Protein AF-0000000078133772 (afdb_homodimer)

Radius of gyration: 29.52 Å; Cα contacts (8 Å, |Δi|>4): 923; chains: 2; bounding box: 48×89×81 Å

Foldseek 3Di:
DVVVVVCLVPPPPVPVPPQDVVLLVVLLVVLVVVQVCCCVPVVDPRPPCSVVVSVVVSVVSSCCCVVVVVPPDDDDDDDDDAADDALEKEKEKFKADPDAFHWIKIWIFIAHNVRDGDDIDMGTDGTHHRVVRRVVRVVVRVVVCVVVVRDHYHYDYPDPVVVCVVPPPPPPPPDCVVVVVVVVVVCVVDPDDDDDDDDPVLCVLVVVVVVVCVPDPDNDDDDPDRPDVVSVVSVVCVVVVHDDDDDDDDPPPPPPD/DVVVVVVLVPPPPVPVPPQDVVLLVVLLVVLVVVQVCCCVPVVDPRPPCSVVVSVVVSVVSSCCCVVVVVPPDDDDDDDDDAADDALEKEKEKFKADPDAFHWIKIWIFIAHNVRDGDDIDMGTDGTHHRVVRRVVRVVVRVVVCVVVVRDHYHYDYPDPVVVCVVPPDPPPPPDCVVVVVVVVVVCVPDPDDDDDDDDPVLCVLVVVVVVVCVPDPDNDDDDPDRPDVVSVVVVVCVVVVHDDDDDDDDPPPPPPD

Nearest PDB structures (foldseek):
  4e19-assembly2_B  TM=6.502E-01  e=2.822E-07  Halobacterium salinarum NRC-1
  4h8k-assembly1_B  TM=6.425E-01  e=2.203E-07  uncultured organism
  3u3g-assembly3_C  TM=6.277E-01  e=2.653E-07  uncultured organism
  7o24-assembly1_C  TM=4.751E-01  e=4.682E-03  White-tufted-ear marmoset simian foamy virus
  5ux0-assembly2_D  TM=5.657E-01  e=7.585E-02  Marinitoga piezophila

pLDDT: mean 74.69, std 23.9, range [22.03, 98.81]

Secondary structure (DSSP, 8-state):
-HHHHHHHHH-----SS-S-HHHHHHHHHHHHHHHHHHHHHH-----TTHHHHHHHHHHHHHHHHHHHSS---EEEEEE-PPPPPTT-EEEEEEEEEEETTEEEEEEEEEE-TT--EEEEEEEEEEEE-HHHHHHHHHHHHHHHHHHTT--EEEEEES-HHHHHHHHS-TTTS--HHHHHHHHHHHHHTSSEEEEEE--GGG-HHHHHHHHHHHH-SSSEEEESS-SSHHHHHHHHHHHTT--EEEEEE--------/-HHHHHHHHH-----SS-S-HHHHHHHHHHHHHHHHHHHHHH-----TTHHHHHHHHHHHHHHHHHHHSS---EEEEEE-PPPPPTT-EEEEEEEEEEETTEEEEEEEEEE-TT--EEEEEEEEEEEE-HHHHHHHHHHHHHHHHHHTT--EEEEEES-HHHHHHHHS-TTTS--HHHHHHHHHHHHHTSSEEEEEE--GGG-HHHHHHHHHHHH-SSSEEEESS-SSHHHHHHHHHHHTT--EEEEEE--------

Structure (mmCIF, N/CA/C/O backbone):
data_AF-0000000078133772-model_v1
#
loop_
_entity.id
_entity.type
_entity.pdbx_description
1 polymer 'Ribonuclease h protein'
#
loop_
_atom_site.group_PDB
_atom_site.id
_atom_site.type_symbol
_atom_site.label_atom_id
_atom_site.label_alt_id
_atom_site.label_comp_id
_atom_site.label_asym_id
_atom_site.label_entity_id
_atom_site.label_seq_id
_atom_site.pdbx_PDB_ins_code
_atom_site.Cartn_x
_atom_site.Cartn_y
_atom_site.Cartn_z
_atom_site.occupancy
_atom_site.B_iso_or_equiv
_atom_site.auth_seq_id
_atom_site.auth_comp_id
_atom_site.auth_asym_id
_atom_site.auth_atom_id
_atom_site.pdbx_PDB_model_num
ATOM 1 N N . MET A 1 1 ? -4.129 11.695 57.406 1 31.22 1 MET A N 1
ATOM 2 C CA . MET A 1 1 ? -3.703 11.281 56.094 1 31.22 1 MET A CA 1
ATOM 3 C C . MET A 1 1 ? -4.137 9.852 55.781 1 31.22 1 MET A C 1
ATOM 5 O O . MET A 1 1 ? -4.551 9.539 54.688 1 31.22 1 MET A O 1
ATOM 9 N N . SER A 1 2 ? -4.129 9.062 56.875 1 38.12 2 SER A N 1
ATOM 10 C CA . SER A 1 2 ? -4.461 7.648 56.719 1 38.12 2 SER A CA 1
ATOM 11 C C . SER A 1 2 ? -5.953 7.453 56.469 1 38.12 2 SER A C 1
ATOM 13 O O . SER A 1 2 ? -6.355 6.625 55.656 1 38.12 2 SER A O 1
ATOM 15 N N . ASP A 1 3 ? -6.742 8.125 57.25 1 38.38 3 ASP A N 1
ATOM 16 C CA . ASP A 1 3 ? -8.188 7.906 57.188 1 38.38 3 ASP A CA 1
ATOM 17 C C . ASP A 1 3 ? -8.758 8.367 55.844 1 38.38 3 ASP A C 1
ATOM 19 O O . ASP A 1 3 ? -9.688 7.75 55.312 1 38.38 3 ASP A O 1
ATOM 23 N N . TRP A 1 4 ? -8.219 9.586 55.406 1 33.47 4 TRP A N 1
ATOM 24 C CA . TRP A 1 4 ? -8.727 10.055 54.125 1 33.47 4 TRP A CA 1
ATOM 25 C C . TRP A 1 4 ? -8.344 9.086 53 1 33.47 4 TRP A C 1
ATOM 27 O O . TRP A 1 4 ? -9.172 8.781 52.125 1 33.47 4 TRP A O 1
ATOM 37 N N . LEU A 1 5 ? -7.141 8.438 53.031 1 35.41 5 LEU A N 1
ATOM 38 C CA . LEU A 1 5 ? -6.777 7.445 52.031 1 35.41 5 LEU A CA 1
ATOM 39 C C . LEU A 1 5 ? -7.676 6.215 52.125 1 35.41 5 LEU A C 1
ATOM 41 O O . LEU A 1 5 ? -8.086 5.66 51.125 1 35.41 5 LEU A O 1
ATOM 45 N N . GLN A 1 6 ? -7.957 5.836 53.312 1 37.66 6 GLN A N 1
ATOM 46 C CA . GLN A 1 6 ? -8.797 4.66 53.5 1 37.66 6 GLN A CA 1
ATOM 47 C C . GLN A 1 6 ? -10.219 4.918 53 1 37.66 6 GLN A C 1
ATOM 49 O O . GLN A 1 6 ? -10.828 4.051 52.375 1 37.66 6 GLN A O 1
ATOM 54 N N . ALA A 1 7 ? -10.812 6.023 53.375 1 36.66 7 ALA A N 1
ATOM 55 C CA . ALA A 1 7 ? -12.188 6.312 52.969 1 36.66 7 ALA A CA 1
ATOM 56 C C . ALA A 1 7 ? -12.297 6.445 51.438 1 36.66 7 ALA A C 1
ATOM 58 O O . ALA A 1 7 ? -13.273 5.988 50.844 1 36.66 7 ALA A O 1
ATOM 59 N N . ASN A 1 8 ? -11.312 7.117 50.875 1 32.81 8 ASN A N 1
ATOM 60 C CA . ASN A 1 8 ? -11.398 7.281 49.438 1 32.81 8 ASN A CA 1
ATOM 61 C C . ASN A 1 8 ? -11.055 5.984 48.719 1 32.81 8 ASN A C 1
ATOM 63 O O . ASN A 1 8 ? -11.477 5.773 47.562 1 32.81 8 ASN A O 1
ATOM 67 N N . CYS A 1 9 ? -10.156 5.094 49.312 1 36.78 9 CYS A N 1
ATOM 68 C CA . CYS A 1 9 ? -9.906 3.797 48.688 1 36.78 9 CYS A CA 1
ATOM 69 C C . CYS A 1 9 ? -11.117 2.883 48.844 1 36.78 9 CYS A C 1
ATOM 71 O O . CYS A 1 9 ? -11.242 1.888 48.125 1 36.78 9 CYS A O 1
ATOM 73 N N . GLN A 1 10 ? -11.805 2.875 50 1 33.44 10 GLN A N 1
ATOM 74 C CA . GLN A 1 10 ? -12.93 1.976 50.25 1 33.44 10 GLN A CA 1
ATOM 75 C C . GLN A 1 10 ? -14.18 2.457 49.5 1 33.44 10 GLN A C 1
ATOM 77 O O . GLN A 1 10 ? -15.203 1.767 49.5 1 33.44 10 GLN A O 1
ATOM 82 N N . SER A 1 11 ? -14.336 3.785 49.375 1 30 11 SER A N 1
ATOM 83 C CA . SER A 1 11 ? -15.641 4.109 48.812 1 30 11 SER A CA 1
ATOM 84 C C . SER A 1 11 ? -15.781 3.545 47.406 1 30 11 SER A C 1
ATOM 86 O O . SER A 1 11 ? -14.914 3.762 46.562 1 30 11 SER A O 1
ATOM 88 N N . LYS A 1 12 ? -16.438 2.305 47.312 1 33.69 12 LYS A N 1
ATOM 89 C CA . LYS A 1 12 ? -17.109 1.825 46.094 1 33.69 12 LYS A CA 1
ATOM 90 C C . LYS A 1 12 ? -17.781 2.971 45.344 1 33.69 12 LYS A C 1
ATOM 92 O O . LYS A 1 12 ? -18.703 2.744 44.562 1 33.69 12 LYS A O 1
ATOM 97 N N . LEU A 1 13 ? -17.625 4.199 45.875 1 28.86 13 LEU A N 1
ATOM 98 C CA . LEU A 1 13 ? -18.359 5.207 45.125 1 28.86 13 LEU A CA 1
ATOM 99 C C . LEU A 1 13 ? -18.062 5.09 43.625 1 28.86 13 LEU A C 1
ATOM 101 O O . LEU A 1 13 ? -16.906 5.152 43.219 1 28.86 13 LEU A O 1
ATOM 105 N N . ILE A 1 14 ? -18.859 4.223 42.969 1 32.06 14 ILE A N 1
ATOM 106 C CA . ILE A 1 14 ? -19.188 4.172 41.562 1 32.06 14 ILE A CA 1
ATOM 107 C C . ILE A 1 14 ? -19.109 5.578 40.969 1 32.06 14 ILE A C 1
ATOM 109 O O . ILE A 1 14 ? -20.016 6.391 41.188 1 32.06 14 ILE A O 1
ATOM 113 N N . HIS A 1 15 ? -18.125 6.449 41.406 1 31.23 15 HIS A N 1
ATOM 114 C CA . HIS A 1 15 ? -18.25 7.699 40.656 1 31.23 15 HIS A CA 1
ATOM 115 C C . HIS A 1 15 ? -18.562 7.434 39.188 1 31.23 15 HIS A C 1
ATOM 117 O O . HIS A 1 15 ? -18.156 6.41 38.625 1 31.23 15 HIS A O 1
ATOM 123 N N . HIS A 1 16 ? -19.75 7.902 38.812 1 34.06 16 HIS A N 1
ATOM 124 C CA . HIS A 1 16 ? -20.266 7.898 37.438 1 34.06 16 HIS A CA 1
ATOM 125 C C . HIS A 1 16 ? -19.141 8.023 36.406 1 34.06 16 HIS A C 1
ATOM 127 O O . HIS A 1 16 ? -19.359 7.906 35.219 1 34.06 16 HIS A O 1
ATOM 133 N N . SER A 1 17 ? -18.016 8.719 36.875 1 37 17 SER A N 1
ATOM 134 C CA . SER A 1 17 ? -16.984 8.867 35.844 1 37 17 SER A CA 1
ATOM 135 C C . SER A 1 17 ? -16.156 7.598 35.688 1 37 17 SER A C 1
ATOM 137 O O . SER A 1 17 ? -15.805 6.965 36.688 1 37 17 SER A O 1
ATOM 139 N N . SER A 1 18 ? -16.484 6.797 34.75 1 42.56 18 SER A N 1
ATOM 140 C CA . SER A 1 18 ? -15.938 5.52 34.281 1 42.56 18 SER A CA 1
ATOM 141 C C . SER A 1 18 ? -14.422 5.477 34.469 1 42.56 18 SER A C 1
ATOM 143 O O . SER A 1 18 ? -13.758 4.598 33.906 1 42.56 18 SER A O 1
ATOM 145 N N . ILE A 1 19 ? -13.828 6.48 35 1 39.97 19 ILE A N 1
ATOM 146 C CA . ILE A 1 19 ? -12.375 6.398 35.125 1 39.97 19 ILE A CA 1
ATOM 147 C C . ILE A 1 19 ? -11.992 5.668 36.406 1 39.97 19 ILE A C 1
ATOM 149 O O . ILE A 1 19 ? -12.438 6.039 37.5 1 39.97 19 ILE A O 1
ATOM 153 N N . PRO A 1 20 ? -11.422 4.547 36.281 1 41.62 20 PRO A N 1
ATOM 154 C CA . PRO A 1 20 ? -11.047 3.779 37.469 1 41.62 20 PRO A CA 1
ATOM 155 C C . PRO A 1 20 ? -10.211 4.594 38.469 1 41.62 20 PRO A C 1
ATOM 157 O O . PRO A 1 20 ? -9.477 5.496 38.062 1 41.62 20 PRO A O 1
ATOM 160 N N . TRP A 1 21 ? -10.5 4.562 39.688 1 45.56 21 TRP A N 1
ATOM 161 C CA . TRP A 1 21 ? -9.922 5.23 40.844 1 45.56 21 TRP A CA 1
ATOM 162 C C . TRP A 1 21 ? -8.406 5.066 40.844 1 45.56 21 TRP A C 1
ATOM 164 O O . TRP A 1 21 ? -7.68 5.98 41.25 1 45.56 21 TRP A O 1
ATOM 174 N N . ASN A 1 22 ? -7.902 3.99 40.375 1 43.84 22 ASN A N 1
ATOM 175 C CA . ASN A 1 22 ? -6.469 3.73 40.438 1 43.84 22 ASN A CA 1
ATOM 176 C C . ASN A 1 22 ? -5.691 4.695 39.531 1 43.84 22 ASN A C 1
ATOM 178 O O . ASN A 1 22 ? -4.477 4.848 39.688 1 43.84 22 ASN A O 1
ATOM 182 N N . PHE A 1 23 ? -6.488 5.277 38.656 1 45.78 23 PHE A N 1
ATOM 183 C CA . PHE A 1 23 ? -5.832 6.254 37.781 1 45.78 23 PHE A CA 1
ATOM 184 C C . PHE A 1 23 ? -5.926 7.652 38.406 1 45.78 23 PHE A C 1
ATOM 186 O O . PHE A 1 23 ? -5.043 8.484 38.188 1 45.78 23 PHE A O 1
ATOM 193 N N . ILE A 1 24 ? -6.988 7.777 39.094 1 47.34 24 ILE A N 1
ATOM 194 C CA . ILE A 1 24 ? -7.234 9.078 39.719 1 47.34 24 ILE A CA 1
ATOM 195 C C . ILE A 1 24 ? -6.301 9.273 40.906 1 47.34 24 ILE A C 1
ATOM 197 O O . ILE A 1 24 ? -5.766 10.367 41.125 1 47.34 24 ILE A O 1
ATOM 201 N N . PHE A 1 25 ? -6.051 8.227 41.531 1 49.75 25 PHE A N 1
ATOM 202 C CA . PHE A 1 25 ? -5.398 8.336 42.812 1 49.75 25 PHE A CA 1
ATOM 203 C C . PHE A 1 25 ? -3.953 8.789 42.656 1 49.75 25 PHE A C 1
ATOM 205 O O . PHE A 1 25 ? -3.527 9.75 43.312 1 49.75 25 PHE A O 1
ATOM 212 N N . PRO A 1 26 ? -3.254 8.133 41.844 1 46.75 26 PRO A N 1
ATOM 213 C CA . PRO A 1 26 ? -1.858 8.57 41.781 1 46.75 26 PRO A CA 1
ATOM 214 C C . PRO A 1 26 ? -1.71 9.992 41.25 1 46.75 26 PRO A C 1
ATOM 216 O O . PRO A 1 26 ? -0.853 10.742 41.719 1 46.75 26 PRO A O 1
ATOM 219 N N . LEU A 1 27 ? -2.652 10.297 40.375 1 48.75 27 LEU A N 1
ATOM 220 C CA . LEU A 1 27 ? -2.578 11.648 39.812 1 48.75 27 LEU A CA 1
ATOM 221 C C . LEU A 1 27 ? -2.973 12.688 40.875 1 48.75 27 LEU A C 1
ATOM 223 O O . LEU A 1 27 ? -2.381 13.766 40.938 1 48.75 27 LEU A O 1
ATOM 227 N N . ALA A 1 28 ? -3.961 12.242 41.562 1 47.97 28 ALA A N 1
ATOM 228 C CA . ALA A 1 28 ? -4.352 13.117 42.656 1 47.97 28 ALA A CA 1
ATOM 229 C C . ALA A 1 28 ? -3.199 13.297 43.656 1 47.97 28 ALA A C 1
ATOM 231 O O . ALA A 1 28 ? -2.932 14.414 44.094 1 47.97 28 ALA A O 1
ATOM 232 N N . VAL A 1 29 ? -2.553 12.211 43.906 1 49.62 29 VAL A N 1
ATOM 233 C CA . VAL A 1 29 ? -1.449 12.281 44.875 1 49.62 29 VAL A CA 1
ATOM 234 C C . VAL A 1 29 ? -0.331 13.148 44.281 1 49.62 29 VAL A C 1
ATOM 236 O O . VAL A 1 29 ? 0.233 13.984 45 1 49.62 29 VAL A O 1
ATOM 239 N N . TRP A 1 30 ? -0.112 12.93 43.094 1 49.66 30 TRP A N 1
ATOM 240 C CA . TRP A 1 30 ? 0.963 13.672 42.438 1 49.66 30 TRP A CA 1
ATOM 241 C C . TRP A 1 30 ? 0.649 15.164 42.406 1 49.66 30 TRP A C 1
ATOM 243 O O . TRP A 1 30 ? 1.51 15.992 42.719 1 49.66 30 TRP A O 1
ATOM 253 N N . ASN A 1 31 ? -0.593 15.398 42.031 1 51.66 31 ASN A N 1
ATOM 254 C CA . ASN A 1 31 ? -0.952 16.812 41.969 1 51.66 31 ASN A CA 1
ATOM 255 C C . ASN A 1 31 ? -0.945 17.453 43.344 1 51.66 31 ASN A C 1
ATOM 257 O O . ASN A 1 31 ? -0.542 18.609 43.5 1 51.66 31 ASN A O 1
ATOM 261 N N . ILE A 1 32 ? -1.363 16.594 44.219 1 50.72 32 ILE A N 1
ATOM 262 C CA . ILE A 1 32 ? -1.33 17.062 45.594 1 50.72 32 ILE A CA 1
ATOM 263 C C . ILE A 1 32 ? 0.117 17.297 46.031 1 50.72 32 ILE A C 1
ATOM 265 O O . ILE A 1 32 ? 0.431 18.312 46.656 1 50.72 32 ILE A O 1
ATOM 269 N N . TRP A 1 33 ? 0.943 16.328 45.688 1 49.25 33 TRP A N 1
ATOM 270 C CA . TRP A 1 33 ? 2.354 16.453 46.031 1 49.25 33 TRP A CA 1
ATOM 271 C C . TRP A 1 33 ? 2.986 17.656 45.344 1 49.25 33 TRP A C 1
ATOM 273 O O . TRP A 1 33 ? 3.699 18.438 46 1 49.25 33 TRP A O 1
ATOM 283 N N . LYS A 1 34 ? 2.664 17.766 44.094 1 53.16 34 LYS A N 1
ATOM 284 C CA . LYS A 1 34 ? 3.219 18.875 43.312 1 53.16 34 LYS A CA 1
ATOM 285 C C . LYS A 1 34 ? 2.746 20.219 43.875 1 53.16 34 LYS A C 1
ATOM 287 O O . LYS A 1 34 ? 3.527 21.156 43.969 1 53.16 34 LYS A O 1
ATOM 292 N N . HIS A 1 35 ? 1.448 20.109 44.156 1 49.84 35 HIS A N 1
ATOM 293 C CA . HIS A 1 35 ? 0.895 21.344 44.719 1 49.84 35 HIS A CA 1
ATOM 294 C C . HIS A 1 35 ? 1.459 21.625 46.094 1 49.84 35 HIS A C 1
ATOM 296 O O . HIS A 1 35 ? 1.737 22.766 46.438 1 49.84 35 HIS A O 1
ATOM 302 N N . ARG A 1 36 ? 1.541 20.547 46.875 1 48.75 36 ARG A N 1
ATOM 303 C CA . ARG A 1 36 ? 2.135 20.719 48.188 1 48.75 36 ARG A CA 1
ATOM 304 C C . ARG A 1 36 ? 3.557 21.25 48.094 1 48.75 36 ARG A C 1
ATOM 306 O O . ARG A 1 36 ? 3.941 22.156 48.844 1 48.75 36 ARG A O 1
ATOM 313 N N . ASN A 1 37 ? 4.336 20.703 47.156 1 49.5 37 ASN A N 1
ATOM 314 C CA . ASN A 1 37 ? 5.703 21.188 47 1 49.5 37 ASN A CA 1
ATOM 315 C C . ASN A 1 37 ? 5.734 22.656 46.562 1 49.5 37 ASN A C 1
ATOM 317 O O . ASN A 1 37 ? 6.586 23.422 47 1 49.5 37 ASN A O 1
ATOM 321 N N . LYS A 1 38 ? 4.773 22.922 45.688 1 52.25 38 LYS A N 1
ATOM 322 C CA . LYS A 1 38 ? 4.719 24.312 45.25 1 52.25 38 LYS A CA 1
ATOM 323 C C . LYS A 1 38 ? 4.348 25.234 46.406 1 52.25 38 LYS A C 1
ATOM 325 O O . LYS A 1 38 ? 4.871 26.344 46.531 1 52.25 38 LYS A O 1
ATOM 330 N N . VAL A 1 39 ? 3.52 24.672 47.25 1 52.03 39 VAL A N 1
ATOM 331 C CA . VAL A 1 39 ? 3.145 25.469 48.406 1 52.03 39 VAL A CA 1
ATOM 332 C C . VAL A 1 39 ? 4.332 25.578 49.344 1 52.03 39 VAL A C 1
ATOM 334 O O . VAL A 1 39 ? 4.617 26.656 49.875 1 52.03 39 VAL A O 1
ATOM 337 N N . VAL A 1 40 ? 5.008 24.469 49.562 1 49.72 40 VAL A N 1
ATOM 338 C CA . VAL A 1 40 ? 6.082 24.453 50.531 1 49.72 40 VAL A CA 1
ATOM 339 C C . VAL A 1 40 ? 7.285 25.219 50 1 49.72 40 VAL A C 1
ATOM 341 O O . VAL A 1 40 ? 7.914 25.984 50.75 1 49.72 40 VAL A O 1
ATOM 344 N N . PHE A 1 41 ? 7.535 25 48.719 1 49.97 41 PHE A N 1
ATOM 345 C CA . PHE A 1 41 ? 8.805 25.562 48.312 1 49.97 41 PHE A CA 1
ATOM 346 C C . PHE A 1 41 ? 8.594 26.922 47.625 1 49.97 41 PHE A C 1
ATOM 348 O O . PHE A 1 41 ? 9.461 27.781 47.688 1 49.97 41 PHE A O 1
ATOM 355 N N . ASP A 1 42 ? 7.488 27.109 46.875 1 53.03 42 ASP A N 1
ATOM 356 C CA . ASP A 1 42 ? 7.371 28.359 46.094 1 53.03 42 ASP A CA 1
ATOM 357 C C . ASP A 1 42 ? 6.375 29.312 46.75 1 53.03 42 ASP A C 1
ATOM 359 O O . ASP A 1 42 ? 6.152 30.422 46.25 1 53.03 42 ASP A O 1
ATOM 363 N N . ASN A 1 43 ? 5.848 29.188 47.969 1 51.38 43 ASN A N 1
ATOM 364 C CA . ASN A 1 43 ? 4.969 30.031 48.75 1 51.38 43 ASN A CA 1
ATOM 365 C C . ASN A 1 43 ? 3.717 30.422 47.969 1 51.38 43 ASN A C 1
ATOM 367 O O . ASN A 1 43 ? 3.236 31.562 48.094 1 51.38 43 ASN A O 1
ATOM 371 N N . VAL A 1 44 ? 3.414 29.766 46.875 1 51.38 44 VAL A N 1
ATOM 372 C CA . VAL A 1 44 ? 2.234 30.125 46.094 1 51.38 44 VAL A CA 1
ATOM 373 C C . VAL A 1 44 ? 0.983 29.562 46.75 1 51.38 44 VAL A C 1
ATOM 375 O O . VAL A 1 44 ? 1.028 28.484 47.375 1 51.38 44 VAL A O 1
ATOM 378 N N . PRO A 1 45 ? -0.111 30.422 47 1 50.75 45 PRO A N 1
ATOM 379 C CA . PRO A 1 45 ? -1.341 30 47.688 1 50.75 45 PRO A CA 1
ATOM 380 C C . PRO A 1 45 ? -2.006 28.797 47 1 50.75 45 PRO A C 1
ATOM 382 O O . PRO A 1 45 ? -1.777 28.547 45.812 1 50.75 45 PRO A O 1
ATOM 385 N N . LEU A 1 46 ? -2.645 27.844 47.844 1 47.69 46 LEU A N 1
ATOM 386 C CA . LEU A 1 46 ? -3.346 26.641 47.406 1 47.69 46 LEU A CA 1
ATOM 387 C C . LEU A 1 46 ? -4.32 26.953 46.281 1 47.69 46 LEU A C 1
ATOM 389 O O . LEU A 1 46 ? -5.16 27.859 46.406 1 47.69 46 LEU A O 1
ATOM 393 N N . ASN A 1 47 ? -3.934 26.859 45.094 1 46.12 47 ASN A N 1
ATOM 394 C CA . ASN A 1 47 ? -4.949 26.969 44.031 1 46.12 47 ASN A CA 1
ATOM 395 C C . ASN A 1 47 ? -6.129 26.031 44.312 1 46.12 47 ASN A C 1
ATOM 397 O O . ASN A 1 47 ? -5.949 24.828 44.438 1 46.12 47 ASN A O 1
ATOM 401 N N . LEU A 1 48 ? -7.246 26.594 44.875 1 47.16 48 LEU A N 1
ATOM 402 C CA . LEU A 1 48 ? -8.492 25.938 45.25 1 47.16 48 LEU A CA 1
ATOM 403 C C . LEU A 1 48 ? -8.992 25.047 44.125 1 47.16 48 LEU A C 1
ATOM 405 O O . LEU A 1 48 ? -9.766 24.109 44.344 1 47.16 48 LEU A O 1
ATOM 409 N N . ASN A 1 49 ? -8.711 25.406 42.906 1 47 49 ASN A N 1
ATOM 410 C CA . ASN A 1 49 ? -9.273 24.609 41.812 1 47 49 ASN A CA 1
ATOM 411 C C . ASN A 1 49 ? -8.422 23.391 41.5 1 47 49 ASN A C 1
ATOM 413 O O . ASN A 1 49 ? -8.367 22.922 40.375 1 47 49 ASN A O 1
ATOM 417 N N . LEU A 1 50 ? -7.605 22.969 42.5 1 47.88 50 LEU A N 1
ATOM 418 C CA . LEU A 1 50 ? -6.75 21.797 42.375 1 47.88 50 LEU A CA 1
ATOM 419 C C . LEU A 1 50 ? -7.57 20.547 42.062 1 47.88 50 LEU A C 1
ATOM 421 O O . LEU A 1 50 ? -7.137 19.703 41.281 1 47.88 50 LEU A O 1
ATOM 425 N N . HIS A 1 51 ? -8.711 20.594 42.688 1 47.19 51 HIS A N 1
ATOM 426 C CA . HIS A 1 51 ? -9.578 19.453 42.469 1 47.19 51 HIS A CA 1
ATOM 427 C C . HIS A 1 51 ? -9.969 19.359 40.969 1 47.19 51 HIS A C 1
ATOM 429 O O . HIS A 1 51 ? -9.953 18.281 40.406 1 47.19 51 HIS A O 1
ATOM 435 N N . ARG A 1 52 ? -10.328 20.438 40.406 1 47.75 52 ARG A N 1
ATOM 436 C CA . ARG A 1 52 ? -10.727 20.453 39.031 1 47.75 52 ARG A CA 1
ATOM 437 C C . ARG A 1 52 ? -9.539 20.172 38.094 1 47.75 52 ARG A C 1
ATOM 439 O O . ARG A 1 52 ? -9.656 19.453 37.125 1 47.75 52 ARG A O 1
ATOM 446 N N . THR A 1 53 ? -8.398 20.719 38.469 1 48.47 53 THR A N 1
ATOM 447 C CA . THR A 1 53 ? -7.195 20.469 37.688 1 48.47 53 THR A CA 1
ATOM 448 C C . THR A 1 53 ? -6.758 19.016 37.844 1 48.47 53 THR A C 1
ATOM 450 O O . THR A 1 53 ? -6.363 18.375 36.844 1 48.47 53 THR A O 1
ATOM 453 N N . CYS A 1 54 ? -6.781 18.469 39.094 1 44.84 54 CYS A N 1
ATOM 454 C CA . CYS A 1 54 ? -6.469 17.062 39.281 1 44.84 54 CYS A CA 1
ATOM 455 C C . CYS A 1 54 ? -7.453 16.172 38.5 1 44.84 54 CYS A C 1
ATOM 457 O O . CYS A 1 54 ? -7.055 15.18 37.906 1 44.84 54 CYS A O 1
ATOM 459 N N . LEU A 1 55 ? -8.68 16.609 38.562 1 46.41 55 LEU A N 1
ATOM 460 C CA . LEU A 1 55 ? -9.68 15.82 37.844 1 46.41 55 LEU A CA 1
ATOM 461 C C . LEU A 1 55 ? -9.461 15.906 36.344 1 46.41 55 LEU A C 1
ATOM 463 O O . LEU A 1 55 ? -9.602 14.906 35.625 1 46.41 55 LEU A O 1
ATOM 467 N N . ILE A 1 56 ? -9.133 17.141 35.875 1 47.22 56 ILE A N 1
ATOM 468 C CA . ILE A 1 56 ? -8.852 17.297 34.469 1 47.22 56 ILE A CA 1
ATOM 469 C C . ILE A 1 56 ? -7.578 16.531 34.094 1 47.22 56 ILE A C 1
ATOM 471 O O . ILE A 1 56 ? -7.531 15.836 33.094 1 47.22 56 ILE A O 1
ATOM 475 N N . GLU A 1 57 ? -6.582 16.641 34.938 1 48.06 57 GLU A N 1
ATOM 476 C CA . GLU A 1 57 ? -5.344 15.914 34.688 1 48.06 57 GLU A CA 1
ATOM 477 C C . GLU A 1 57 ? -5.547 14.414 34.875 1 48.06 57 GLU A C 1
ATOM 479 O O . GLU A 1 57 ? -5.016 13.617 34.094 1 48.06 57 GLU A O 1
ATOM 484 N N . ALA A 1 58 ? -6.277 14.07 35.844 1 44.72 58 ALA A N 1
ATOM 485 C CA . ALA A 1 58 ? -6.609 12.664 36.031 1 44.72 58 ALA A CA 1
ATOM 486 C C . ALA A 1 58 ? -7.461 12.148 34.875 1 44.72 58 ALA A C 1
ATOM 488 O O . ALA A 1 58 ? -7.262 11.023 34.375 1 44.72 58 ALA A O 1
ATOM 489 N N . ARG A 1 59 ? -8.422 12.977 34.469 1 44.12 59 ARG A N 1
ATOM 490 C CA . ARG A 1 59 ? -9.195 12.609 33.281 1 44.12 59 ARG A CA 1
ATOM 491 C C . ARG A 1 59 ? -8.305 12.523 32.031 1 44.12 59 ARG A C 1
ATOM 493 O O . ARG A 1 59 ? -8.445 11.609 31.219 1 44.12 59 ARG A O 1
ATOM 500 N N . GLU A 1 60 ? -7.434 13.539 31.953 1 44.38 60 GLU A N 1
ATOM 501 C CA . GLU A 1 60 ? -6.473 13.5 30.859 1 44.38 60 GLU A CA 1
ATOM 502 C C . GLU A 1 60 ? -5.523 12.312 31 1 44.38 60 GLU A C 1
ATOM 504 O O . GLU A 1 60 ? -5.227 11.633 30.016 1 44.38 60 GLU A O 1
ATOM 509 N N . TYR A 1 61 ? -4.953 12.133 32.188 1 43.12 61 TYR A N 1
ATOM 510 C CA . TYR A 1 61 ? -4.121 10.961 32.438 1 43.12 61 TYR A CA 1
ATOM 511 C C . TYR A 1 61 ? -4.918 9.672 32.25 1 43.12 61 TYR A C 1
ATOM 513 O O . TYR A 1 61 ? -4.434 8.719 31.656 1 43.12 61 TYR A O 1
ATOM 521 N N . PHE A 1 62 ? -6.09 9.727 32.812 1 40.31 62 PHE A N 1
ATOM 522 C CA . PHE A 1 62 ? -6.957 8.57 32.594 1 40.31 62 PHE A CA 1
ATOM 523 C C . PHE A 1 62 ? -7.281 8.383 31.125 1 40.31 62 PHE A C 1
ATOM 525 O O . PHE A 1 62 ? -7.27 7.262 30.609 1 40.31 62 PHE A O 1
ATOM 532 N N . TYR A 1 63 ? -7.664 9.477 30.516 1 40.28 63 TYR A N 1
ATOM 533 C CA . TYR A 1 63 ? -7.84 9.398 29.078 1 40.28 63 TYR A CA 1
ATOM 534 C C . TYR A 1 63 ? -6.551 8.953 28.391 1 40.28 63 TYR A C 1
ATOM 536 O O . TYR A 1 63 ? -6.586 8.133 27.469 1 40.28 63 TYR A O 1
ATOM 544 N N . CYS A 1 64 ? -5.449 9.492 28.875 1 38.59 64 CYS A N 1
ATOM 545 C CA . CYS A 1 64 ? -4.172 9.062 28.312 1 38.59 64 CYS A CA 1
ATOM 546 C C . CYS A 1 64 ? -3.875 7.613 28.688 1 38.59 64 CYS A C 1
ATOM 548 O O . CYS A 1 64 ? -3.441 6.832 27.844 1 38.59 64 CYS A O 1
ATOM 550 N N . ILE A 1 65 ? -3.975 7.305 30.016 1 39.38 65 ILE A N 1
ATOM 551 C CA . ILE A 1 65 ? -3.758 5.918 30.422 1 39.38 65 ILE A CA 1
ATOM 552 C C . ILE A 1 65 ? -4.852 5.031 29.828 1 39.38 65 ILE A C 1
ATOM 554 O O . ILE A 1 65 ? -4.578 3.916 29.375 1 39.38 65 ILE A O 1
ATOM 558 N N . ALA A 1 66 ? -6.086 5.406 29.953 1 39.19 66 ALA A N 1
ATOM 559 C CA . ALA A 1 66 ? -7.168 4.645 29.328 1 39.19 66 ALA A CA 1
ATOM 560 C C . ALA A 1 66 ? -6.953 4.516 27.828 1 39.19 66 ALA A C 1
ATOM 562 O O . ALA A 1 66 ? -7.188 3.449 27.25 1 39.19 66 ALA A O 1
ATOM 563 N N . LYS A 1 67 ? -6.691 5.59 27.125 1 39.69 67 LYS A N 1
ATOM 564 C CA . LYS A 1 67 ? -6.312 5.598 25.719 1 39.69 67 LYS A CA 1
ATOM 565 C C . LYS A 1 67 ? -4.941 4.957 25.516 1 39.69 67 LYS A C 1
ATOM 567 O O . LYS A 1 67 ? -4.719 4.254 24.531 1 39.69 67 LYS A O 1
ATOM 572 N N . ILE A 1 68 ? -3.984 5.301 26.422 1 40.25 68 ILE A N 1
ATOM 573 C CA . ILE A 1 68 ? -2.732 4.555 26.438 1 40.25 68 ILE A CA 1
ATOM 574 C C . ILE A 1 68 ? -3.002 3.098 26.797 1 40.25 68 ILE A C 1
ATOM 576 O O . ILE A 1 68 ? -2.383 2.186 26.25 1 40.25 68 ILE A O 1
ATOM 580 N N . GLY A 1 69 ? -3.789 2.871 27.859 1 40.88 69 GLY A N 1
ATOM 581 C CA . GLY A 1 69 ? -4.133 1.5 28.203 1 40.88 69 GLY A CA 1
ATOM 582 C C . GLY A 1 69 ? -4.922 0.791 27.125 1 40.88 69 GLY A C 1
ATOM 583 O O . GLY A 1 69 ? -5.363 -0.345 27.312 1 40.88 69 GLY A O 1
ATOM 584 N N . ARG A 1 70 ? -5.762 1.601 26.344 1 39.22 70 ARG A N 1
ATOM 585 C CA . ARG A 1 70 ? -6.344 0.802 25.281 1 39.22 70 ARG A CA 1
ATOM 586 C C . ARG A 1 70 ? -5.258 0.11 24.453 1 39.22 70 ARG A C 1
ATOM 588 O O . ARG A 1 70 ? -4.621 0.734 23.609 1 39.22 70 ARG A O 1
ATOM 595 N N . LYS A 1 71 ? -4.637 -0.666 25.094 1 42.12 71 LYS A N 1
ATOM 596 C CA . LYS A 1 71 ? -3.65 -1.6 24.547 1 42.12 71 LYS A CA 1
ATOM 597 C C . LYS A 1 71 ? -4.004 -2.016 23.125 1 42.12 71 LYS A C 1
ATOM 599 O O . LYS A 1 71 ? -5.105 -2.51 22.875 1 42.12 71 LYS A O 1
ATOM 604 N N . LYS A 1 72 ? -3.475 -1.18 22.234 1 47.66 72 LYS A N 1
ATOM 605 C CA . LYS A 1 72 ? -3.557 -1.74 20.891 1 47.66 72 LYS A CA 1
ATOM 606 C C . LYS A 1 72 ? -3.557 -3.266 20.922 1 47.66 72 LYS A C 1
ATOM 608 O O . LYS A 1 72 ? -2.617 -3.879 21.438 1 47.66 72 LYS A O 1
ATOM 613 N N . GLN A 1 73 ? -4.805 -3.85 21.125 1 56.53 73 GLN A N 1
ATOM 614 C CA . GLN A 1 73 ? -4.898 -5.305 21.094 1 56.53 73 GLN A CA 1
ATOM 615 C C . GLN A 1 73 ? -4.531 -5.848 19.719 1 56.53 73 GLN A C 1
ATOM 617 O O . GLN A 1 73 ? -4.934 -5.281 18.703 1 56.53 73 GLN A O 1
ATOM 622 N N . LEU A 1 74 ? -3.447 -6.547 19.75 1 64.62 74 LEU A N 1
ATOM 623 C CA . LEU A 1 74 ? -3.133 -7.297 18.531 1 64.62 74 LEU A CA 1
ATOM 624 C C . LEU A 1 74 ? -4.289 -8.219 18.141 1 64.62 74 LEU A C 1
ATOM 626 O O . LEU A 1 74 ? -4.855 -8.898 19 1 64.62 74 LEU A O 1
ATOM 630 N N . ILE A 1 75 ? -4.84 -7.875 17.062 1 72.5 75 ILE A N 1
ATOM 631 C CA . ILE A 1 75 ? -5.863 -8.773 16.547 1 72.5 75 ILE A CA 1
ATOM 632 C C . ILE A 1 75 ? -5.238 -9.75 15.555 1 72.5 75 ILE A C 1
ATOM 634 O O . ILE A 1 75 ? -4.352 -9.383 14.789 1 72.5 75 ILE A O 1
ATOM 638 N N . PHE A 1 76 ? -5.59 -11.023 15.758 1 73.94 76 PHE A N 1
ATOM 639 C CA . PHE A 1 76 ? -5.184 -12.062 14.828 1 73.94 76 PHE A CA 1
ATOM 640 C C . PHE A 1 76 ? -6.293 -12.359 13.82 1 73.94 76 PHE A C 1
ATOM 642 O O . PHE A 1 76 ? -7.422 -12.664 14.211 1 73.94 76 PHE A O 1
ATOM 649 N N . ILE A 1 77 ? -5.992 -12.141 12.555 1 79.56 77 ILE A N 1
ATOM 650 C CA . ILE A 1 77 ? -6.938 -12.414 11.477 1 79.56 77 ILE A CA 1
ATOM 651 C C . ILE A 1 77 ? -6.527 -13.688 10.742 1 79.56 77 ILE A C 1
ATOM 653 O O . ILE A 1 77 ? -5.461 -13.734 10.125 1 79.56 77 ILE A O 1
ATOM 657 N N . PRO A 1 78 ? -7.352 -14.719 10.773 1 84.06 78 PRO A N 1
ATOM 658 C CA . PRO A 1 78 ? -7.016 -15.93 10.023 1 84.06 78 PRO A CA 1
ATOM 659 C C . PRO A 1 78 ? -7.098 -15.734 8.516 1 84.06 78 PRO A C 1
ATOM 661 O O . PRO A 1 78 ? -8.062 -15.141 8.016 1 84.06 78 PRO A O 1
ATOM 664 N N . VAL A 1 79 ? -6.043 -16.172 7.812 1 89.94 79 VAL A N 1
ATOM 665 C CA . VAL A 1 79 ? -5.969 -16.047 6.363 1 89.94 79 VAL A CA 1
ATOM 666 C C . VAL A 1 79 ? -5.676 -17.422 5.75 1 89.94 79 VAL A C 1
ATOM 668 O O . VAL A 1 79 ? -4.863 -18.172 6.273 1 89.94 79 VAL A O 1
ATOM 671 N N . LYS A 1 80 ? -6.383 -17.766 4.691 1 89.75 80 LYS A N 1
ATOM 672 C CA . LYS A 1 80 ? -6.109 -19.016 3.973 1 89.75 80 LYS A CA 1
ATOM 673 C C . LYS A 1 80 ? -6.227 -18.812 2.465 1 89.75 80 LYS A C 1
ATOM 675 O O . LYS A 1 80 ? -6.879 -17.875 2.008 1 89.75 80 LYS A O 1
ATOM 680 N N . TRP A 1 81 ? -5.527 -19.625 1.755 1 93.81 81 TRP A N 1
ATOM 681 C CA . TRP A 1 81 ? -5.73 -19.688 0.311 1 93.81 81 TRP A CA 1
ATOM 682 C C . TRP A 1 81 ? -6.984 -20.5 -0.026 1 93.81 81 TRP A C 1
ATOM 684 O O . TRP A 1 81 ? -7.164 -21.609 0.466 1 93.81 81 TRP A O 1
ATOM 694 N N . ASN A 1 82 ? -7.891 -19.922 -0.871 1 94.12 82 ASN A N 1
ATOM 695 C CA . ASN A 1 82 ? -9.125 -20.594 -1.262 1 94.12 82 ASN A CA 1
ATOM 696 C C . ASN A 1 82 ? -9.031 -21.188 -2.668 1 94.12 82 ASN A C 1
ATOM 698 O O . ASN A 1 82 ? -8.562 -20.516 -3.592 1 94.12 82 ASN A O 1
ATOM 702 N N . LYS A 1 83 ? -9.477 -22.391 -2.787 1 95.38 83 LYS A N 1
ATOM 703 C CA . LYS A 1 83 ? -9.508 -23.031 -4.094 1 95.38 83 LYS A CA 1
ATOM 704 C C . LYS A 1 83 ? -10.453 -22.312 -5.047 1 95.38 83 LYS A C 1
ATOM 706 O O . LYS A 1 83 ? -11.508 -21.828 -4.633 1 95.38 83 LYS A O 1
ATOM 711 N N . PRO A 1 84 ? -10.016 -22.219 -6.309 1 96.38 84 PRO A N 1
ATOM 712 C CA . PRO A 1 84 ? -10.969 -21.672 -7.277 1 96.38 84 PRO A CA 1
ATOM 713 C C . PRO A 1 84 ? -12.109 -22.641 -7.574 1 96.38 84 PRO A C 1
ATOM 715 O O . PRO A 1 84 ? -12.023 -23.828 -7.238 1 96.38 84 PRO A O 1
ATOM 718 N N . PRO A 1 85 ? -13.242 -22.109 -8.148 1 95.62 85 PRO A N 1
ATOM 719 C CA . PRO A 1 85 ? -14.352 -23 -8.508 1 95.62 85 PRO A CA 1
ATOM 720 C C . PRO A 1 85 ? -13.961 -24.047 -9.547 1 95.62 85 PRO A C 1
ATOM 722 O O . PRO A 1 85 ? -12.891 -23.938 -10.156 1 95.62 85 PRO A O 1
ATOM 725 N N . GLU A 1 86 ? -14.844 -25.047 -9.672 1 96.56 86 GLU A N 1
ATOM 726 C CA . GLU A 1 86 ? -14.609 -26.062 -10.688 1 96.56 86 GLU A CA 1
ATOM 727 C C . GLU A 1 86 ? -14.477 -25.453 -12.078 1 96.56 86 GLU A C 1
ATOM 729 O O . GLU A 1 86 ? -15.203 -24.516 -12.422 1 96.56 86 GLU A O 1
ATOM 734 N N . GLN A 1 87 ? -13.5 -25.938 -12.891 1 96.19 87 GLN A N 1
ATOM 735 C CA . GLN A 1 87 ? -13.234 -25.531 -14.266 1 96.19 87 GLN A CA 1
ATOM 736 C C . GLN A 1 87 ? -12.523 -24.188 -14.32 1 96.19 87 GLN A C 1
ATOM 738 O O . GLN A 1 87 ? -12.352 -23.609 -15.391 1 96.19 87 GLN A O 1
ATOM 743 N N . TRP A 1 88 ? -12.219 -23.625 -13.133 1 97.81 88 TRP A N 1
ATOM 744 C CA . TRP A 1 88 ? -11.43 -22.406 -13.055 1 97.81 88 TRP A CA 1
ATOM 745 C C . TRP A 1 88 ? -9.992 -22.703 -12.664 1 97.81 88 TRP A C 1
ATOM 747 O O . TRP A 1 88 ? -9.703 -23.75 -12.07 1 97.81 88 TRP A O 1
ATOM 757 N N . PHE A 1 89 ? -9.109 -21.891 -13.055 1 98.56 89 PHE A N 1
ATOM 758 C CA . PHE A 1 89 ? -7.734 -21.875 -12.586 1 98.56 89 PHE A CA 1
ATOM 759 C C . PHE A 1 89 ? -7.449 -20.625 -11.766 1 98.56 89 PHE A C 1
ATOM 761 O O . PHE A 1 89 ? -8.203 -19.656 -11.828 1 98.56 89 PHE A O 1
ATOM 768 N N . LYS A 1 90 ? -6.43 -20.719 -10.93 1 98.75 90 LYS A N 1
ATOM 769 C CA . LYS A 1 90 ? -6.074 -19.562 -10.117 1 98.75 90 LYS A CA 1
ATOM 770 C C . LYS A 1 90 ? -4.617 -19.172 -10.336 1 98.75 90 LYS A C 1
ATOM 772 O O . LYS A 1 90 ? -3.723 -20.016 -10.305 1 98.75 90 LYS A O 1
ATOM 777 N N . LEU A 1 91 ? -4.449 -17.953 -10.633 1 98.75 91 LEU A N 1
ATOM 778 C CA . LEU A 1 91 ? -3.137 -17.344 -10.789 1 98.75 91 LEU A CA 1
ATOM 779 C C . LEU A 1 91 ? -2.795 -16.469 -9.594 1 98.75 91 LEU A C 1
ATOM 781 O O . LEU A 1 91 ? -3.533 -15.539 -9.273 1 98.75 91 LEU A O 1
ATOM 785 N N . ASN A 1 92 ? -1.762 -16.766 -8.852 1 98.69 92 ASN A N 1
ATOM 786 C CA . ASN A 1 92 ? -1.187 -15.906 -7.824 1 98.69 92 ASN A CA 1
ATOM 787 C C . ASN A 1 92 ? 0.116 -15.266 -8.289 1 98.69 92 ASN A C 1
ATOM 789 O O . ASN A 1 92 ? 1.017 -15.953 -8.766 1 98.69 92 ASN A O 1
ATOM 793 N N . THR A 1 93 ? 0.213 -13.953 -8.195 1 98.44 93 THR A N 1
ATOM 794 C CA . THR A 1 93 ? 1.427 -13.25 -8.602 1 98.44 93 THR A CA 1
ATOM 795 C C . THR A 1 93 ? 1.913 -12.32 -7.492 1 98.44 93 THR A C 1
ATOM 797 O O . THR A 1 93 ? 1.155 -11.984 -6.578 1 98.44 93 THR A O 1
ATOM 800 N N . ASP A 1 94 ? 3.154 -11.977 -7.508 1 96.94 94 ASP A N 1
ATOM 801 C CA . ASP A 1 94 ? 3.787 -11.039 -6.59 1 96.94 94 ASP A CA 1
ATOM 802 C C . ASP A 1 94 ? 5.012 -10.383 -7.227 1 96.94 94 ASP A C 1
ATOM 804 O O . ASP A 1 94 ? 5.527 -10.875 -8.234 1 96.94 94 ASP A O 1
ATOM 808 N N . GLY A 1 95 ? 5.418 -9.227 -6.762 1 94 95 GLY A N 1
ATOM 809 C CA . GLY A 1 95 ? 6.609 -8.492 -7.148 1 94 95 GLY A CA 1
ATOM 810 C C . GLY A 1 95 ? 7.285 -7.789 -5.988 1 94 95 GLY A C 1
ATOM 811 O O . GLY A 1 95 ? 6.613 -7.328 -5.062 1 94 95 GLY A O 1
ATOM 812 N N . ALA A 1 96 ? 8.594 -7.777 -6.078 1 89.88 96 ALA A N 1
ATOM 813 C CA . ALA A 1 96 ? 9.352 -7.117 -5.016 1 89.88 96 ALA A CA 1
ATOM 814 C C . ALA A 1 96 ? 10.578 -6.41 -5.574 1 89.88 96 ALA A C 1
ATOM 816 O O . ALA A 1 96 ? 11.055 -6.75 -6.66 1 89.88 96 ALA A O 1
ATOM 817 N N . SER A 1 97 ? 11.016 -5.395 -4.898 1 86.69 97 SER A N 1
ATOM 818 C CA . SER A 1 97 ? 12.242 -4.668 -5.219 1 86.69 97 SER A CA 1
ATOM 819 C C . SER A 1 97 ? 13.078 -4.41 -3.971 1 86.69 97 SER A C 1
ATOM 821 O O . SER A 1 97 ? 12.531 -4.078 -2.914 1 86.69 97 SER A O 1
ATOM 823 N N . SER A 1 98 ? 14.453 -4.84 -4.117 1 79.75 98 SER A N 1
ATOM 824 C CA . SER A 1 98 ? 15.375 -4.504 -3.039 1 79.75 98 SER A CA 1
ATOM 825 C C . SER A 1 98 ? 15.797 -3.039 -3.109 1 79.75 98 SER A C 1
ATOM 827 O O . SER A 1 98 ? 16.609 -2.662 -3.959 1 79.75 98 SER A O 1
ATOM 829 N N . GLY A 1 99 ? 14.984 -2.146 -2.613 1 70.62 99 GLY A N 1
ATOM 830 C CA . GLY A 1 99 ? 15.18 -0.709 -2.715 1 70.62 99 GLY A CA 1
ATOM 831 C C . GLY A 1 99 ? 14.164 -0.028 -3.615 1 70.62 99 GLY A C 1
ATOM 832 O O . GLY A 1 99 ? 13.289 -0.686 -4.18 1 70.62 99 GLY A O 1
ATOM 833 N N . ASN A 1 100 ? 13.93 1.164 -3.625 1 66.12 100 ASN A N 1
ATOM 834 C CA . ASN A 1 100 ? 13.039 1.906 -4.512 1 66.12 100 ASN A CA 1
ATOM 835 C C . ASN A 1 100 ? 13.758 3.072 -5.184 1 66.12 100 ASN A C 1
ATOM 837 O O . ASN A 1 100 ? 13.82 4.172 -4.629 1 66.12 100 ASN A O 1
ATOM 841 N N . PRO A 1 101 ? 14.219 2.738 -6.543 1 68.19 101 PRO A N 1
ATOM 842 C CA . PRO A 1 101 ? 14.258 1.482 -7.293 1 68.19 101 PRO A CA 1
ATOM 843 C C . PRO A 1 101 ? 15.438 0.595 -6.898 1 68.19 101 PRO A C 1
ATOM 845 O O . PRO A 1 101 ? 16.406 1.078 -6.309 1 68.19 101 PRO A O 1
ATOM 848 N N . GLY A 1 102 ? 15.414 -0.641 -6.922 1 76.44 102 GLY A N 1
ATOM 849 C CA . GLY A 1 102 ? 16.469 -1.62 -6.676 1 76.44 102 GLY A CA 1
ATOM 850 C C . GLY A 1 102 ? 16.281 -2.902 -7.465 1 76.44 102 GLY A C 1
ATOM 851 O O . GLY A 1 102 ? 15.469 -2.955 -8.391 1 76.44 102 GLY A O 1
ATOM 852 N N . LYS A 1 103 ? 17.234 -3.838 -7.207 1 85.25 103 LYS A N 1
ATOM 853 C CA . LYS A 1 103 ? 17.094 -5.152 -7.82 1 85.25 103 LYS A CA 1
ATOM 854 C C . LYS A 1 103 ? 15.703 -5.727 -7.555 1 85.25 103 LYS A C 1
ATOM 856 O O . LYS A 1 103 ? 15.258 -5.781 -6.406 1 85.25 103 LYS A O 1
ATOM 861 N N . ALA A 1 104 ? 15.062 -5.965 -8.711 1 89.31 104 ALA A N 1
ATOM 862 C CA . ALA A 1 104 ? 13.656 -6.332 -8.578 1 89.31 104 ALA A CA 1
ATOM 863 C C . ALA A 1 104 ? 13.367 -7.656 -9.273 1 89.31 104 ALA A C 1
ATOM 865 O O . ALA A 1 104 ? 14.086 -8.047 -10.195 1 89.31 104 ALA A O 1
ATOM 866 N N . GLY A 1 105 ? 12.398 -8.344 -8.766 1 94.06 105 GLY A N 1
ATOM 867 C CA . GLY A 1 105 ? 11.953 -9.609 -9.336 1 94.06 105 GLY A CA 1
ATOM 868 C C . GLY A 1 105 ? 10.461 -9.852 -9.156 1 94.06 105 GLY A C 1
ATOM 869 O O . GLY A 1 105 ? 9.844 -9.281 -8.258 1 94.06 105 GLY A O 1
ATOM 870 N N . GLY A 1 106 ? 9.914 -10.578 -10.07 1 96 106 GLY A N 1
ATOM 871 C CA . GLY A 1 106 ? 8.523 -11.008 -10.008 1 96 106 GLY A CA 1
ATOM 872 C C . GLY A 1 106 ? 8.367 -12.516 -10.086 1 96 106 GLY A C 1
ATOM 873 O O . GLY A 1 106 ? 9.32 -13.234 -10.375 1 96 106 GLY A O 1
ATOM 874 N N . GLY A 1 107 ? 7.195 -12.977 -9.727 1 97.81 107 GLY A N 1
ATOM 875 C CA . GLY A 1 107 ? 6.891 -14.398 -9.781 1 97.81 107 GLY A CA 1
ATOM 876 C C . GLY A 1 107 ? 5.414 -14.695 -9.609 1 97.81 107 GLY A C 1
ATOM 877 O O . GLY A 1 107 ? 4.629 -13.812 -9.273 1 97.81 107 GLY A O 1
ATOM 878 N N . GLY A 1 108 ? 5.07 -15.938 -9.906 1 98.56 108 GLY A N 1
ATOM 879 C CA . GLY A 1 108 ? 3.695 -16.391 -9.789 1 98.56 108 GLY A CA 1
ATOM 880 C C . GLY A 1 108 ? 3.523 -17.859 -10.117 1 98.56 108 GLY A C 1
ATOM 881 O O . GLY A 1 108 ? 4.492 -18.547 -10.453 1 98.56 108 GLY A O 1
ATOM 882 N N . LEU A 1 109 ? 2.299 -18.281 -9.898 1 98.81 109 LEU A N 1
ATOM 883 C CA . LEU A 1 109 ? 1.991 -19.672 -10.211 1 98.81 109 LEU A CA 1
ATOM 884 C C . LEU A 1 109 ? 0.517 -19.844 -10.562 1 98.81 109 LEU A C 1
ATOM 886 O O . LEU A 1 109 ? -0.318 -19.031 -10.148 1 98.81 109 LEU A O 1
ATOM 890 N N . ILE A 1 110 ? 0.24 -20.859 -11.344 1 98.75 110 ILE A N 1
ATOM 891 C CA . ILE A 1 110 ? -1.11 -21.234 -11.75 1 98.75 110 ILE A CA 1
ATOM 892 C C . ILE A 1 110 ? -1.47 -22.594 -11.148 1 98.75 110 ILE A C 1
ATOM 894 O O . ILE A 1 110 ? -0.694 -23.547 -11.242 1 98.75 110 ILE A O 1
ATOM 898 N N . ARG A 1 111 ? -2.572 -22.609 -10.461 1 98.5 111 ARG A N 1
ATOM 899 C CA . ARG A 1 111 ? -3.061 -23.844 -9.852 1 98.5 111 ARG A CA 1
ATOM 900 C C . ARG A 1 111 ? -4.484 -24.141 -10.312 1 98.5 111 ARG A C 1
ATOM 902 O O . ARG A 1 111 ? -5.223 -23.234 -10.711 1 98.5 111 ARG A O 1
ATOM 909 N N . ASP A 1 112 ? -4.852 -25.438 -10.25 1 97.88 112 ASP A N 1
ATOM 910 C CA . ASP A 1 112 ? -6.195 -25.828 -10.664 1 97.88 112 ASP A CA 1
ATOM 911 C C . ASP A 1 112 ? -7.16 -25.812 -9.484 1 97.88 112 ASP A C 1
ATOM 913 O O . ASP A 1 112 ? -6.824 -25.328 -8.406 1 97.88 112 ASP A O 1
ATOM 917 N N . CYS A 1 113 ? -8.414 -26.328 -9.719 1 96.88 113 CYS A N 1
ATOM 918 C CA . CYS A 1 113 ? -9.492 -26.234 -8.734 1 96.88 113 CYS A CA 1
ATOM 919 C C . CYS A 1 113 ? -9.219 -27.125 -7.535 1 96.88 113 CYS A C 1
ATOM 921 O O . CYS A 1 113 ? -9.867 -26.984 -6.492 1 96.88 113 CYS A O 1
ATOM 923 N N . ASN A 1 114 ? -8.219 -28 -7.594 1 95.5 114 ASN A N 1
ATOM 924 C CA . ASN A 1 114 ? -7.844 -28.859 -6.477 1 95.5 114 ASN A CA 1
ATOM 925 C C . ASN A 1 114 ? -6.613 -28.312 -5.746 1 95.5 114 ASN A C 1
ATOM 927 O O . ASN A 1 114 ? -6.145 -28.922 -4.785 1 95.5 114 ASN A O 1
ATOM 931 N N . GLY A 1 115 ? -6.082 -27.203 -6.223 1 96.56 115 GLY A N 1
ATOM 932 C CA . GLY A 1 115 ? -4.898 -26.609 -5.613 1 96.56 115 GLY A CA 1
ATOM 933 C C . GLY A 1 115 ? -3.602 -27.203 -6.129 1 96.56 115 GLY A C 1
ATOM 934 O O . GLY A 1 115 ? -2.531 -26.953 -5.57 1 96.56 115 GLY A O 1
ATOM 935 N N . LYS A 1 116 ? -3.689 -27.969 -7.152 1 96.44 116 LYS A N 1
ATOM 936 C CA . LYS A 1 116 ? -2.518 -28.609 -7.73 1 96.44 116 LYS A CA 1
ATOM 937 C C . LYS A 1 116 ? -1.701 -27.641 -8.562 1 96.44 116 LYS A C 1
ATOM 939 O O . LYS A 1 116 ? -2.262 -26.844 -9.32 1 96.44 116 LYS A O 1
ATOM 944 N N . TRP A 1 117 ? -0.415 -27.75 -8.445 1 98.19 117 TRP A N 1
ATOM 945 C CA . TRP A 1 117 ? 0.513 -26.953 -9.227 1 98.19 117 TRP A CA 1
ATOM 946 C C . TRP A 1 117 ? 0.4 -27.281 -10.711 1 98.19 117 TRP A C 1
ATOM 948 O O . TRP A 1 117 ? 0.531 -28.438 -11.109 1 98.19 117 TRP A O 1
ATOM 958 N N . ILE A 1 118 ? 0.156 -26.344 -11.586 1 98.12 118 ILE A N 1
ATOM 959 C CA . ILE A 1 118 ? 0.139 -26.531 -13.031 1 98.12 118 ILE A CA 1
ATOM 960 C C . ILE A 1 118 ? 1.41 -25.953 -13.648 1 98.12 118 ILE A C 1
ATOM 962 O O . ILE A 1 118 ? 2.146 -26.656 -14.344 1 98.12 118 ILE A O 1
ATOM 966 N N . LYS A 1 119 ? 1.656 -24.656 -13.383 1 98.25 119 LYS A N 1
ATOM 967 C CA . LYS A 1 119 ? 2.867 -23.969 -13.828 1 98.25 119 LYS A CA 1
ATOM 968 C C . LYS A 1 119 ? 3.248 -22.844 -12.859 1 98.25 119 LYS A C 1
ATOM 970 O O . LYS A 1 119 ? 2.389 -22.297 -12.172 1 98.25 119 LYS A O 1
ATOM 975 N N . GLY A 1 120 ? 4.512 -22.578 -12.797 1 98.44 120 GLY A N 1
ATOM 976 C CA . GLY A 1 120 ? 5.043 -21.422 -12.102 1 98.44 120 GLY A CA 1
ATOM 977 C C . GLY A 1 120 ? 6.062 -20.641 -12.922 1 98.44 120 GLY A C 1
ATOM 978 O O . GLY A 1 120 ? 6.488 -21.109 -13.984 1 98.44 120 GLY A O 1
ATOM 979 N N . PHE A 1 121 ? 6.422 -19.453 -12.477 1 98.5 121 PHE A N 1
ATOM 980 C CA . PHE A 1 121 ? 7.414 -18.672 -13.195 1 98.5 121 PHE A CA 1
ATOM 981 C C . PHE A 1 121 ? 8.086 -17.672 -12.273 1 98.5 121 PHE A C 1
ATOM 983 O O . PHE A 1 121 ? 7.547 -17.328 -11.227 1 98.5 121 PHE A O 1
ATOM 990 N N . SER A 1 122 ? 9.211 -17.25 -12.602 1 97.69 122 SER A N 1
ATOM 991 C CA . SER A 1 122 ? 9.961 -16.172 -11.977 1 97.69 122 SER A CA 1
ATOM 992 C C . SER A 1 122 ? 10.633 -15.281 -13.023 1 97.69 122 SER A C 1
ATOM 994 O O . SER A 1 122 ? 11.086 -15.773 -14.055 1 97.69 122 SER A O 1
ATOM 996 N N . ARG A 1 123 ? 10.578 -14.023 -12.711 1 95.94 123 ARG A N 1
ATOM 997 C CA . ARG A 1 123 ? 11.188 -13.031 -13.594 1 95.94 123 ARG A CA 1
ATOM 998 C C . ARG A 1 123 ? 12.18 -12.156 -12.836 1 95.94 123 ARG A C 1
ATOM 1000 O O . ARG A 1 123 ? 11.891 -11.703 -11.719 1 95.94 123 ARG A O 1
ATOM 1007 N N . SER A 1 124 ? 13.352 -12.047 -13.422 1 94.06 124 SER A N 1
ATOM 1008 C CA . SER A 1 124 ? 14.312 -11.07 -12.922 1 94.06 124 SER A CA 1
ATOM 1009 C C . SER A 1 124 ? 14.203 -9.75 -13.688 1 94.06 124 SER A C 1
ATOM 1011 O O . SER A 1 124 ? 14.125 -9.75 -14.914 1 94.06 124 SER A O 1
ATOM 1013 N N . ILE A 1 125 ? 14.031 -8.797 -12.734 1 86.62 125 ILE A N 1
ATOM 1014 C CA . ILE A 1 125 ? 13.961 -7.465 -13.328 1 86.62 125 ILE A CA 1
ATOM 1015 C C . ILE A 1 125 ? 15.094 -6.598 -12.797 1 86.62 125 ILE A C 1
ATOM 1017 O O . ILE A 1 125 ? 15.461 -6.695 -11.625 1 86.62 125 ILE A O 1
ATOM 1021 N N . GLY A 1 126 ? 16.016 -6.168 -13.578 1 81.94 126 GLY A N 1
ATOM 1022 C CA . GLY A 1 126 ? 17.062 -5.25 -13.164 1 81.94 126 GLY A CA 1
ATOM 1023 C C . GLY A 1 126 ? 16.594 -4.203 -12.18 1 81.94 126 GLY A C 1
ATOM 1024 O O . GLY A 1 126 ? 16.016 -4.539 -11.133 1 81.94 126 GLY A O 1
ATOM 1025 N N . LEU A 1 127 ? 16.719 -2.992 -12.43 1 81.5 127 LEU A N 1
ATOM 1026 C CA . LEU A 1 127 ? 16.359 -1.898 -11.539 1 81.5 127 LEU A CA 1
ATOM 1027 C C . LEU A 1 127 ? 14.938 -1.419 -11.82 1 81.5 127 LEU A C 1
ATOM 1029 O O . LEU A 1 127 ? 14.648 -0.938 -12.914 1 81.5 127 LEU A O 1
ATOM 1033 N N . ALA A 1 128 ? 14.086 -1.654 -10.828 1 82.19 128 ALA A N 1
ATOM 1034 C CA . ALA A 1 128 ? 12.695 -1.22 -10.945 1 82.19 128 ALA A CA 1
ATOM 1035 C C . ALA A 1 128 ? 12.055 -1.062 -9.578 1 82.19 128 ALA A C 1
ATOM 1037 O O . ALA A 1 128 ? 12.594 -1.541 -8.57 1 82.19 128 ALA A O 1
ATOM 1038 N N . SER A 1 129 ? 10.898 -0.351 -9.539 1 83.25 129 SER A N 1
ATOM 1039 C CA . SER A 1 129 ? 10.102 -0.273 -8.32 1 83.25 129 SER A CA 1
ATOM 1040 C C . SER A 1 129 ? 9.211 -1.498 -8.164 1 83.25 129 SER A C 1
ATOM 1042 O O . SER A 1 129 ? 8.836 -2.133 -9.156 1 83.25 129 SER A O 1
ATOM 1044 N N . SER A 1 130 ? 8.945 -1.863 -6.863 1 84.94 130 SER A N 1
ATOM 1045 C CA . SER A 1 130 ? 8.07 -3.002 -6.609 1 84.94 130 SER A CA 1
ATOM 1046 C C . SER A 1 130 ? 6.734 -2.848 -7.328 1 84.94 130 SER A C 1
ATOM 1048 O O . SER A 1 130 ? 6.16 -3.83 -7.805 1 84.94 130 SER A O 1
ATOM 1050 N N . PHE A 1 131 ? 6.281 -1.645 -7.461 1 85.69 131 PHE A N 1
ATOM 1051 C CA . PHE A 1 131 ? 5.012 -1.325 -8.102 1 85.69 131 PHE A CA 1
ATOM 1052 C C . PHE A 1 131 ? 5.031 -1.729 -9.57 1 85.69 131 PHE A C 1
ATOM 1054 O O . PHE A 1 131 ? 4.105 -2.383 -10.055 1 85.69 131 PHE A O 1
ATOM 1061 N N . VAL A 1 132 ? 6.059 -1.404 -10.25 1 85.75 132 VAL A N 1
ATOM 1062 C CA . VAL A 1 132 ? 6.188 -1.742 -11.656 1 85.75 132 VAL A CA 1
ATOM 1063 C C . VAL A 1 132 ? 6.348 -3.254 -11.82 1 85.75 132 VAL A C 1
ATOM 1065 O O . VAL A 1 132 ? 5.758 -3.855 -12.719 1 85.75 132 VAL A O 1
ATOM 1068 N N . VAL A 1 133 ? 7.086 -3.838 -10.969 1 90.12 133 VAL A N 1
ATOM 1069 C CA . VAL A 1 133 ? 7.371 -5.266 -11.047 1 90.12 133 VAL A CA 1
ATOM 1070 C C . VAL A 1 133 ? 6.082 -6.062 -10.875 1 90.12 133 VAL A C 1
ATOM 1072 O O . VAL A 1 133 ? 5.906 -7.117 -11.492 1 90.12 133 VAL A O 1
ATOM 1075 N N . GLU A 1 134 ? 5.207 -5.59 -9.992 1 93.12 134 GLU A N 1
ATOM 1076 C CA . GLU A 1 134 ? 3.92 -6.25 -9.805 1 93.12 134 GLU A CA 1
ATOM 1077 C C . GLU A 1 134 ? 3.162 -6.379 -11.117 1 93.12 134 GLU A C 1
ATOM 1079 O O . GLU A 1 134 ? 2.557 -7.418 -11.398 1 93.12 134 GLU A O 1
ATOM 1084 N N . PHE A 1 135 ? 3.227 -5.418 -12.023 1 92.38 135 PHE A N 1
ATOM 1085 C CA . PHE A 1 135 ? 2.562 -5.473 -13.32 1 92.38 135 PHE A CA 1
ATOM 1086 C C . PHE A 1 135 ? 3.281 -6.438 -14.25 1 92.38 135 PHE A C 1
ATOM 1088 O O . PHE A 1 135 ? 2.645 -7.145 -15.031 1 92.38 135 PHE A O 1
ATOM 1095 N N . TRP A 1 136 ? 4.527 -6.426 -14.172 1 93.12 136 TRP A N 1
ATOM 1096 C CA . TRP A 1 136 ? 5.289 -7.383 -14.969 1 93.12 136 TRP A CA 1
ATOM 1097 C C . TRP A 1 136 ? 4.902 -8.812 -14.625 1 93.12 136 TRP A C 1
ATOM 1099 O O . TRP A 1 136 ? 4.648 -9.633 -15.516 1 93.12 136 TRP A O 1
ATOM 1109 N N . ALA A 1 137 ? 4.918 -9.078 -13.359 1 96.88 137 ALA A N 1
ATOM 1110 C CA . ALA A 1 137 ? 4.574 -10.422 -12.906 1 96.88 137 ALA A CA 1
ATOM 1111 C C . ALA A 1 137 ? 3.156 -10.797 -13.328 1 96.88 137 ALA A C 1
ATOM 1113 O O . ALA A 1 137 ? 2.912 -11.922 -13.766 1 96.88 137 ALA A O 1
ATOM 1114 N N . LEU A 1 138 ? 2.221 -9.883 -13.133 1 97.44 138 LEU A N 1
ATOM 1115 C CA . LEU A 1 138 ? 0.839 -10.117 -13.539 1 97.44 138 LEU A CA 1
ATOM 1116 C C . LEU A 1 138 ? 0.752 -10.398 -15.039 1 97.44 138 LEU A C 1
ATOM 1118 O O . LEU A 1 138 ? 0.106 -11.359 -15.461 1 97.44 138 LEU A O 1
ATOM 1122 N N . ARG A 1 139 ? 1.411 -9.578 -15.836 1 96.31 139 ARG A N 1
ATOM 1123 C CA . ARG A 1 139 ? 1.412 -9.742 -17.281 1 96.31 139 ARG A CA 1
ATOM 1124 C C . ARG A 1 139 ? 1.95 -11.117 -17.688 1 96.31 139 ARG A C 1
ATOM 1126 O O . ARG A 1 139 ? 1.353 -11.812 -18.5 1 96.31 139 ARG A O 1
ATOM 1133 N N . ASP A 1 140 ? 3.07 -11.461 -17.094 1 97.38 140 ASP A N 1
ATOM 1134 C CA . ASP A 1 140 ? 3.688 -12.742 -17.391 1 97.38 140 ASP A CA 1
ATOM 1135 C C . ASP A 1 140 ? 2.748 -13.898 -17.047 1 97.38 140 ASP A C 1
ATOM 1137 O O . ASP A 1 140 ? 2.617 -14.852 -17.812 1 97.38 140 ASP A O 1
ATOM 1141 N N . GLY A 1 141 ? 2.139 -13.828 -15.898 1 98.5 141 GLY A N 1
ATOM 1142 C CA . GLY A 1 141 ? 1.205 -14.867 -15.492 1 98.5 141 GLY A CA 1
ATOM 1143 C C . GLY A 1 141 ? 0.005 -14.984 -16.406 1 98.5 141 GLY A C 1
ATOM 1144 O O . GLY A 1 141 ? -0.428 -16.094 -16.734 1 98.5 141 GLY A O 1
ATOM 1145 N N . LEU A 1 142 ? -0.549 -13.867 -16.812 1 98.38 142 LEU A N 1
ATOM 1146 C CA . LEU A 1 142 ? -1.694 -13.859 -17.719 1 98.38 142 LEU A CA 1
ATOM 1147 C C . LEU A 1 142 ? -1.325 -14.477 -19.062 1 98.38 142 LEU A C 1
ATOM 1149 O O . LEU A 1 142 ? -2.092 -15.266 -19.625 1 98.38 142 LEU A O 1
ATOM 1153 N N . LYS A 1 143 ? -0.175 -14.102 -19.562 1 97.44 143 LYS A N 1
ATOM 1154 C CA . LYS A 1 143 ? 0.29 -14.664 -20.828 1 97.44 143 LYS A CA 1
ATOM 1155 C C . LYS A 1 143 ? 0.442 -16.188 -20.734 1 97.44 143 LYS A C 1
ATOM 1157 O O . LYS A 1 143 ? 0.045 -16.906 -21.641 1 97.44 143 LYS A O 1
ATOM 1162 N N . LEU A 1 144 ? 1.043 -16.594 -19.656 1 97.5 144 LEU A N 1
ATOM 1163 C CA . LEU A 1 144 ? 1.235 -18.031 -19.438 1 97.5 144 LEU A CA 1
ATOM 1164 C C . LEU A 1 144 ? -0.104 -18.75 -19.391 1 97.5 144 LEU A C 1
ATOM 1166 O O . LEU A 1 144 ? -0.264 -19.812 -20.016 1 97.5 144 LEU A O 1
ATOM 1170 N N . ALA A 1 145 ? -1.051 -18.234 -18.656 1 98.38 145 ALA A N 1
ATOM 1171 C CA . ALA A 1 145 ? -2.371 -18.844 -18.531 1 98.38 145 ALA A CA 1
ATOM 1172 C C . ALA A 1 145 ? -3.072 -18.922 -19.875 1 98.38 145 ALA A C 1
ATOM 1174 O O . ALA A 1 145 ? -3.666 -19.953 -20.219 1 98.38 145 ALA A O 1
ATOM 1175 N N . LEU A 1 146 ? -3.012 -17.859 -20.625 1 97.56 146 LEU A N 1
ATOM 1176 C CA . LEU A 1 146 ? -3.617 -17.844 -21.953 1 97.56 146 LEU A CA 1
ATOM 1177 C C . LEU A 1 146 ? -2.965 -18.875 -22.859 1 97.56 146 LEU A C 1
ATOM 1179 O O . LEU A 1 146 ? -3.654 -19.562 -23.6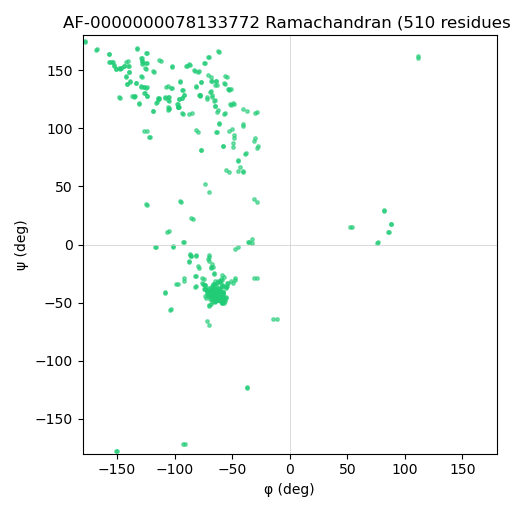25 1 97.56 146 LEU A O 1
ATOM 1183 N N . GLY A 1 147 ? -1.646 -18.906 -22.797 1 96.31 147 GLY A N 1
ATOM 1184 C CA . GLY A 1 147 ? -0.911 -19.875 -23.578 1 96.31 147 GLY A CA 1
ATOM 1185 C C . GLY A 1 147 ? -1.31 -21.312 -23.297 1 96.31 147 GLY A C 1
ATOM 1186 O O . GLY A 1 147 ? -1.21 -22.188 -24.156 1 96.31 147 GLY A O 1
ATOM 1187 N N . MET A 1 148 ? -1.787 -21.562 -22.094 1 97.06 148 MET A N 1
ATOM 1188 C CA . MET A 1 148 ? -2.195 -22.891 -21.672 1 97.06 148 MET A CA 1
ATOM 1189 C C . MET A 1 148 ? -3.643 -23.172 -22.062 1 97.06 148 MET A C 1
ATOM 1191 O O . MET A 1 148 ? -4.152 -24.281 -21.844 1 97.06 148 MET A O 1
ATOM 1195 N N . GLY A 1 149 ? -4.32 -22.156 -22.516 1 96.69 149 GLY A N 1
ATOM 1196 C CA . GLY A 1 149 ? -5.699 -22.328 -22.953 1 96.69 149 GLY A CA 1
ATOM 1197 C C . GLY A 1 149 ? -6.703 -22.156 -21.828 1 96.69 149 GLY A C 1
ATOM 1198 O O . GLY A 1 149 ? -7.844 -22.609 -21.938 1 96.69 149 GLY A O 1
ATOM 1199 N N . 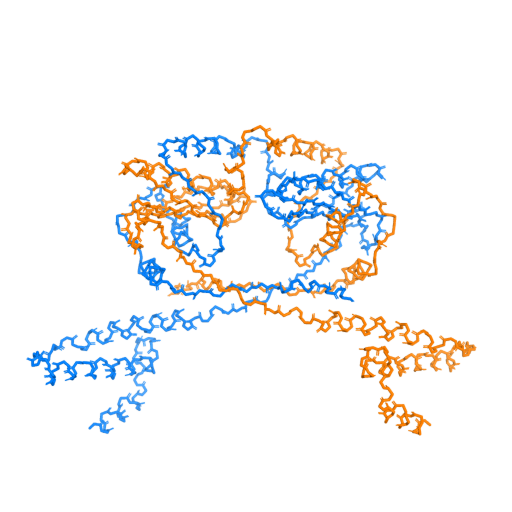VAL A 1 150 ? -6.32 -21.578 -20.781 1 97.31 150 VAL A N 1
ATOM 1200 C CA . VAL A 1 150 ? -7.227 -21.328 -19.672 1 97.31 150 VAL A CA 1
ATOM 1201 C C . VAL A 1 150 ? -8.344 -20.391 -20.109 1 97.31 150 VAL A C 1
ATOM 1203 O O . VAL A 1 150 ? -8.094 -19.391 -20.797 1 97.31 150 VAL A O 1
ATOM 1206 N N . GLN A 1 151 ? -9.57 -20.688 -19.703 1 97.44 151 GLN A N 1
ATOM 1207 C CA . GLN A 1 151 ? -10.727 -19.891 -20.094 1 97.44 151 GLN A CA 1
ATOM 1208 C C . GLN A 1 151 ? -11.258 -19.078 -18.922 1 97.44 151 GLN A C 1
ATOM 1210 O O . GLN A 1 151 ? -11.703 -17.938 -19.094 1 97.44 151 GLN A O 1
ATOM 1215 N N . ARG A 1 152 ? -11.297 -19.719 -17.781 1 98.12 152 ARG A N 1
ATOM 1216 C CA . ARG A 1 152 ? -11.789 -19.094 -16.547 1 98.12 152 ARG A CA 1
ATOM 1217 C C . ARG A 1 152 ? -10.68 -18.969 -15.516 1 98.12 152 ARG A C 1
ATOM 1219 O O . ARG A 1 152 ? -10.094 -19.969 -15.102 1 98.12 152 ARG A O 1
ATOM 1226 N N . LEU A 1 153 ? -10.453 -17.734 -15.094 1 98.38 153 LEU A N 1
ATOM 1227 C CA . LEU A 1 153 ? -9.258 -17.5 -14.297 1 98.38 153 LEU A CA 1
ATOM 1228 C C . LEU A 1 153 ? -9.57 -16.594 -13.109 1 98.38 153 LEU A C 1
ATOM 1230 O O . LEU A 1 153 ? -10.227 -15.562 -13.258 1 98.38 153 LEU A O 1
ATOM 1234 N N . VAL A 1 154 ? -9.203 -17.031 -11.922 1 98.25 154 VAL A N 1
ATOM 1235 C CA . VAL A 1 154 ? -9.148 -16.156 -10.75 1 98.25 154 VAL A CA 1
ATOM 1236 C C . VAL A 1 154 ? -7.723 -15.656 -10.547 1 98.25 154 VAL A C 1
ATOM 1238 O O . VAL A 1 154 ? -6.773 -16.438 -10.539 1 98.25 154 VAL A O 1
ATOM 1241 N N . VAL A 1 155 ? -7.559 -14.375 -10.484 1 98.38 155 VAL A N 1
ATOM 1242 C CA . VAL A 1 155 ? -6.254 -13.758 -10.258 1 98.38 155 VAL A CA 1
ATOM 1243 C C . VAL A 1 155 ? -6.199 -13.172 -8.844 1 98.38 155 VAL A C 1
ATOM 1245 O O . VAL A 1 155 ? -7.078 -12.406 -8.453 1 98.38 155 VAL A O 1
ATOM 1248 N N . GLU A 1 156 ? -5.176 -13.555 -8.062 1 97.62 156 GLU A N 1
ATOM 1249 C CA . GLU A 1 156 ? -4.988 -13.023 -6.723 1 97.62 156 GLU A CA 1
ATOM 1250 C C . GLU A 1 156 ? -3.604 -12.398 -6.566 1 97.62 156 GLU A C 1
ATOM 1252 O O . GLU A 1 156 ? -2.605 -12.969 -7.008 1 97.62 156 GLU A O 1
ATOM 1257 N N . LEU A 1 157 ? -3.467 -11.281 -5.996 1 95.38 157 LEU A N 1
ATOM 1258 C CA . LEU A 1 157 ? -2.207 -10.617 -5.664 1 95.38 157 LEU A CA 1
ATOM 1259 C C . LEU A 1 157 ? -2.342 -9.812 -4.379 1 95.38 157 LEU A C 1
ATOM 1261 O O . LEU A 1 157 ? -3.447 -9.422 -3.996 1 95.38 157 LEU A O 1
ATOM 1265 N N . ASP A 1 158 ? -1.233 -9.625 -3.629 1 91.5 158 ASP A N 1
ATOM 1266 C CA . ASP A 1 158 ? -1.268 -8.875 -2.375 1 91.5 158 ASP A CA 1
ATOM 1267 C C . ASP A 1 158 ? -0.873 -7.418 -2.594 1 91.5 158 ASP A C 1
ATOM 1269 O O . ASP A 1 158 ? -0.078 -6.863 -1.831 1 91.5 158 ASP A O 1
ATOM 1273 N N . ALA A 1 159 ? -1.249 -6.797 -3.67 1 88.44 159 ALA A N 1
ATOM 1274 C CA . ALA A 1 159 ? -1.054 -5.391 -4.016 1 88.44 159 ALA A CA 1
ATOM 1275 C C . ALA A 1 159 ? -2.389 -4.703 -4.281 1 88.44 159 ALA A C 1
ATOM 1277 O O . ALA A 1 159 ? -2.867 -4.68 -5.418 1 88.44 159 ALA A O 1
ATOM 1278 N N . LYS A 1 160 ? -2.924 -4.117 -3.236 1 84.69 160 LYS A N 1
ATOM 1279 C CA . LYS A 1 160 ? -4.27 -3.549 -3.279 1 84.69 160 LYS A CA 1
ATOM 1280 C C . LYS A 1 160 ? -4.383 -2.486 -4.367 1 84.69 160 LYS A C 1
ATOM 1282 O O . LYS A 1 160 ? -5.379 -2.438 -5.094 1 84.69 160 LYS A O 1
ATOM 1287 N N . VAL A 1 161 ? -3.377 -1.657 -4.516 1 82.25 161 VAL A N 1
ATOM 1288 C CA . VAL A 1 161 ? -3.408 -0.577 -5.496 1 82.25 161 VAL A CA 1
ATOM 1289 C C . VAL A 1 161 ? -3.42 -1.159 -6.906 1 82.25 161 VAL A C 1
ATOM 1291 O O . VAL A 1 161 ? -4.16 -0.688 -7.773 1 82.25 161 VAL A O 1
ATOM 1294 N N . VAL A 1 162 ? -2.623 -2.189 -7.125 1 87.75 162 VAL A N 1
ATOM 1295 C CA . VAL A 1 162 ? -2.564 -2.83 -8.438 1 87.75 162 VAL A CA 1
ATOM 1296 C C . VAL A 1 162 ? -3.924 -3.436 -8.773 1 87.75 162 VAL A C 1
ATOM 1298 O O . VAL A 1 162 ? -4.422 -3.266 -9.891 1 87.75 162 VAL A O 1
ATOM 1301 N N . VAL A 1 163 ? -4.555 -4.07 -7.824 1 89.06 163 VAL A N 1
ATOM 1302 C CA . VAL A 1 163 ? -5.867 -4.68 -8.023 1 89.06 163 VAL A CA 1
ATOM 1303 C C . VAL A 1 163 ? -6.895 -3.598 -8.359 1 89.06 163 VAL A C 1
ATOM 1305 O O . VAL A 1 163 ? -7.703 -3.76 -9.273 1 89.06 163 VAL A O 1
ATOM 1308 N N . SER A 1 164 ? -6.812 -2.535 -7.66 1 82.12 164 SER A N 1
ATOM 1309 C CA . SER A 1 164 ? -7.754 -1.441 -7.875 1 82.12 164 SER A C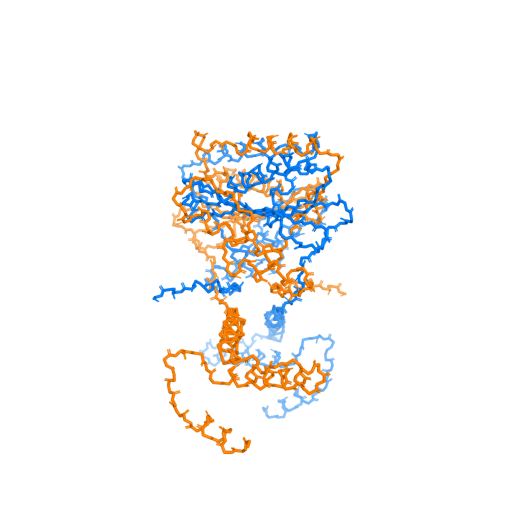A 1
ATOM 1310 C C . SER A 1 164 ? -7.594 -0.835 -9.266 1 82.12 164 SER A C 1
ATOM 1312 O O . SER A 1 164 ? -8.586 -0.548 -9.938 1 82.12 164 SER A O 1
ATOM 1314 N N . LEU A 1 165 ? -6.398 -0.669 -9.656 1 81.19 165 LEU A N 1
ATOM 1315 C CA . LEU A 1 165 ? -6.145 -0.075 -10.969 1 81.19 165 LEU A CA 1
ATOM 1316 C C . LEU A 1 165 ? -6.625 -0.993 -12.086 1 81.19 165 LEU A C 1
ATOM 1318 O O . LEU A 1 165 ? -7.18 -0.525 -13.078 1 81.19 165 LEU A O 1
ATOM 1322 N N . ILE A 1 166 ? -6.43 -2.238 -11.883 1 86.31 166 ILE A N 1
ATOM 1323 C CA . ILE A 1 166 ? -6.785 -3.221 -12.898 1 86.31 166 ILE A CA 1
ATOM 1324 C C . ILE A 1 166 ? -8.305 -3.342 -12.984 1 86.31 166 ILE A C 1
ATOM 1326 O O . ILE A 1 166 ? -8.859 -3.523 -14.078 1 86.31 166 ILE A O 1
ATOM 1330 N N . THR A 1 167 ? -8.945 -3.295 -11.898 1 83.12 167 THR A N 1
ATOM 1331 C CA . THR A 1 167 ? -10.383 -3.545 -11.859 1 83.12 167 THR A CA 1
ATOM 1332 C C . THR A 1 167 ? -11.164 -2.258 -12.117 1 83.12 167 THR A C 1
ATOM 1334 O O . THR A 1 167 ? -12.391 -2.287 -12.273 1 83.12 167 THR A O 1
ATOM 1337 N N . SER A 1 168 ? -10.43 -1.207 -12.008 1 73 168 SER A N 1
ATOM 1338 C CA . SER A 1 168 ? -11.117 0.058 -12.242 1 73 168 SER A CA 1
ATOM 1339 C C . SER A 1 168 ? -11.594 0.162 -13.688 1 73 168 SER A C 1
ATOM 1341 O O . SER A 1 168 ? -10.914 -0.28 -14.609 1 73 168 SER A O 1
ATOM 1343 N N . ILE A 1 169 ? -12.938 0.292 -14.016 1 57.59 169 ILE A N 1
ATOM 1344 C CA . ILE A 1 169 ? -13.531 0.439 -15.344 1 57.59 169 ILE A CA 1
ATOM 1345 C C . ILE A 1 169 ? -13.133 1.786 -15.945 1 57.59 169 ILE A C 1
ATOM 1347 O O . ILE A 1 169 ? -12.977 2.771 -15.219 1 57.59 169 ILE A O 1
ATOM 1351 N N . GLY A 1 170 ? -12.555 1.852 -17.203 1 52.16 170 GLY A N 1
ATOM 1352 C CA . GLY A 1 170 ? -12.117 2.916 -18.078 1 52.16 170 GLY A CA 1
ATOM 1353 C C . GLY A 1 170 ? -12.562 4.293 -17.625 1 52.16 170 GLY A C 1
ATOM 1354 O O . GLY A 1 170 ? -11.805 5.262 -17.719 1 52.16 170 GLY A O 1
ATOM 1355 N N . GLY A 1 171 ? -13.938 4.648 -17.578 1 41.88 171 GLY A N 1
ATOM 1356 C CA . GLY A 1 171 ? -14.602 5.945 -17.5 1 41.88 171 GLY A CA 1
ATOM 1357 C C . GLY A 1 171 ? -14.461 6.602 -16.141 1 41.88 171 GLY A C 1
ATOM 1358 O O . GLY A 1 171 ? -14.156 7.789 -16.047 1 41.88 171 GLY A O 1
ATOM 1359 N N . ALA A 1 172 ? -14.984 6.094 -15.133 1 41.75 172 ALA A N 1
ATOM 1360 C CA . ALA A 1 172 ? -15.32 6.629 -13.82 1 41.75 172 ALA A CA 1
ATOM 1361 C C . ALA A 1 172 ? -14.07 6.809 -12.969 1 41.75 172 ALA A C 1
ATOM 1363 O O . ALA A 1 172 ? -14.086 7.531 -11.969 1 41.75 172 ALA A O 1
ATOM 1364 N N . ASN A 1 173 ? -13.125 5.98 -13 1 47.22 173 ASN A N 1
ATOM 1365 C CA . ASN A 1 173 ? -11.836 6.078 -12.32 1 47.22 173 ASN A CA 1
ATOM 1366 C C . ASN A 1 173 ? -10.93 7.105 -12.992 1 47.22 173 ASN A C 1
ATOM 1368 O O . ASN A 1 173 ? -10.234 6.789 -13.961 1 47.22 173 ASN A O 1
ATOM 1372 N N . LYS A 1 174 ? -11.461 8.125 -13.125 1 52.97 174 LYS A N 1
ATOM 1373 C CA . LYS A 1 174 ? -10.586 9.227 -13.523 1 52.97 174 LYS A CA 1
ATOM 1374 C C . LYS A 1 174 ? -9.164 9.008 -13.023 1 52.97 174 LYS A C 1
ATOM 1376 O O . LYS A 1 174 ? -8.945 8.805 -11.828 1 52.97 174 LYS A O 1
ATOM 1381 N N . PRO A 1 175 ? -8.234 8.82 -14.023 1 61.75 175 PRO A N 1
ATOM 1382 C CA . PRO A 1 175 ? -6.824 8.484 -13.812 1 61.75 175 PRO A CA 1
ATOM 1383 C C . PRO A 1 175 ? -6.152 9.375 -12.773 1 61.75 175 PRO A C 1
ATOM 1385 O O . PRO A 1 175 ? -6.516 10.547 -12.633 1 61.75 175 PRO A O 1
ATOM 1388 N N . TYR A 1 176 ? -5.66 8.664 -11.758 1 76.25 176 TYR A N 1
ATOM 1389 C CA . TYR A 1 176 ? -4.832 9.391 -10.805 1 76.25 176 TYR A CA 1
ATOM 1390 C C . TYR A 1 176 ? -3.797 10.25 -11.516 1 76.25 176 TYR A C 1
ATOM 1392 O O . TYR A 1 176 ? -3.176 11.125 -10.906 1 76.25 176 TYR A O 1
ATOM 1400 N N . LEU A 1 177 ? -3.807 10.102 -12.898 1 78.31 177 LEU A N 1
ATOM 1401 C CA . LEU A 1 177 ? -2.695 10.711 -13.617 1 78.31 177 LEU A CA 1
ATOM 1402 C C . LEU A 1 177 ? -2.768 12.234 -13.547 1 78.31 177 LEU A C 1
ATOM 1404 O O . LEU A 1 177 ? -1.761 12.898 -13.289 1 78.31 177 LEU A O 1
ATOM 1408 N N . PRO A 1 178 ? -3.984 12.844 -13.805 1 83.5 178 PRO A N 1
ATOM 1409 C CA . PRO A 1 178 ? -4.039 14.305 -13.664 1 83.5 178 PRO A CA 1
ATOM 1410 C C . PRO A 1 178 ? -3.654 14.773 -12.258 1 83.5 178 PRO A C 1
ATOM 1412 O O . PRO A 1 178 ? -2.982 15.797 -12.109 1 83.5 178 PRO A O 1
ATOM 1415 N N . LEU A 1 179 ? -4.133 14.086 -11.273 1 87.81 179 LEU A N 1
ATOM 1416 C CA . LEU A 1 179 ? -3.785 14.43 -9.906 1 87.81 179 LEU A CA 1
ATOM 1417 C C . LEU A 1 179 ? -2.283 14.297 -9.672 1 87.81 179 LEU A C 1
ATOM 1419 O O . LEU A 1 179 ? -1.672 15.141 -9.016 1 87.81 179 LEU A O 1
ATOM 1423 N N . LEU A 1 180 ? -1.741 13.164 -10.172 1 86.69 180 LEU A N 1
ATOM 1424 C CA . LEU A 1 180 ? -0.299 12.961 -10.094 1 86.69 180 LEU A CA 1
ATOM 1425 C C . LEU A 1 180 ? 0.455 14.125 -10.727 1 86.69 180 LEU A C 1
ATOM 1427 O O . LEU A 1 180 ? 1.396 14.656 -10.133 1 86.69 180 LEU A O 1
ATOM 1431 N N . ASN A 1 181 ? 0.017 14.531 -11.859 1 86.5 181 ASN A N 1
ATOM 1432 C CA . ASN A 1 181 ? 0.663 15.641 -12.555 1 86.5 181 ASN A CA 1
ATOM 1433 C C . ASN A 1 181 ? 0.524 16.953 -11.781 1 86.5 181 ASN A C 1
ATOM 1435 O O . ASN A 1 181 ? 1.468 17.734 -11.711 1 86.5 181 ASN A O 1
ATOM 1439 N N . ASP A 1 182 ? -0.636 17.188 -11.266 1 91 182 ASP A N 1
ATOM 1440 C CA . ASP A 1 182 ? -0.845 18.375 -10.438 1 91 182 ASP A CA 1
ATOM 1441 C C . ASP A 1 182 ? 0.127 18.406 -9.258 1 91 182 ASP A C 1
ATOM 1443 O O . ASP A 1 182 ? 0.743 19.438 -8.977 1 91 182 ASP A O 1
ATOM 1447 N N . CYS A 1 183 ? 0.223 17.266 -8.586 1 94.38 183 CYS A N 1
ATOM 1448 C CA . CYS A 1 183 ? 1.101 17.203 -7.426 1 94.38 183 CYS A CA 1
ATOM 1449 C C . CYS A 1 183 ? 2.549 17.469 -7.816 1 94.38 183 CYS A C 1
ATOM 1451 O O . CYS A 1 183 ? 3.256 18.203 -7.125 1 94.38 183 CYS A O 1
ATOM 1453 N N . LYS A 1 184 ? 2.98 16.891 -8.938 1 91.62 184 LYS A N 1
ATOM 1454 C CA . LYS A 1 184 ? 4.344 17.109 -9.406 1 91.62 184 LYS A CA 1
ATOM 1455 C C . LYS A 1 184 ? 4.574 18.578 -9.742 1 91.62 184 LYS A C 1
ATOM 1457 O O . LYS A 1 184 ? 5.625 19.141 -9.422 1 91.62 184 LYS A O 1
ATOM 1462 N N . TYR A 1 185 ? 3.602 19.141 -10.422 1 92.19 185 TYR A N 1
ATOM 1463 C CA . TYR A 1 185 ? 3.674 20.562 -10.75 1 92.19 185 TYR A CA 1
ATOM 1464 C C . TYR A 1 185 ? 3.781 21.406 -9.492 1 92.19 185 TYR A C 1
ATOM 1466 O O . TYR A 1 185 ? 4.648 22.281 -9.398 1 92.19 185 TYR A O 1
ATOM 1474 N N . LEU A 1 186 ? 2.936 21.156 -8.555 1 96.12 186 LEU A N 1
ATOM 1475 C CA . LEU A 1 186 ? 2.938 21.922 -7.316 1 96.12 186 LEU A CA 1
ATOM 1476 C C . LEU A 1 186 ? 4.262 21.766 -6.578 1 96.12 186 LEU A C 1
ATOM 1478 O O . LEU A 1 186 ? 4.793 22.734 -6.031 1 96.12 186 LEU A O 1
ATOM 1482 N N . LEU A 1 187 ? 4.793 20.531 -6.535 1 95.38 187 LEU A N 1
ATOM 1483 C CA . LEU A 1 187 ? 6.066 20.266 -5.879 1 95.38 187 LEU A CA 1
ATOM 1484 C C . LEU A 1 187 ? 7.184 21.094 -6.508 1 95.38 187 LEU A C 1
ATOM 1486 O O . LEU A 1 187 ? 8.094 21.562 -5.809 1 95.38 187 LEU A O 1
ATOM 1490 N N . SER A 1 188 ? 7.098 21.312 -7.832 1 94.25 188 SER A N 1
ATOM 1491 C CA . SER A 1 188 ? 8.133 22.047 -8.562 1 94.25 188 SER A CA 1
ATOM 1492 C C . SER A 1 188 ? 8.109 23.531 -8.219 1 94.25 188 SER A C 1
ATOM 1494 O O . SER A 1 188 ? 9.055 24.25 -8.531 1 94.25 188 SER A O 1
ATOM 1496 N N . ARG A 1 189 ? 7.09 24 -7.578 1 95.81 189 ARG A N 1
ATOM 1497 C CA . ARG A 1 189 ? 6.941 25.422 -7.273 1 95.81 189 ARG A CA 1
ATOM 1498 C C . ARG A 1 189 ? 7.656 25.781 -5.977 1 95.81 189 ARG A C 1
ATOM 1500 O O . ARG A 1 189 ? 7.797 26.953 -5.645 1 95.81 189 ARG A O 1
ATOM 1507 N N . PHE A 1 190 ? 8.125 24.797 -5.223 1 96.56 190 PHE A N 1
ATOM 1508 C CA . PHE A 1 190 ? 8.891 25.031 -4.008 1 96.56 190 PHE A CA 1
ATOM 1509 C C . PHE A 1 190 ? 10.375 25.203 -4.328 1 96.56 190 PHE A C 1
ATOM 1511 O O . PHE A 1 190 ? 10.852 24.719 -5.355 1 96.56 190 PHE A O 1
ATOM 1518 N N . LEU A 1 191 ? 11.07 25.906 -3.473 1 96.19 191 LEU A N 1
ATOM 1519 C CA . LEU A 1 191 ? 12.516 26.031 -3.623 1 96.19 191 LEU A CA 1
ATOM 1520 C C . LEU A 1 191 ? 13.195 24.672 -3.441 1 96.19 191 LEU A C 1
ATOM 1522 O O . LEU A 1 191 ? 14.078 24.312 -4.223 1 96.19 191 LEU A O 1
ATOM 1526 N N . GLN A 1 192 ? 12.844 23.984 -2.398 1 96.12 192 GLN A N 1
ATOM 1527 C CA . GLN A 1 192 ? 13.336 22.641 -2.1 1 96.12 192 GLN A CA 1
ATOM 1528 C C . GLN A 1 192 ? 12.234 21.766 -1.514 1 96.12 192 GLN A C 1
ATOM 1530 O O . GLN A 1 192 ? 11.43 22.234 -0.709 1 96.12 192 GLN A O 1
ATOM 1535 N N . THR A 1 193 ? 12.219 20.547 -1.986 1 96.44 193 THR A N 1
ATOM 1536 C CA . THR A 1 193 ? 11.242 19.609 -1.457 1 96.44 193 THR A CA 1
ATOM 1537 C C . THR A 1 193 ? 11.875 18.234 -1.265 1 96.44 193 THR A C 1
ATOM 1539 O O . THR A 1 193 ? 12.844 17.891 -1.946 1 96.44 193 THR A O 1
ATOM 1542 N N . ARG A 1 194 ? 11.43 17.5 -0.285 1 95.25 194 ARG A N 1
ATOM 1543 C CA . ARG A 1 194 ? 11.734 16.078 -0.055 1 95.25 194 ARG A CA 1
ATOM 1544 C C . ARG A 1 194 ? 10.453 15.289 0.19 1 95.25 194 ARG A C 1
ATOM 1546 O O . ARG A 1 194 ? 9.648 15.641 1.052 1 95.25 194 ARG A O 1
ATOM 1553 N N . VAL A 1 195 ? 10.242 14.352 -0.628 1 94.69 195 VAL A N 1
ATOM 1554 C CA . VAL A 1 195 ? 9.086 13.484 -0.451 1 94.69 195 VAL A CA 1
ATOM 1555 C C . VAL A 1 195 ? 9.531 12.125 0.09 1 94.69 195 VAL A C 1
ATOM 1557 O O . VAL A 1 195 ? 10.336 11.438 -0.54 1 94.69 195 VAL A O 1
ATOM 1560 N N . VAL A 1 196 ? 8.977 11.68 1.249 1 93.19 196 VAL A N 1
ATOM 1561 C CA . VAL A 1 196 ? 9.477 10.5 1.952 1 93.19 196 VAL A CA 1
ATOM 1562 C C . VAL A 1 196 ? 8.312 9.602 2.355 1 93.19 196 VAL A C 1
ATOM 1564 O O . VAL A 1 196 ? 7.262 10.086 2.77 1 93.19 196 VAL A O 1
ATOM 1567 N N . HIS A 1 197 ? 8.5 8.32 2.213 1 92.25 197 HIS A N 1
ATOM 1568 C CA . HIS A 1 197 ? 7.566 7.332 2.74 1 92.25 197 HIS A CA 1
ATOM 1569 C C . HIS A 1 197 ? 7.805 7.086 4.227 1 92.25 197 HIS A C 1
ATOM 1571 O O . HIS A 1 197 ? 8.953 6.988 4.668 1 92.25 197 HIS A O 1
ATOM 1577 N N . VAL A 1 198 ? 6.715 7.008 5.012 1 92.75 198 VAL A N 1
ATOM 1578 C CA . VAL A 1 198 ? 6.812 6.688 6.43 1 92.75 198 VAL A CA 1
ATOM 1579 C C . VAL A 1 198 ? 5.844 5.559 6.773 1 92.75 198 VAL A C 1
ATOM 1581 O O . VAL A 1 198 ? 4.898 5.293 6.027 1 92.75 198 VAL A O 1
ATOM 1584 N N . PHE A 1 199 ? 6.109 4.902 7.914 1 89.25 199 PHE A N 1
ATOM 1585 C CA . PHE A 1 199 ? 5.203 3.867 8.391 1 89.25 199 PHE A CA 1
ATOM 1586 C C . PHE A 1 199 ? 3.934 4.484 8.969 1 89.25 199 PHE A C 1
ATOM 1588 O O . PHE A 1 199 ? 3.957 5.609 9.469 1 89.25 199 PHE A O 1
ATOM 1595 N N . ARG A 1 200 ? 2.912 3.682 8.953 1 87.06 200 ARG A N 1
ATOM 1596 C CA . ARG A 1 200 ? 1.604 4.133 9.422 1 87.06 200 ARG A CA 1
ATOM 1597 C C . ARG A 1 200 ? 1.688 4.695 10.836 1 87.06 200 ARG A C 1
ATOM 1599 O O . ARG A 1 200 ? 1.024 5.684 11.156 1 87.06 200 ARG A O 1
ATOM 1606 N N . GLU A 1 201 ? 2.551 4.07 11.617 1 84.81 201 GLU A N 1
ATOM 1607 C CA . GLU A 1 201 ? 2.703 4.457 13.016 1 84.81 201 GLU A CA 1
ATOM 1608 C C . GLU A 1 201 ? 3.27 5.871 13.141 1 84.81 201 GLU A C 1
ATOM 1610 O O . GLU A 1 201 ? 3.053 6.543 14.148 1 84.81 201 GLU A O 1
ATOM 1615 N N . GLY A 1 202 ? 3.982 6.344 12.156 1 90.44 202 GLY A N 1
ATOM 1616 C CA . GLY A 1 202 ? 4.574 7.672 12.164 1 90.44 202 GLY A CA 1
ATOM 1617 C C . GLY A 1 202 ? 3.689 8.727 11.531 1 90.44 202 GLY A C 1
ATOM 1618 O O . GLY A 1 202 ? 4.066 9.898 11.445 1 90.44 202 GLY A O 1
ATOM 1619 N N . ASN A 1 203 ? 2.465 8.328 11.086 1 95.56 203 ASN A N 1
ATOM 1620 C CA . ASN A 1 203 ? 1.58 9.227 10.352 1 95.56 203 ASN A CA 1
ATOM 1621 C C . ASN A 1 203 ? 0.214 9.344 11.023 1 95.56 203 ASN A C 1
ATOM 1623 O O . ASN A 1 203 ? -0.801 9.523 10.344 1 95.56 203 ASN A O 1
ATOM 1627 N N . ARG A 1 204 ? 0.117 9.297 12.289 1 91.75 204 ARG A N 1
ATOM 1628 C CA . ARG A 1 204 ? -1.123 9.195 13.047 1 91.75 204 ARG A CA 1
ATOM 1629 C C . ARG A 1 204 ? -1.95 10.469 12.93 1 91.75 204 ARG A C 1
ATOM 1631 O O . ARG A 1 204 ? -3.18 10.414 12.867 1 91.75 204 ARG A O 1
ATOM 1638 N N . CYS A 1 205 ? -1.271 11.594 12.961 1 96.12 205 CYS A N 1
ATOM 1639 C CA . CYS A 1 205 ? -1.997 12.859 12.883 1 96.12 205 CYS A CA 1
ATOM 1640 C C . CYS A 1 205 ? -2.766 12.969 11.57 1 96.12 205 CYS A C 1
ATOM 1642 O O . CYS A 1 205 ? -3.955 13.289 11.57 1 96.12 205 CYS A O 1
ATOM 1644 N N . ALA A 1 206 ? -2.113 12.68 10.484 1 97.5 206 ALA A N 1
ATOM 1645 C CA . ALA A 1 206 ? -2.768 12.734 9.18 1 97.5 206 ALA A CA 1
ATOM 1646 C C . ALA A 1 206 ? -3.902 11.711 9.102 1 97.5 206 ALA A C 1
ATOM 1648 O O . ALA A 1 206 ? -4.945 11.984 8.5 1 97.5 206 ALA A O 1
ATOM 1649 N N . ASN A 1 207 ? -3.699 10.508 9.648 1 94.81 207 ASN A N 1
ATOM 1650 C CA . ASN A 1 207 ? -4.742 9.492 9.672 1 94.81 207 ASN A CA 1
ATOM 1651 C C . ASN A 1 207 ? -5.992 9.984 10.398 1 94.81 207 ASN A C 1
ATOM 1653 O O . ASN A 1 207 ? -7.113 9.742 9.945 1 94.81 207 ASN A O 1
ATOM 1657 N N . ALA A 1 208 ? -5.77 10.633 11.531 1 94.06 208 ALA A N 1
ATOM 1658 C CA . ALA A 1 208 ? -6.895 11.172 12.289 1 94.06 208 ALA A CA 1
ATOM 1659 C C . ALA A 1 208 ? -7.672 12.203 11.477 1 94.06 208 ALA A C 1
ATOM 1661 O O . ALA A 1 208 ? -8.906 12.211 11.492 1 94.06 208 ALA A O 1
ATOM 1662 N N . LEU A 1 209 ? -6.965 13.023 10.836 1 97.06 209 LEU A N 1
ATOM 1663 C CA . LEU A 1 209 ? -7.605 14.055 10.023 1 97.06 209 LEU A CA 1
ATOM 1664 C C . LEU A 1 209 ? -8.344 13.43 8.844 1 97.06 209 LEU A C 1
ATOM 1666 O O . LEU A 1 209 ? -9.367 13.953 8.398 1 97.06 209 LEU A O 1
ATOM 1670 N N . THR A 1 210 ? -7.785 12.328 8.289 1 96.12 210 THR A N 1
ATOM 1671 C CA . THR A 1 210 ? -8.445 11.586 7.219 1 96.12 210 THR A CA 1
ATOM 1672 C C . THR A 1 210 ? -9.773 11.016 7.699 1 96.12 210 THR A C 1
ATOM 1674 O O . THR A 1 210 ? -10.766 11.047 6.973 1 96.12 210 THR A O 1
ATOM 1677 N N . ARG A 1 211 ? -9.781 10.492 8.875 1 91.12 211 ARG A N 1
ATOM 1678 C CA . ARG A 1 211 ? -11.016 9.953 9.445 1 91.12 211 ARG A CA 1
ATOM 1679 C C . ARG A 1 211 ? -12.07 11.039 9.594 1 91.12 211 ARG A C 1
ATOM 1681 O O . ARG A 1 211 ? -13.258 10.797 9.359 1 91.12 211 ARG A O 1
ATOM 1688 N N . LEU A 1 212 ? -11.609 12.18 9.984 1 92.19 212 LEU A N 1
ATOM 1689 C CA . LEU A 1 212 ? -12.531 13.312 10.055 1 92.19 212 LEU A CA 1
ATOM 1690 C C . LEU A 1 212 ? -13.102 13.633 8.68 1 92.19 212 LEU A C 1
ATOM 1692 O O . LEU A 1 212 ? -14.312 13.852 8.539 1 92.19 212 LEU A O 1
ATOM 1696 N N . GLY A 1 213 ? -12.25 13.641 7.645 1 92.81 213 GLY A N 1
ATOM 1697 C CA . GLY A 1 213 ? -12.68 13.922 6.281 1 92.81 213 GLY A CA 1
ATOM 1698 C C . GLY A 1 213 ? -13.695 12.922 5.758 1 92.81 213 GLY A C 1
ATOM 1699 O O . GLY A 1 213 ? -14.625 13.297 5.043 1 92.81 213 GLY A O 1
ATOM 1700 N N . SER A 1 214 ? -13.508 11.719 6.113 1 90.81 214 SER A N 1
ATOM 1701 C CA . SER A 1 214 ? -14.391 10.656 5.633 1 90.81 214 SER A CA 1
ATOM 1702 C C . SER A 1 214 ? -15.789 10.789 6.223 1 90.81 214 SER A C 1
ATOM 1704 O O . SER A 1 214 ? -16.75 10.25 5.68 1 90.81 214 SER A O 1
ATOM 1706 N N . ASN A 1 215 ? -15.961 11.5 7.297 1 88 215 ASN A N 1
ATOM 1707 C CA . ASN A 1 215 ? -17.234 11.531 8.016 1 88 215 ASN A CA 1
ATOM 1708 C C . ASN A 1 215 ? -17.844 12.93 8.016 1 88 215 ASN A C 1
ATOM 1710 O O . ASN A 1 215 ? -18.953 13.117 8.508 1 88 215 ASN A O 1
ATOM 1714 N N . MET A 1 216 ? -17.203 13.812 7.473 1 89.25 216 MET A N 1
ATOM 1715 C CA . MET A 1 216 ? -17.688 15.188 7.543 1 89.25 216 MET A CA 1
ATOM 1716 C C . MET A 1 216 ? -18.625 15.492 6.379 1 89.25 216 MET A C 1
ATOM 1718 O O . MET A 1 216 ? -18.578 14.82 5.344 1 89.25 216 MET A O 1
ATOM 1722 N N . ALA A 1 217 ? -19.516 16.422 6.559 1 87.69 217 ALA A N 1
ATOM 1723 C CA . ALA A 1 217 ? -20.484 16.844 5.543 1 87.69 217 ALA A CA 1
ATOM 1724 C C . ALA A 1 217 ? -19.859 17.828 4.566 1 87.69 217 ALA A C 1
ATOM 1726 O O . ALA A 1 217 ? -20.141 17.797 3.367 1 87.69 217 ALA A O 1
ATOM 1727 N N . GLU A 1 218 ? -18.984 18.656 5.113 1 89.31 218 GLU A N 1
ATOM 1728 C CA . GLU A 1 218 ? -18.328 19.656 4.273 1 89.31 218 GLU A CA 1
ATOM 1729 C C . GLU A 1 218 ? -17.328 18.984 3.328 1 89.31 218 GLU A C 1
ATOM 1731 O O . GLU A 1 218 ? -16.688 18 3.688 1 89.31 218 GLU A O 1
ATOM 1736 N N . GLU A 1 219 ? -17.172 19.469 2.186 1 90.81 219 GLU A N 1
ATOM 1737 C CA . GLU A 1 219 ? -16.266 18.906 1.178 1 90.81 219 GLU A CA 1
ATOM 1738 C C . GLU A 1 219 ? -14.812 19.109 1.567 1 90.81 219 GLU A C 1
ATOM 1740 O O . GLU A 1 219 ? -13.984 18.219 1.396 1 90.81 219 GLU A O 1
ATOM 1745 N N . PHE A 1 220 ? -14.5 20.312 2.055 1 94.69 220 PHE A N 1
ATOM 1746 C CA . PHE A 1 220 ? -13.125 20.672 2.387 1 94.69 220 PHE A CA 1
ATOM 1747 C C . PHE A 1 220 ? -13.086 21.656 3.553 1 94.69 220 PHE A C 1
ATOM 1749 O O . PHE A 1 220 ? -13.773 22.688 3.531 1 94.69 220 PHE A O 1
ATOM 1756 N N . LEU A 1 221 ? -12.305 21.312 4.602 1 96.38 221 LEU A N 1
ATOM 1757 C CA . LEU A 1 221 ? -12.156 22.172 5.766 1 96.38 221 LEU A CA 1
ATOM 1758 C C . LEU A 1 221 ? -10.688 22.391 6.102 1 96.38 221 LEU A C 1
ATOM 1760 O O . LEU A 1 221 ? -9.891 21.438 6.047 1 96.38 221 LEU A O 1
ATOM 1764 N N . VAL A 1 222 ? -10.344 23.625 6.406 1 97.19 222 VAL A N 1
ATOM 1765 C CA . VAL A 1 222 ? -9.008 23.969 6.879 1 97.19 222 VAL A CA 1
ATOM 1766 C C . VAL A 1 222 ? -9.047 24.297 8.367 1 97.19 222 VAL A C 1
ATOM 1768 O O . VAL A 1 222 ? -9.969 24.969 8.836 1 97.19 222 VAL A O 1
ATOM 1771 N N . PHE A 1 223 ? -8.07 23.766 9.125 1 97.62 223 PHE A N 1
ATOM 1772 C CA . PHE A 1 223 ? -8.016 23.969 10.57 1 97.62 223 PHE A CA 1
ATOM 1773 C C . PHE A 1 223 ? -6.797 24.797 10.961 1 97.62 223 PHE A C 1
ATOM 1775 O O . PHE A 1 223 ? -5.656 24.391 10.695 1 97.62 223 PHE A O 1
ATOM 1782 N N . ASP A 1 224 ? -7.031 25.891 11.688 1 97.06 224 ASP A N 1
ATOM 1783 C CA . ASP A 1 224 ? -5.93 26.719 12.195 1 97.06 224 ASP A CA 1
ATOM 1784 C C . ASP A 1 224 ? -5.355 26.125 13.477 1 97.06 224 ASP A C 1
ATOM 1786 O O . ASP A 1 224 ? -4.211 26.406 13.844 1 97.06 224 ASP A O 1
ATOM 1790 N N . THR A 1 225 ? -6.184 25.406 14.195 1 96.88 225 THR A N 1
ATOM 1791 C CA . THR A 1 225 ? -5.816 24.672 15.406 1 96.88 225 THR A CA 1
ATOM 1792 C C . THR A 1 225 ? -6.262 23.219 15.305 1 96.88 225 THR A C 1
ATOM 1794 O O . THR A 1 225 ? -7.148 22.875 14.516 1 96.88 225 THR A O 1
ATOM 1797 N N . PRO A 1 226 ? -5.605 22.344 16.062 1 96.31 226 PRO A N 1
ATOM 1798 C CA . PRO A 1 226 ? -6.047 20.938 16 1 96.31 226 PRO A CA 1
ATOM 1799 C C . PRO A 1 226 ? -7.543 20.781 16.266 1 96.31 226 PRO A C 1
ATOM 1801 O O . PRO A 1 226 ? -8.055 21.312 17.266 1 96.31 226 PRO A O 1
ATOM 1804 N N . PRO A 1 227 ? -8.211 20.016 15.461 1 95.31 227 PRO A N 1
ATOM 1805 C CA . PRO A 1 227 ? -9.68 19.969 15.516 1 95.31 227 PRO A CA 1
ATOM 1806 C C . PRO A 1 227 ? -10.195 19.109 16.672 1 95.31 227 PRO A C 1
ATOM 1808 O O . PRO A 1 227 ? -11.383 19.141 16.984 1 95.31 227 PRO A O 1
ATOM 1811 N N . SER A 1 228 ? -9.398 18.219 17.219 1 90.25 228 SER A N 1
ATOM 1812 C CA . SER A 1 228 ? -9.805 17.359 18.328 1 90.25 228 SER A CA 1
ATOM 1813 C C . SER A 1 228 ? -8.672 17.188 19.344 1 90.25 228 SER A C 1
ATOM 1815 O O . SER A 1 228 ? -7.5 17.359 19 1 90.25 228 SER A O 1
ATOM 1817 N N . PRO A 1 229 ? -9 16.828 20.609 1 88.25 229 PRO A N 1
ATOM 1818 C CA . PRO A 1 229 ? -7.961 16.578 21.609 1 88.25 229 PRO A CA 1
ATOM 1819 C C . PRO A 1 229 ? -7.02 15.445 21.219 1 88.25 229 PRO A C 1
ATOM 1821 O O . PRO A 1 229 ? -5.832 15.477 21.562 1 88.25 229 PRO A O 1
ATOM 1824 N N . ASP A 1 230 ? -7.531 14.516 20.516 1 87.88 230 ASP A N 1
ATOM 1825 C CA . ASP A 1 230 ? -6.703 13.398 20.078 1 87.88 230 ASP A CA 1
ATOM 1826 C C . ASP A 1 230 ? -5.617 13.867 19.109 1 87.88 230 ASP A C 1
ATOM 1828 O O . ASP A 1 230 ? -4.453 13.477 19.234 1 87.88 230 ASP A O 1
ATOM 1832 N N . VAL A 1 231 ? -6.051 14.68 18.188 1 94.38 231 VAL A N 1
ATOM 1833 C CA . VAL A 1 231 ? -5.082 15.195 17.219 1 94.38 231 VAL A CA 1
ATOM 1834 C C . VAL A 1 231 ? -4.027 16.031 17.953 1 94.38 231 VAL A C 1
ATOM 1836 O O . VAL A 1 231 ? -2.834 15.93 17.656 1 94.38 231 VAL A O 1
ATOM 1839 N N . LEU A 1 232 ? -4.469 16.828 18.875 1 93 232 LEU A N 1
ATOM 1840 C CA . LEU A 1 232 ? -3.531 17.625 19.656 1 93 232 LEU A CA 1
ATOM 1841 C C . LEU A 1 232 ? -2.553 16.734 20.406 1 93 232 LEU A C 1
ATOM 1843 O O . LEU A 1 232 ? -1.354 17.016 20.453 1 93 232 LEU A O 1
ATOM 1847 N N . TYR A 1 233 ? -3.086 15.727 20.969 1 89.5 233 TYR A N 1
ATOM 1848 C CA . TYR A 1 233 ? -2.256 14.758 21.688 1 89.5 233 TYR A CA 1
ATOM 1849 C C . TYR A 1 233 ? -1.192 14.172 20.766 1 89.5 233 TYR A C 1
ATOM 1851 O O . TYR A 1 233 ? -0.021 14.078 21.141 1 89.5 233 TYR A O 1
ATOM 1859 N N . PHE A 1 234 ? -1.581 13.789 19.578 1 92.81 234 PHE A N 1
ATOM 1860 C CA . PHE A 1 234 ? -0.647 13.203 18.625 1 92.81 234 PHE A CA 1
ATOM 1861 C C . PHE A 1 234 ? 0.431 14.211 18.234 1 92.81 234 PHE A C 1
ATOM 1863 O O . PHE A 1 234 ? 1.611 13.867 18.156 1 92.81 234 PHE A O 1
ATOM 1870 N N . VAL A 1 235 ? 0.031 15.391 18 1 95.75 235 VAL A N 1
ATOM 1871 C CA . VAL A 1 235 ? 0.96 16.438 17.594 1 95.75 235 VAL A CA 1
ATOM 1872 C C . VAL A 1 235 ? 2.01 16.656 18.688 1 95.75 235 VAL A C 1
ATOM 1874 O O . VAL A 1 235 ? 3.207 16.719 18.406 1 95.75 235 VAL A O 1
ATOM 1877 N N . ASN A 1 236 ? 1.602 16.703 19.906 1 92.25 236 ASN A N 1
ATOM 1878 C CA . ASN A 1 236 ? 2.502 16.953 21.031 1 92.25 236 ASN A CA 1
ATOM 1879 C C . ASN A 1 236 ? 3.461 15.781 21.25 1 92.25 236 ASN A C 1
ATOM 1881 O O . ASN A 1 236 ? 4.648 15.984 21.5 1 92.25 236 ASN A O 1
ATOM 1885 N N . THR A 1 237 ? 2.926 14.609 21.188 1 90.06 237 THR A N 1
ATOM 1886 C CA . THR A 1 237 ? 3.773 13.438 21.391 1 90.06 237 THR A CA 1
ATOM 1887 C C . THR A 1 237 ? 4.793 13.32 20.25 1 90.06 237 THR A C 1
ATOM 1889 O O . THR A 1 237 ? 5.945 12.938 20.484 1 90.06 237 THR A O 1
ATOM 1892 N N . ASP A 1 238 ? 4.359 13.586 19.078 1 93.38 238 ASP A N 1
ATOM 1893 C CA . ASP A 1 238 ? 5.289 13.586 17.953 1 93.38 238 ASP A CA 1
ATOM 1894 C C . ASP A 1 238 ? 6.418 14.594 18.188 1 93.38 238 ASP A C 1
ATOM 1896 O O . ASP A 1 238 ? 7.594 14.266 18.016 1 93.38 238 ASP A O 1
ATOM 1900 N N . ALA A 1 239 ? 6.012 15.766 18.531 1 93.62 239 ALA A N 1
ATOM 1901 C CA . ALA A 1 239 ? 6.984 16.828 18.75 1 93.62 239 ALA A CA 1
ATOM 1902 C C . ALA A 1 239 ? 7.977 16.469 19.844 1 93.62 239 ALA A C 1
ATOM 1904 O O . ALA A 1 239 ? 9.141 16.859 19.797 1 93.62 239 ALA A O 1
ATOM 1905 N N . ALA A 1 240 ? 7.555 15.688 20.797 1 90.62 240 ALA A N 1
ATOM 1906 C CA . ALA A 1 240 ? 8.391 15.266 21.922 1 90.62 240 ALA A CA 1
ATOM 1907 C C . ALA A 1 240 ? 9.289 14.102 21.531 1 90.62 240 ALA A C 1
ATOM 1909 O O . ALA A 1 240 ? 10.133 13.672 22.328 1 90.62 240 ALA A O 1
ATOM 1910 N N . GLY A 1 241 ? 9.086 13.531 20.406 1 88.88 241 GLY A N 1
ATOM 1911 C CA . GLY A 1 241 ? 9.938 12.453 19.906 1 88.88 241 GLY A CA 1
ATOM 1912 C C . GLY A 1 241 ? 9.57 11.094 20.484 1 88.88 241 GLY A C 1
ATOM 1913 O O . GLY A 1 241 ? 10.438 10.234 20.656 1 88.88 241 GLY A O 1
ATOM 1914 N N . VAL A 1 242 ? 8.32 10.938 20.797 1 84.88 242 VAL A N 1
ATOM 1915 C CA . VAL A 1 242 ? 7.863 9.664 21.359 1 84.88 242 VAL A CA 1
ATOM 1916 C C . VAL A 1 242 ? 7.949 8.57 20.297 1 84.88 242 VAL A C 1
ATOM 1918 O O . VAL A 1 242 ? 7.598 8.797 19.141 1 84.88 242 VAL A O 1
ATOM 1921 N N . LEU A 1 243 ? 8.367 7.391 20.734 1 84.31 243 LEU A N 1
ATOM 1922 C CA . LEU A 1 243 ? 8.508 6.238 19.844 1 84.31 243 LEU A CA 1
ATOM 1923 C C . LEU A 1 243 ? 7.266 5.355 19.891 1 84.31 243 LEU A C 1
ATOM 1925 O O . LEU A 1 243 ? 6.668 5.176 20.953 1 84.31 243 LEU A O 1
ATOM 1929 N N . TYR A 1 244 ? 6.938 4.895 18.734 1 81.5 244 TYR A N 1
ATOM 1930 C CA . TYR A 1 244 ? 5.867 3.91 18.609 1 81.5 244 TYR A CA 1
ATOM 1931 C C . TYR A 1 244 ? 6.395 2.604 18.016 1 81.5 244 TYR A C 1
ATOM 1933 O O . TYR A 1 244 ? 7.324 2.611 17.203 1 81.5 244 TYR A O 1
ATOM 1941 N N . ASN A 1 245 ? 5.805 1.452 18.391 1 78.12 245 ASN A N 1
ATOM 1942 C CA . ASN A 1 245 ? 6.285 0.157 17.922 1 78.12 245 ASN A CA 1
ATOM 1943 C C . ASN A 1 245 ? 5.469 -0.345 16.734 1 78.12 245 ASN A C 1
ATOM 1945 O O . ASN A 1 245 ? 4.246 -0.457 16.812 1 78.12 245 ASN A O 1
ATOM 1949 N N . ARG A 1 246 ? 6.156 -0.546 15.68 1 80.06 246 ARG A N 1
ATOM 1950 C CA . ARG A 1 246 ? 5.578 -1.251 14.539 1 80.06 246 ARG A CA 1
ATOM 1951 C C . ARG A 1 246 ? 5.852 -2.748 14.625 1 80.06 246 ARG A C 1
ATOM 1953 O O . ARG A 1 246 ? 6.988 -3.166 14.852 1 80.06 246 ARG A O 1
ATOM 1960 N N . ILE A 1 247 ? 4.777 -3.502 14.492 1 71.94 247 ILE A N 1
ATOM 1961 C CA . ILE A 1 247 ? 4.906 -4.949 14.602 1 71.94 247 ILE A CA 1
ATOM 1962 C C . ILE A 1 247 ? 5.016 -5.562 13.203 1 71.94 247 ILE A C 1
ATOM 1964 O O . ILE A 1 247 ? 4.211 -5.254 12.32 1 71.94 247 ILE A O 1
ATOM 1968 N N . SER A 1 248 ? 6.117 -6.238 12.875 1 69.75 248 SER A N 1
ATOM 1969 C CA . SER A 1 248 ? 6.301 -6.918 11.594 1 69.75 248 SER A CA 1
ATOM 1970 C C . SER A 1 248 ? 6.746 -8.359 11.797 1 69.75 248 SER A C 1
ATOM 1972 O O . SER A 1 248 ? 7.324 -8.703 12.836 1 69.75 248 SER A O 1
ATOM 1974 N N . ASN A 1 249 ? 6.242 -9.219 10.875 1 59.72 249 ASN A N 1
ATOM 1975 C CA . ASN A 1 249 ? 6.703 -10.602 10.922 1 59.72 249 ASN A CA 1
ATOM 1976 C C . ASN A 1 249 ? 8.148 -10.734 10.445 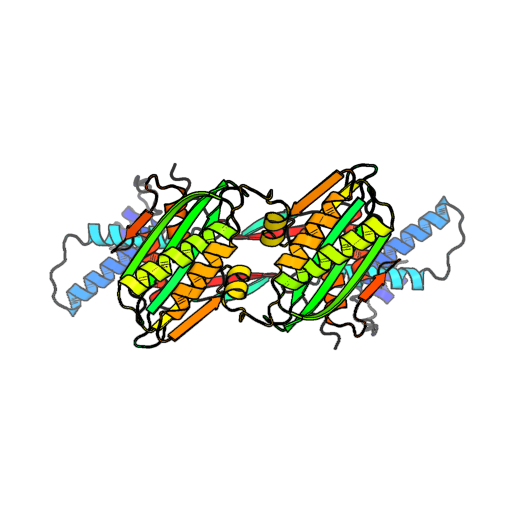1 59.72 249 ASN A C 1
ATOM 1978 O O . ASN A 1 249 ? 8.562 -10.031 9.516 1 59.72 249 ASN A O 1
ATOM 1982 N N . SER A 1 250 ? 9.023 -11.336 11.219 1 50.81 250 SER A N 1
ATOM 1983 C CA . SER A 1 250 ? 10.422 -11.547 10.859 1 50.81 250 SER A CA 1
ATOM 1984 C C . SER A 1 250 ? 10.547 -12.422 9.617 1 50.81 250 SER A C 1
ATOM 1986 O O . SER A 1 250 ? 9.789 -13.375 9.438 1 50.81 250 SER A O 1
ATOM 1988 N N . VAL A 1 251 ? 10.867 -11.867 8.43 1 44.38 251 VAL A N 1
ATOM 1989 C CA . VAL A 1 251 ? 11.281 -12.758 7.348 1 44.38 251 VAL A CA 1
ATOM 1990 C C . VAL A 1 251 ? 12.492 -13.57 7.789 1 44.38 251 VAL A C 1
ATOM 1992 O O . VAL A 1 251 ? 13.523 -13.008 8.164 1 44.38 251 VAL A O 1
ATOM 1995 N N . LEU A 1 252 ? 12.438 -14.57 8.398 1 35.78 252 LEU A N 1
ATOM 1996 C CA . LEU A 1 252 ? 13.617 -15.383 8.68 1 35.78 252 LEU A CA 1
ATOM 1997 C C . LEU A 1 252 ? 14.484 -15.531 7.434 1 35.78 252 LEU A C 1
ATOM 1999 O O . LEU A 1 252 ? 14.031 -16.047 6.414 1 35.78 252 LEU A O 1
ATOM 2003 N N . THR A 1 253 ? 15.18 -14.547 6.965 1 34.44 253 THR A N 1
ATOM 2004 C CA . THR A 1 253 ? 16.25 -14.906 6.039 1 34.44 253 THR A CA 1
ATOM 2005 C C . THR A 1 253 ? 16.969 -16.172 6.512 1 34.44 253 THR A C 1
ATOM 2007 O O . THR A 1 253 ? 17.312 -16.281 7.688 1 34.44 253 THR A O 1
ATOM 2010 N N . ASP A 1 254 ? 16.703 -17.266 5.945 1 30.14 254 ASP A N 1
ATOM 2011 C CA . ASP A 1 254 ? 17.641 -18.375 6.055 1 30.14 254 ASP A CA 1
ATOM 2012 C C . ASP A 1 254 ? 19.094 -17.875 5.996 1 30.14 254 ASP A C 1
ATOM 2014 O O . ASP A 1 254 ? 19.5 -17.25 5.016 1 30.14 254 ASP A O 1
ATOM 2018 N N . ILE A 1 255 ? 19.703 -17.344 7 1 24.81 255 ILE A N 1
ATOM 2019 C CA . ILE A 1 255 ? 21.172 -17.344 7.031 1 24.81 255 ILE A CA 1
ATOM 2020 C C . ILE A 1 255 ? 21.688 -18.688 6.527 1 24.81 255 ILE A C 1
ATOM 2022 O O . ILE A 1 255 ? 21.531 -19.703 7.195 1 24.81 255 ILE A O 1
ATOM 2026 N N . VAL A 1 256 ? 21.438 -19.078 5.32 1 25.06 256 VAL A N 1
ATOM 2027 C CA . VAL A 1 256 ? 22.438 -20.031 4.828 1 25.06 256 VAL A CA 1
ATOM 2028 C C . VAL A 1 256 ? 23.828 -19.547 5.18 1 25.06 256 VAL A C 1
ATOM 2030 O O . VAL A 1 256 ? 24.297 -18.531 4.648 1 25.06 256 VAL A O 1
ATOM 2033 N N . SER A 1 257 ? 24.188 -19.422 6.402 1 22.34 257 SER A N 1
ATOM 2034 C CA . SER A 1 257 ? 25.625 -19.672 6.574 1 22.34 257 SER A CA 1
ATOM 2035 C C . SER A 1 257 ? 26 -21.062 6.09 1 22.34 257 SER A C 1
ATOM 2037 O O . SER A 1 257 ? 25.266 -22.031 6.312 1 22.34 257 SER A O 1
ATOM 2039 N N . MET B 1 1 ? 12.344 -53.594 23.328 1 31.98 1 MET B N 1
ATOM 2040 C CA . MET B 1 1 ? 11.766 -52.281 22.984 1 31.98 1 MET B CA 1
ATOM 2041 C C . MET B 1 1 ? 12.242 -51.219 23.953 1 31.98 1 MET B C 1
ATOM 2043 O O . MET B 1 1 ? 12.523 -50.094 23.547 1 31.98 1 MET B O 1
ATOM 2047 N N . SER B 1 2 ? 12.422 -51.656 25.203 1 38.56 2 SER B N 1
ATOM 2048 C CA . SER B 1 2 ? 12.812 -50.688 26.25 1 38.56 2 SER B CA 1
ATOM 2049 C C . SER B 1 2 ? 14.266 -50.281 26.094 1 38.56 2 SER B C 1
ATOM 2051 O O . SER B 1 2 ? 14.602 -49.094 26.281 1 38.56 2 SER B O 1
ATOM 2053 N N . ASP B 1 3 ? 15.102 -51.25 25.859 1 39.06 3 ASP B N 1
ATOM 2054 C CA . ASP B 1 3 ? 16.531 -50.969 25.844 1 39.06 3 ASP B CA 1
ATOM 2055 C C . ASP B 1 3 ? 16.891 -50.062 24.656 1 39.06 3 ASP B C 1
ATOM 2057 O O . ASP B 1 3 ? 17.766 -49.219 24.766 1 39.06 3 ASP B O 1
ATOM 2061 N N . TRP B 1 4 ? 16.219 -50.406 23.469 1 33.78 4 TRP B N 1
ATOM 2062 C CA . TRP B 1 4 ? 16.531 -49.562 22.312 1 33.78 4 TRP B CA 1
ATOM 2063 C C . TRP B 1 4 ? 16.062 -48.156 22.531 1 33.78 4 TRP B C 1
ATOM 2065 O O . TRP B 1 4 ? 16.781 -47.188 22.219 1 33.78 4 TRP B O 1
ATOM 2075 N N . LEU B 1 5 ? 14.922 -47.906 23.25 1 35.66 5 LEU B N 1
ATOM 2076 C CA . LEU B 1 5 ? 14.477 -46.562 23.562 1 35.66 5 LEU B CA 1
ATOM 2077 C C . LEU B 1 5 ? 15.445 -45.875 24.516 1 35.66 5 LEU B C 1
ATOM 2079 O O . LEU B 1 5 ? 15.742 -44.688 24.359 1 35.66 5 LEU B O 1
ATOM 2083 N N . GLN B 1 6 ? 15.898 -46.625 25.438 1 38.16 6 GLN B N 1
ATOM 2084 C CA . GLN B 1 6 ? 16.812 -46.062 26.406 1 38.16 6 GLN B CA 1
ATOM 2085 C C . GLN B 1 6 ? 18.141 -45.656 25.766 1 38.16 6 GLN B C 1
ATOM 2087 O O . GLN B 1 6 ? 18.703 -44.594 26.047 1 38.16 6 GLN B O 1
ATOM 2092 N N . ALA B 1 7 ? 18.719 -46.531 24.969 1 37.19 7 ALA B N 1
ATOM 2093 C CA . ALA B 1 7 ? 20.016 -46.25 24.344 1 37.19 7 ALA B CA 1
ATOM 2094 C C . ALA B 1 7 ? 19.906 -45.062 23.391 1 37.19 7 ALA B C 1
ATOM 2096 O O . ALA B 1 7 ? 20.828 -44.219 23.328 1 37.19 7 ALA B O 1
ATOM 2097 N N . ASN B 1 8 ? 18.828 -45.062 22.641 1 33.53 8 ASN B N 1
ATOM 2098 C CA . ASN B 1 8 ? 18.719 -43.938 21.688 1 33.53 8 ASN B CA 1
ATOM 2099 C C . ASN B 1 8 ? 18.312 -42.656 22.391 1 33.53 8 ASN B C 1
ATOM 2101 O O . ASN B 1 8 ? 18.578 -41.562 21.891 1 33.53 8 ASN B O 1
ATOM 2105 N N . CYS B 1 9 ? 17.547 -42.75 23.547 1 36.28 9 CYS B N 1
ATOM 2106 C CA . CYS B 1 9 ? 17.266 -41.531 24.297 1 36.28 9 CYS B CA 1
ATOM 2107 C C . CYS B 1 9 ? 18.516 -41 25.016 1 36.28 9 CYS B C 1
ATOM 2109 O O . CYS B 1 9 ? 18.578 -39.844 25.391 1 36.28 9 CYS B O 1
ATOM 2111 N N . GLN B 1 10 ? 19.344 -41.875 25.609 1 33.97 10 GLN B N 1
ATOM 2112 C CA . GLN B 1 10 ? 20.516 -41.469 26.375 1 33.97 10 GLN B CA 1
ATOM 2113 C C . GLN B 1 10 ? 21.641 -41 25.453 1 33.97 10 GLN B C 1
ATOM 2115 O O . GLN B 1 10 ? 22.656 -40.5 25.906 1 33.97 10 GLN B O 1
ATOM 2120 N N . SER B 1 11 ? 21.75 -41.656 24.25 1 30.14 11 SER B N 1
ATOM 2121 C CA . SER B 1 11 ? 22.953 -41.25 23.547 1 30.14 11 SER B CA 1
ATOM 2122 C C . SER B 1 11 ? 22.891 -39.75 23.188 1 30.14 11 SER B C 1
ATOM 2124 O O . SER B 1 11 ? 21.906 -39.281 22.609 1 30.14 11 SER B O 1
ATOM 2126 N N . LYS B 1 12 ? 23.531 -38.906 24.062 1 33.53 12 LYS B N 1
ATOM 2127 C CA . LYS B 1 12 ? 24.016 -37.562 23.703 1 33.53 12 LYS B CA 1
ATOM 2128 C C . LYS B 1 12 ? 24.531 -37.531 22.266 1 33.53 12 LYS B C 1
ATOM 2130 O O . LYS B 1 12 ? 25.328 -36.688 21.906 1 33.53 12 LYS B O 1
ATOM 2135 N N . LEU B 1 13 ? 24.422 -38.688 21.562 1 29.41 13 LEU B N 1
ATOM 2136 C CA . LEU B 1 13 ? 25 -38.625 20.219 1 29.41 13 LEU B CA 1
ATOM 2137 C C . LEU B 1 13 ? 24.484 -37.375 19.484 1 29.41 13 LEU B C 1
ATOM 2139 O O . LEU B 1 13 ? 23.281 -37.219 19.312 1 29.41 13 LEU B O 1
ATOM 2143 N N . ILE B 1 14 ? 25.172 -36.281 19.766 1 32.34 14 ILE B N 1
ATOM 2144 C CA . ILE B 1 14 ? 25.25 -35.062 18.953 1 32.34 14 ILE B CA 1
ATOM 2145 C C . ILE B 1 14 ? 25.109 -35.406 17.484 1 32.34 14 ILE B C 1
ATOM 2147 O O . ILE B 1 14 ? 26.031 -35.969 16.875 1 32.34 14 ILE B O 1
ATOM 2151 N N . HIS B 1 15 ? 24.203 -36.375 17.094 1 31.39 15 HIS B N 1
ATOM 2152 C CA . HIS B 1 15 ? 24.203 -36.469 15.641 1 31.39 15 HIS B CA 1
ATOM 2153 C C . HIS B 1 15 ? 24.359 -35.125 14.977 1 31.39 15 HIS B C 1
ATOM 2155 O O . HIS B 1 15 ? 23.922 -34.094 15.516 1 31.39 15 HIS B O 1
ATOM 2161 N N . HIS B 1 16 ? 25.484 -34.969 14.281 1 33.53 16 HIS B N 1
ATOM 2162 C CA . HIS B 1 16 ? 25.812 -33.844 13.453 1 33.53 16 HIS B CA 1
ATOM 2163 C C . HIS B 1 16 ? 24.562 -33.188 12.883 1 33.53 16 HIS B C 1
ATOM 2165 O O . HIS B 1 16 ? 24.641 -32.125 12.242 1 33.53 16 HIS B O 1
ATOM 2171 N N . SER B 1 17 ? 23.5 -34.062 12.719 1 36.72 17 SER B N 1
ATOM 2172 C CA . SER B 1 17 ? 22.344 -33.375 12.117 1 36.72 17 SER B CA 1
ATOM 2173 C C . SER B 1 17 ? 21.547 -32.594 13.156 1 36.72 17 SER B C 1
ATOM 2175 O O . SER B 1 17 ? 21.359 -33.062 14.273 1 36.72 17 SER B O 1
ATOM 2177 N N . SER B 1 18 ? 21.781 -31.328 13.234 1 42.69 18 SER B N 1
ATOM 2178 C CA . SER B 1 18 ? 21.203 -30.266 14.062 1 42.69 18 SER B CA 1
ATOM 2179 C C . SER B 1 18 ? 19.734 -30.516 14.352 1 42.69 18 SER B C 1
ATOM 2181 O O . SER B 1 18 ? 19.031 -29.625 14.812 1 42.69 18 SER B O 1
ATOM 2183 N N . ILE B 1 19 ? 19.203 -31.609 13.953 1 40.34 19 ILE B N 1
ATOM 2184 C CA . ILE B 1 19 ? 17.781 -31.766 14.234 1 40.34 19 ILE B CA 1
ATOM 2185 C C . ILE B 1 19 ? 17.578 -32.375 15.617 1 40.34 19 ILE B C 1
ATOM 2187 O O . ILE B 1 19 ? 18.156 -33.438 15.914 1 40.34 19 ILE B O 1
ATOM 2191 N N . PRO B 1 20 ? 17.062 -31.656 16.5 1 41.91 20 PRO B N 1
ATOM 2192 C CA . PRO B 1 20 ? 16.859 -32.156 17.859 1 41.91 20 PRO B CA 1
ATOM 2193 C C . PRO B 1 20 ? 16.141 -33.5 17.875 1 41.91 20 PRO B C 1
ATOM 2195 O O . PRO B 1 20 ? 15.312 -33.781 17 1 41.91 20 PRO B O 1
ATOM 2198 N N . TRP B 1 21 ? 16.562 -34.438 18.609 1 45.53 21 TRP B N 1
ATOM 2199 C CA . TRP B 1 21 ? 16.109 -35.812 18.828 1 45.53 21 TRP B CA 1
ATOM 2200 C C . TRP B 1 21 ? 14.609 -35.844 19.141 1 45.53 21 TRP B C 1
ATOM 2202 O O . TRP B 1 21 ? 13.898 -36.75 18.734 1 45.53 21 TRP B O 1
ATOM 2212 N N . ASN B 1 22 ? 14.102 -34.844 19.766 1 44.06 22 ASN B N 1
ATOM 2213 C CA . ASN B 1 22 ? 12.695 -34.812 20.156 1 44.06 22 ASN B CA 1
ATOM 2214 C C . ASN B 1 22 ? 11.781 -34.75 18.938 1 44.06 22 ASN B C 1
ATOM 2216 O O . ASN B 1 22 ? 10.594 -35.094 19.016 1 44.06 22 ASN B O 1
ATOM 2220 N N . PHE B 1 23 ? 12.406 -34.344 17.859 1 46.09 23 PHE B N 1
ATOM 2221 C CA . PHE B 1 23 ? 11.617 -34.312 16.641 1 46.09 23 PHE B CA 1
ATOM 2222 C C . PHE B 1 23 ? 11.734 -35.625 15.875 1 46.09 23 PHE B C 1
ATOM 2224 O O . PHE B 1 23 ? 10.805 -36 15.172 1 46.09 23 PHE B O 1
ATOM 2231 N N . ILE B 1 24 ? 12.875 -36.188 16.109 1 47.53 24 ILE B N 1
ATOM 2232 C CA . ILE B 1 24 ? 13.148 -37.438 15.406 1 47.53 24 ILE B CA 1
ATOM 2233 C C . ILE B 1 24 ? 12.352 -38.594 16.062 1 47.53 24 ILE B C 1
ATOM 2235 O O . ILE B 1 24 ? 11.805 -39.438 15.367 1 47.53 24 ILE B O 1
ATOM 2239 N N . PHE B 1 25 ? 12.203 -38.469 17.281 1 49.81 25 PHE B N 1
ATOM 2240 C CA . PHE B 1 25 ? 11.719 -39.594 18.031 1 49.81 25 PHE B CA 1
ATOM 2241 C C . PHE B 1 25 ? 10.25 -39.875 17.719 1 49.81 25 PHE B C 1
ATOM 2243 O O . PHE B 1 25 ? 9.875 -41 17.375 1 49.81 25 PHE B O 1
ATOM 2250 N N . PRO B 1 26 ? 9.461 -38.906 17.828 1 46.66 26 PRO B N 1
ATOM 2251 C CA . PRO B 1 26 ? 8.062 -39.219 17.578 1 46.66 26 PRO B CA 1
ATOM 2252 C C . PRO B 1 26 ? 7.812 -39.688 16.141 1 46.66 26 PRO B C 1
ATOM 2254 O O . PRO B 1 26 ? 6.996 -40.562 15.906 1 46.66 26 PRO B O 1
ATOM 2257 N N . LEU B 1 27 ? 8.633 -39.094 15.289 1 48.84 27 LEU B N 1
ATOM 2258 C CA . LEU B 1 27 ? 8.453 -39.5 13.891 1 48.84 27 LEU B CA 1
ATOM 2259 C C . LEU B 1 27 ? 8.953 -40.938 13.672 1 48.84 27 LEU B C 1
ATOM 2261 O O . LEU B 1 27 ? 8.344 -41.688 12.914 1 48.84 27 LEU B O 1
ATOM 2265 N N . ALA B 1 28 ? 10.031 -41.125 14.328 1 48.69 28 ALA B N 1
ATOM 2266 C CA . ALA B 1 28 ? 10.531 -42.5 14.266 1 48.69 28 ALA B CA 1
ATOM 2267 C C . ALA B 1 28 ? 9.508 -43.5 14.812 1 48.69 28 ALA B C 1
ATOM 2269 O O . ALA B 1 28 ? 9.266 -44.531 14.219 1 48.69 28 ALA B O 1
ATOM 2270 N N . VAL B 1 29 ? 8.914 -43.094 15.875 1 49.69 29 VAL B N 1
ATOM 2271 C CA . VAL B 1 29 ? 7.938 -44 16.484 1 49.69 29 VAL B CA 1
ATOM 2272 C C . VAL B 1 29 ? 6.734 -44.156 15.562 1 49.69 29 VAL B C 1
ATOM 2274 O O . VAL B 1 29 ? 6.242 -45.281 15.367 1 49.69 29 VAL B O 1
ATOM 2277 N N . TRP B 1 30 ? 6.375 -43.062 15.023 1 49.56 30 TRP B N 1
ATOM 2278 C CA . TRP B 1 30 ? 5.211 -43.094 14.141 1 49.56 30 TRP B CA 1
ATOM 2279 C C . TRP B 1 30 ? 5.48 -43.938 12.906 1 49.56 30 TRP B C 1
ATOM 2281 O O . TRP B 1 30 ? 4.645 -44.781 12.516 1 49.56 30 TRP B O 1
ATOM 2291 N N . ASN B 1 31 ? 6.652 -43.719 12.406 1 51.97 31 ASN B N 1
ATOM 2292 C CA . ASN B 1 31 ? 6.969 -44.469 11.211 1 51.97 31 ASN B CA 1
ATOM 2293 C C . ASN B 1 31 ? 7.117 -45.969 11.523 1 51.97 31 ASN B C 1
ATOM 2295 O O . ASN B 1 31 ? 6.703 -46.812 10.734 1 51.97 31 ASN B O 1
ATOM 2299 N N . ILE B 1 32 ? 7.664 -46.125 12.656 1 50.88 32 ILE B N 1
ATOM 2300 C CA . ILE B 1 32 ? 7.793 -47.5 13.102 1 50.88 32 ILE B CA 1
ATOM 2301 C C . ILE B 1 32 ? 6.406 -48.125 13.312 1 50.88 32 ILE B C 1
ATOM 2303 O O . ILE B 1 32 ? 6.148 -49.25 12.898 1 50.88 32 ILE B O 1
ATOM 2307 N N . TRP B 1 33 ? 5.555 -47.312 13.945 1 49.03 33 TRP B N 1
ATOM 2308 C CA . TRP B 1 33 ? 4.203 -47.781 14.195 1 49.03 33 TRP B CA 1
ATOM 2309 C C . TRP B 1 33 ? 3.461 -48.031 12.883 1 49.03 33 TRP B C 1
ATOM 2311 O O . TRP B 1 33 ? 2.816 -49.062 12.711 1 49.03 33 TRP B O 1
ATOM 2321 N N . LYS B 1 34 ? 3.623 -47.094 12 1 53.62 34 LYS B N 1
ATOM 2322 C CA . LYS B 1 34 ? 2.951 -47.219 10.711 1 53.62 34 LYS B CA 1
ATOM 2323 C C . LYS B 1 34 ? 3.461 -48.406 9.938 1 53.62 34 LYS B C 1
ATOM 2325 O O . LYS B 1 34 ? 2.676 -49.156 9.32 1 53.62 34 LYS B O 1
ATOM 2330 N N . HIS B 1 35 ? 4.766 -48.469 10.055 1 50.22 35 HIS B N 1
ATOM 2331 C CA . HIS B 1 35 ? 5.348 -49.594 9.352 1 50.22 35 HIS B CA 1
ATOM 2332 C C . HIS B 1 35 ? 4.961 -50.906 10.016 1 50.22 35 HIS B C 1
ATOM 2334 O O . HIS B 1 35 ? 4.691 -51.906 9.328 1 50.22 35 HIS B O 1
ATOM 2340 N N . ARG B 1 36 ? 5.012 -50.906 11.305 1 48.97 36 ARG B N 1
ATOM 2341 C CA . ARG B 1 36 ? 4.59 -52.125 12.016 1 48.97 36 ARG B CA 1
ATOM 2342 C C . ARG B 1 36 ? 3.152 -52.469 11.664 1 48.97 36 ARG B C 1
ATOM 2344 O O . ARG B 1 36 ? 2.844 -53.656 11.445 1 48.97 36 ARG B O 1
ATOM 2351 N N . ASN B 1 37 ? 2.262 -51.5 11.625 1 49.59 37 ASN B N 1
ATOM 2352 C CA . ASN B 1 37 ? 0.874 -51.781 11.281 1 49.59 37 ASN B CA 1
ATOM 2353 C C . ASN B 1 37 ? 0.748 -52.312 9.859 1 49.59 37 ASN B C 1
ATOM 2355 O O . ASN B 1 37 ? -0.055 -53.219 9.594 1 49.59 37 ASN B O 1
ATOM 2359 N N . LYS B 1 38 ? 1.574 -51.719 9.055 1 52.44 38 LYS B N 1
ATOM 2360 C CA . LYS B 1 38 ? 1.535 -52.219 7.68 1 52.44 38 LYS B CA 1
ATOM 2361 C C . LYS B 1 38 ? 2.031 -53.656 7.598 1 52.44 38 LYS B C 1
ATOM 2363 O O . LYS B 1 38 ? 1.497 -54.438 6.828 1 52.44 38 LYS B O 1
ATOM 2368 N N . VAL B 1 39 ? 2.982 -53.875 8.414 1 52.06 39 VAL B N 1
ATOM 2369 C CA . VAL B 1 39 ? 3.488 -55.25 8.422 1 52.06 39 VAL B CA 1
ATOM 2370 C C . VAL B 1 39 ? 2.439 -56.188 9.023 1 52.06 39 VAL B C 1
ATOM 2372 O O . VAL B 1 39 ? 2.186 -57.25 8.5 1 52.06 39 VAL B O 1
ATOM 2375 N N . VAL B 1 40 ? 1.826 -55.75 10.117 1 49.91 40 VAL B N 1
ATOM 2376 C CA . VAL B 1 40 ? 0.897 -56.625 10.828 1 49.91 40 VAL B CA 1
ATOM 2377 C C . VAL B 1 40 ? -0.39 -56.781 10.016 1 49.91 40 VAL B C 1
ATOM 2379 O O . VAL B 1 40 ? -0.934 -57.875 9.906 1 49.91 40 VAL B O 1
ATOM 2382 N N . PHE B 1 41 ? -0.811 -55.625 9.484 1 50.25 41 PHE B N 1
ATOM 2383 C CA . PHE B 1 41 ? -2.145 -55.75 8.906 1 50.25 41 PHE B CA 1
ATOM 2384 C C . PHE B 1 41 ? -2.064 -56 7.402 1 50.25 41 PHE B C 1
ATOM 2386 O O . PHE B 1 41 ? -2.945 -56.625 6.824 1 50.25 41 PHE B O 1
ATOM 2393 N N . ASP B 1 42 ? -1.065 -55.438 6.691 1 53.47 42 ASP B N 1
ATOM 2394 C CA . ASP B 1 42 ? -1.078 -55.562 5.238 1 53.47 42 ASP B CA 1
ATOM 2395 C C . ASP B 1 42 ? -0.013 -56.562 4.766 1 53.47 42 ASP B C 1
ATOM 2397 O O . ASP B 1 42 ? 0.119 -56.812 3.566 1 53.47 42 ASP B O 1
ATOM 2401 N N . ASN B 1 43 ? 0.684 -57.375 5.523 1 51.88 43 ASN B N 1
ATOM 2402 C CA . ASN B 1 43 ? 1.65 -58.438 5.238 1 51.88 43 ASN B CA 1
ATOM 2403 C C . ASN B 1 43 ? 2.779 -57.938 4.344 1 51.88 43 ASN B C 1
ATOM 2405 O O . ASN B 1 43 ? 3.25 -58.656 3.465 1 51.88 43 ASN B O 1
ATOM 2409 N N . VAL B 1 44 ? 2.945 -56.625 4.191 1 51.56 44 VAL B N 1
ATOM 2410 C CA . VAL B 1 44 ? 4.008 -56.094 3.342 1 51.56 44 VAL B CA 1
ATOM 2411 C C . VAL B 1 44 ? 5.344 -56.156 4.082 1 51.56 44 VAL B C 1
ATOM 2413 O O . VAL B 1 44 ? 5.391 -56.031 5.305 1 51.56 44 VAL B O 1
ATOM 2416 N N . PRO B 1 45 ? 6.449 -56.781 3.447 1 51 45 PRO B N 1
ATOM 2417 C CA . PRO B 1 45 ? 7.762 -56.938 4.07 1 51 45 PRO B CA 1
ATOM 2418 C C . PRO B 1 45 ? 8.359 -55.625 4.578 1 51 45 PRO B C 1
ATOM 2420 O O . PRO B 1 45 ? 7.977 -54.562 4.105 1 51 45 PRO B O 1
ATOM 2423 N N . LEU B 1 46 ? 9.109 -55.656 5.75 1 47.56 46 LEU B N 1
ATOM 2424 C CA . LEU B 1 46 ? 9.781 -54.531 6.406 1 47.56 46 LEU B CA 1
ATOM 2425 C C . LEU B 1 46 ? 10.594 -53.75 5.398 1 47.56 46 LEU B C 1
ATOM 2427 O O . LEU B 1 46 ? 11.43 -54.281 4.68 1 47.56 46 LEU B O 1
ATOM 2431 N N . ASN B 1 47 ? 10.07 -52.75 4.859 1 46.03 47 ASN B N 1
ATOM 2432 C CA . ASN B 1 47 ? 10.945 -51.875 4.062 1 46.03 47 ASN B CA 1
ATOM 2433 C C . ASN B 1 47 ? 12.172 -51.438 4.859 1 46.03 47 ASN B C 1
ATOM 2435 O O . ASN B 1 47 ? 12.031 -50.844 5.922 1 46.03 47 ASN B O 1
ATOM 2439 N N . LEU B 1 48 ? 13.328 -52.125 4.668 1 47.38 48 LEU B N 1
ATOM 2440 C CA . LEU B 1 48 ? 14.625 -51.938 5.309 1 47.38 48 LEU B CA 1
ATOM 2441 C C . LEU B 1 48 ? 15.016 -50.438 5.305 1 47.38 48 LEU B C 1
ATOM 2443 O O . LEU B 1 48 ? 15.852 -50.031 6.102 1 47.38 48 LEU B O 1
ATOM 2447 N N . ASN B 1 49 ? 14.555 -49.719 4.34 1 47.47 49 ASN B N 1
ATOM 2448 C CA . ASN B 1 49 ? 15.016 -48.344 4.273 1 47.47 49 ASN B CA 1
ATOM 2449 C C . ASN B 1 49 ? 14.164 -47.406 5.152 1 47.47 49 ASN B C 1
ATOM 2451 O O . ASN B 1 49 ? 14 -46.25 4.852 1 47.47 49 ASN B O 1
ATOM 2455 N N . LEU B 1 50 ? 13.508 -48 6.156 1 47.97 50 LEU B N 1
ATOM 2456 C CA . LEU B 1 50 ? 12.672 -47.25 7.094 1 47.97 50 LEU B CA 1
ATOM 2457 C C . LEU B 1 50 ? 13.484 -46.188 7.82 1 47.97 50 LEU B C 1
ATOM 2459 O O . LEU B 1 50 ? 12.992 -45.094 8.078 1 47.97 50 LEU B O 1
ATOM 2463 N N . HIS B 1 51 ? 14.695 -46.625 8.07 1 47.31 51 HIS B N 1
ATOM 2464 C CA . HIS B 1 51 ? 15.562 -45.688 8.75 1 47.31 51 HIS B CA 1
ATOM 2465 C C . HIS B 1 51 ? 15.789 -44.438 7.902 1 47.31 51 HIS B C 1
ATOM 2467 O O . HIS B 1 51 ? 15.727 -43.312 8.414 1 47.31 51 HIS B O 1
ATOM 2473 N N . ARG B 1 52 ? 16.047 -44.594 6.691 1 48.34 52 ARG B N 1
ATOM 2474 C CA . ARG B 1 52 ? 16.266 -43.469 5.801 1 48.34 52 ARG B CA 1
ATOM 2475 C C . ARG B 1 52 ? 14.9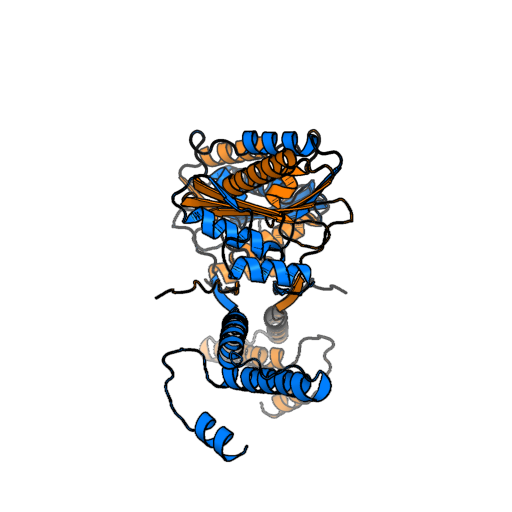84 -42.688 5.586 1 48.34 52 ARG B C 1
ATOM 2477 O O . ARG B 1 52 ? 15.008 -41.438 5.547 1 48.34 52 ARG B O 1
ATOM 2484 N N . THR B 1 53 ? 13.875 -43.375 5.484 1 48.75 53 THR B N 1
ATOM 2485 C CA . THR B 1 53 ? 12.602 -42.688 5.336 1 48.75 53 THR B CA 1
ATOM 2486 C C . THR B 1 53 ? 12.234 -41.938 6.617 1 48.75 53 THR B C 1
ATOM 2488 O O . THR B 1 53 ? 11.742 -40.812 6.57 1 48.75 53 THR B O 1
ATOM 2491 N N . CYS B 1 54 ? 12.438 -42.594 7.793 1 45.41 54 CYS B N 1
ATOM 2492 C CA . CYS B 1 54 ? 12.195 -41.906 9.062 1 45.41 54 CYS B CA 1
ATOM 2493 C C . CYS B 1 54 ? 13.117 -40.688 9.211 1 45.41 54 CYS B C 1
ATOM 2495 O O . CYS B 1 54 ? 12.68 -39.625 9.664 1 45.41 54 CYS B O 1
ATOM 2497 N N . LEU B 1 55 ? 14.305 -40.906 8.773 1 46.53 55 LEU B N 1
ATOM 2498 C CA . LEU B 1 55 ? 15.242 -39.781 8.867 1 46.53 55 LEU B CA 1
ATOM 2499 C C . LEU B 1 55 ? 14.844 -38.656 7.914 1 46.53 55 LEU B C 1
ATOM 2501 O O . LEU B 1 55 ? 14.93 -37.5 8.266 1 46.53 55 LEU B O 1
ATOM 2505 N N . ILE B 1 56 ? 14.43 -39.062 6.711 1 47.59 56 ILE B N 1
ATOM 2506 C CA . ILE B 1 56 ? 13.984 -38.062 5.75 1 47.59 56 ILE B CA 1
ATOM 2507 C C . ILE B 1 56 ? 12.703 -37.406 6.25 1 47.59 56 ILE B C 1
ATOM 2509 O O . ILE B 1 56 ? 12.562 -36.188 6.191 1 47.59 56 ILE B O 1
ATOM 2513 N N . GLU B 1 57 ? 11.82 -38.25 6.785 1 48.09 57 GLU B N 1
ATOM 2514 C CA . GLU B 1 57 ? 10.586 -37.656 7.324 1 48.09 57 GLU B CA 1
ATOM 2515 C C . GLU B 1 57 ? 10.852 -36.875 8.594 1 48.09 57 GLU B C 1
ATOM 2517 O O . GLU B 1 57 ? 10.258 -35.812 8.805 1 48.09 57 GLU B O 1
ATOM 2522 N N . ALA B 1 58 ? 11.719 -37.375 9.375 1 45.06 58 ALA B N 1
ATOM 2523 C CA . ALA B 1 58 ? 12.109 -36.625 10.562 1 45.06 58 ALA B CA 1
ATOM 2524 C C . ALA B 1 58 ? 12.836 -35.344 10.188 1 45.06 58 ALA B C 1
ATOM 2526 O O . ALA B 1 58 ? 12.609 -34.281 10.797 1 45.06 58 ALA B O 1
ATOM 2527 N N . ARG B 1 59 ? 13.711 -35.438 9.203 1 44.5 59 ARG B N 1
ATOM 2528 C CA . ARG B 1 59 ? 14.352 -34.219 8.688 1 44.5 59 ARG B CA 1
ATOM 2529 C C . ARG B 1 59 ? 13.32 -33.281 8.094 1 44.5 59 ARG B C 1
ATOM 2531 O O . ARG B 1 59 ? 13.398 -32.062 8.297 1 44.5 59 ARG B O 1
ATOM 2538 N N . GLU B 1 60 ? 12.406 -33.906 7.34 1 44.62 60 GLU B N 1
ATOM 2539 C CA . GLU B 1 60 ? 11.32 -33.094 6.793 1 44.62 60 GLU B CA 1
ATOM 2540 C C . GLU B 1 60 ? 10.438 -32.531 7.898 1 44.62 60 GLU B C 1
ATOM 2542 O O . GLU B 1 60 ? 10.047 -31.359 7.863 1 44.62 60 GLU B O 1
ATOM 2547 N N . TYR B 1 61 ? 10.031 -33.375 8.836 1 43.03 61 TYR B N 1
ATOM 2548 C CA . TYR B 1 61 ? 9.266 -32.906 9.984 1 43.03 61 TYR B CA 1
ATOM 2549 C C . TYR B 1 61 ? 10.086 -31.906 10.805 1 43.03 61 TYR B C 1
ATOM 2551 O O . TYR B 1 61 ? 9.562 -30.875 11.234 1 43.03 61 TYR B O 1
ATOM 2559 N N . PHE B 1 62 ? 11.32 -32.281 10.992 1 40.31 62 PHE B N 1
ATOM 2560 C CA . PHE B 1 62 ? 12.195 -31.328 11.688 1 40.31 62 PHE B CA 1
ATOM 2561 C C . PHE B 1 62 ? 12.352 -30.047 10.898 1 40.31 62 PHE B C 1
ATOM 2563 O O . PHE B 1 62 ? 12.312 -28.953 11.461 1 40.31 62 PHE B O 1
ATOM 2570 N N . TYR B 1 63 ? 12.617 -30.219 9.633 1 40.41 63 TYR B N 1
ATOM 2571 C CA . TYR B 1 63 ? 12.633 -29.031 8.781 1 40.41 63 TYR B CA 1
ATOM 2572 C C . TYR B 1 63 ? 11.297 -28.297 8.836 1 40.41 63 TYR B C 1
ATOM 2574 O O . TYR B 1 63 ? 11.266 -27.078 8.898 1 40.41 63 TYR B O 1
ATOM 2582 N N . CYS B 1 64 ? 10.227 -29.078 8.805 1 38.56 64 CYS B N 1
ATOM 2583 C CA . CYS B 1 64 ? 8.914 -28.453 8.922 1 38.56 64 CYS B CA 1
ATOM 2584 C C . CYS B 1 64 ? 8.711 -27.859 10.312 1 38.56 64 CYS B C 1
ATOM 2586 O O . CYS B 1 64 ? 8.211 -26.75 10.445 1 38.56 64 CYS B O 1
ATOM 2588 N N . ILE B 1 65 ? 9 -28.703 11.359 1 39.16 65 ILE B N 1
ATOM 2589 C CA . ILE B 1 65 ? 8.875 -28.172 12.711 1 39.16 65 ILE B CA 1
ATOM 2590 C C . ILE B 1 65 ? 9.922 -27.078 12.938 1 39.16 65 ILE B C 1
ATOM 2592 O O . ILE B 1 65 ? 9.633 -26.062 13.57 1 39.16 65 ILE B O 1
ATOM 2596 N N . ALA B 1 66 ? 11.148 -27.312 12.594 1 39.03 66 ALA B N 1
ATOM 2597 C CA . ALA B 1 66 ? 12.18 -26.281 12.695 1 39.03 66 ALA B CA 1
ATOM 2598 C C . ALA B 1 66 ? 11.789 -25.031 11.898 1 39.03 66 ALA B C 1
ATOM 2600 O O . ALA B 1 66 ? 12 -23.906 12.352 1 39.03 66 ALA B O 1
ATOM 2601 N N . LYS B 1 67 ? 11.383 -25.172 10.68 1 39.72 67 LYS B N 1
ATOM 2602 C CA . LYS B 1 67 ? 10.828 -24.109 9.844 1 39.72 67 LYS B CA 1
ATOM 2603 C C . LYS B 1 67 ? 9.477 -23.641 10.383 1 39.72 67 LYS B C 1
ATOM 2605 O O . LYS B 1 67 ? 9.18 -22.438 10.359 1 39.72 67 LYS B O 1
ATOM 2610 N N . ILE B 1 68 ? 8.625 -24.625 10.742 1 39.56 68 ILE B N 1
ATOM 2611 C CA . ILE B 1 68 ? 7.418 -24.266 11.469 1 39.56 68 ILE B CA 1
ATOM 2612 C C . ILE B 1 68 ? 7.793 -23.641 12.812 1 39.56 68 ILE B C 1
ATOM 2614 O O . ILE B 1 68 ? 7.152 -22.703 13.273 1 39.56 68 ILE B O 1
ATOM 2618 N N . GLY B 1 69 ? 8.734 -24.328 13.539 1 40.66 69 GLY B N 1
ATOM 2619 C CA . GLY B 1 69 ? 9.164 -23.75 14.797 1 40.66 69 GLY B CA 1
ATOM 2620 C C . GLY B 1 69 ? 9.82 -22.391 14.641 1 40.66 69 GLY B C 1
ATOM 2621 O O . GLY B 1 69 ? 10.289 -21.797 15.609 1 40.66 69 GLY B O 1
ATOM 2622 N N . ARG B 1 70 ? 10.523 -22.234 13.438 1 41.47 70 ARG B N 1
ATOM 2623 C CA . ARG B 1 70 ? 10.969 -20.844 13.312 1 41.47 70 ARG B CA 1
ATOM 2624 C C . ARG B 1 70 ? 9.805 -19.875 13.484 1 41.47 70 ARG B C 1
ATOM 2626 O O . ARG B 1 70 ? 9.016 -19.672 1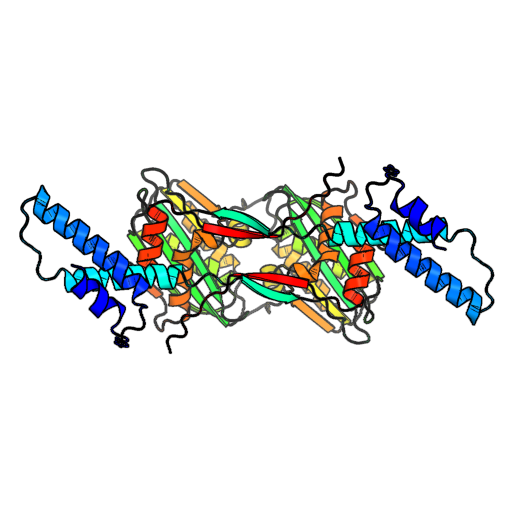2.555 1 41.47 70 ARG B O 1
ATOM 2633 N N . LYS B 1 71 ? 9.289 -19.922 14.562 1 42.72 71 LYS B N 1
ATOM 2634 C CA . LYS B 1 71 ? 8.273 -19 15.086 1 42.72 71 LYS B CA 1
ATOM 2635 C C . LYS B 1 71 ? 8.438 -17.609 14.5 1 42.72 71 LYS B C 1
ATOM 2637 O O . LYS B 1 71 ? 9.516 -17.016 14.562 1 42.72 71 LYS B O 1
ATOM 2642 N N . LYS B 1 72 ? 7.77 -17.406 13.453 1 49.19 72 LYS B N 1
ATOM 2643 C CA . LYS B 1 72 ? 7.684 -16.016 13.016 1 49.19 72 LYS B CA 1
ATOM 2644 C C . LYS B 1 72 ? 7.793 -15.062 14.211 1 49.19 72 LYS B C 1
ATOM 2646 O O . LYS B 1 72 ? 7 -15.141 15.148 1 49.19 72 LYS B O 1
ATOM 2651 N N . GLN B 1 73 ? 9.109 -14.789 14.609 1 56.47 73 GLN B N 1
ATOM 2652 C CA . GLN B 1 73 ? 9.305 -13.82 15.68 1 56.47 73 GLN B CA 1
ATOM 2653 C C . GLN B 1 73 ? 8.781 -12.445 15.281 1 56.47 73 GLN B C 1
ATOM 2655 O O . GLN B 1 73 ? 8.961 -12.008 14.141 1 56.47 73 GLN B O 1
ATOM 2660 N N . LEU B 1 74 ? 7.793 -12.078 16.031 1 64.81 74 LEU B N 1
ATOM 2661 C CA . LEU B 1 74 ? 7.352 -10.695 15.906 1 64.81 74 LEU B CA 1
ATOM 2662 C C . LEU B 1 74 ? 8.5 -9.727 16.188 1 64.81 74 LEU B C 1
ATOM 2664 O O . LEU B 1 74 ? 9.242 -9.906 17.156 1 64.81 74 LEU B O 1
ATOM 2668 N N . ILE B 1 75 ? 8.867 -9.086 15.164 1 72.94 75 ILE B N 1
ATOM 2669 C CA . ILE B 1 75 ? 9.859 -8.039 15.375 1 72.94 75 ILE B CA 1
ATOM 2670 C C . ILE B 1 75 ? 9.164 -6.703 15.609 1 72.94 75 ILE B C 1
ATOM 2672 O O . ILE B 1 75 ? 8.141 -6.41 14.984 1 72.94 75 ILE B O 1
ATOM 2676 N N . PHE B 1 76 ? 9.633 -6.016 16.656 1 74.25 76 PHE B N 1
ATOM 2677 C CA . PHE B 1 76 ? 9.164 -4.668 16.953 1 74.25 76 PHE B CA 1
ATOM 2678 C C . PHE B 1 76 ? 10.117 -3.629 16.375 1 74.25 76 PHE B C 1
ATOM 2680 O O . PHE B 1 76 ? 11.32 -3.65 16.672 1 74.25 76 PHE B O 1
ATOM 2687 N N . ILE B 1 77 ? 9.609 -2.812 15.477 1 79.88 77 ILE B N 1
ATOM 2688 C CA . ILE B 1 77 ? 10.383 -1.741 14.867 1 79.88 77 ILE B CA 1
ATOM 2689 C C . ILE B 1 77 ? 9.961 -0.395 15.445 1 79.88 77 ILE B C 1
ATOM 2691 O O . ILE B 1 77 ? 8.812 0.03 15.266 1 79.88 77 ILE B O 1
ATOM 2695 N N . PRO B 1 78 ? 10.859 0.29 16.141 1 84.19 78 PRO B N 1
ATOM 2696 C CA . PRO B 1 78 ? 10.5 1.613 16.656 1 84.19 78 PRO B CA 1
ATOM 2697 C C . PRO B 1 78 ? 10.328 2.652 15.547 1 84.19 78 PRO B C 1
ATOM 2699 O O . PRO B 1 78 ? 11.156 2.725 14.633 1 84.19 78 PRO B O 1
ATOM 2702 N N . VAL B 1 79 ? 9.219 3.396 15.609 1 89.88 79 VAL B N 1
ATOM 2703 C CA . VAL B 1 79 ? 8.906 4.434 14.633 1 89.88 79 VAL B CA 1
ATOM 2704 C C . VAL B 1 79 ? 8.625 5.75 15.344 1 89.88 79 VAL B C 1
ATOM 2706 O O . VAL B 1 79 ? 7.961 5.773 16.391 1 89.88 79 VAL B O 1
ATOM 2709 N N . LYS B 1 80 ? 9.172 6.84 14.859 1 89.69 80 LYS B N 1
ATOM 2710 C CA . LYS B 1 80 ? 8.883 8.156 15.406 1 89.69 80 LYS B CA 1
ATOM 2711 C C . LYS B 1 80 ? 8.742 9.203 14.305 1 89.69 80 LYS B C 1
ATOM 2713 O O . LYS B 1 80 ? 9.25 9.008 13.195 1 89.69 80 LYS B O 1
ATOM 2718 N N . TRP B 1 81 ? 8.008 10.211 14.602 1 93.81 81 TRP B N 1
ATOM 2719 C CA . TRP B 1 81 ? 7.984 11.383 13.734 1 93.81 81 TRP B CA 1
ATOM 2720 C C . TRP B 1 81 ? 9.227 12.242 13.945 1 93.81 81 TRP B C 1
ATOM 2722 O O . TRP B 1 81 ? 9.562 12.594 15.078 1 93.81 81 TRP B O 1
ATOM 2732 N N . ASN B 1 82 ? 9.938 12.594 12.844 1 94.12 82 ASN B N 1
ATOM 2733 C CA . ASN B 1 82 ? 11.141 13.414 12.922 1 94.12 82 ASN B CA 1
ATOM 2734 C C . ASN B 1 82 ? 10.867 14.859 12.508 1 94.12 82 ASN B C 1
ATOM 2736 O O . ASN B 1 82 ? 10.211 15.109 11.492 1 94.12 82 ASN B O 1
ATOM 2740 N N . LYS B 1 83 ? 11.383 15.758 13.305 1 95.38 83 LYS B N 1
ATOM 2741 C CA . LYS B 1 83 ? 11.25 17.172 12.984 1 95.38 83 LYS B CA 1
ATOM 2742 C C . LYS B 1 83 ? 11.977 17.516 11.688 1 95.38 83 LYS B C 1
ATOM 2744 O O . LYS B 1 83 ? 13.047 16.984 11.406 1 95.38 83 LYS B O 1
ATOM 2749 N N . PRO B 1 84 ? 11.328 18.391 10.898 1 96.38 84 PRO B N 1
ATOM 2750 C CA . PRO B 1 84 ? 12.078 18.875 9.734 1 96.38 84 PRO B CA 1
ATOM 2751 C C . PRO B 1 84 ? 13.234 19.797 10.117 1 96.38 84 PRO B C 1
ATOM 2753 O O . PRO B 1 84 ? 13.281 20.297 11.25 1 96.38 84 PRO B O 1
ATOM 2756 N N . PRO B 1 85 ? 14.211 19.984 9.172 1 95.56 85 PRO B N 1
ATOM 2757 C CA . PRO B 1 85 ? 15.312 20.906 9.461 1 95.56 85 PRO B CA 1
ATOM 2758 C C . PRO B 1 85 ? 14.836 22.344 9.68 1 95.56 85 PRO B C 1
ATOM 2760 O O . PRO B 1 85 ? 13.688 22.672 9.383 1 95.56 85 PRO B O 1
ATOM 2763 N N . GLU B 1 86 ? 15.766 23.141 10.219 1 96.5 86 GLU B N 1
ATOM 2764 C CA . GLU B 1 86 ? 15.445 24.547 10.414 1 96.5 86 GLU B CA 1
ATOM 2765 C C . GLU B 1 86 ? 15.047 25.219 9.102 1 96.5 86 GLU B C 1
ATOM 2767 O O . GLU B 1 86 ? 15.641 24.938 8.055 1 96.5 86 GLU B O 1
ATOM 2772 N N . GLN B 1 87 ? 14 26.094 9.141 1 96.12 87 GLN B N 1
ATOM 2773 C CA . GLN B 1 87 ? 13.492 26.875 8.016 1 96.12 87 GLN B CA 1
ATOM 2774 C C . GLN B 1 87 ? 12.68 26 7.062 1 96.12 87 GLN B C 1
ATOM 2776 O O . GLN B 1 87 ? 12.312 26.438 5.973 1 96.12 87 GLN B O 1
ATOM 2781 N N . TRP B 1 88 ? 12.531 24.703 7.406 1 97.81 88 TRP B N 1
ATOM 2782 C CA . TRP B 1 88 ? 11.68 23.812 6.637 1 97.81 88 TRP B CA 1
ATOM 2783 C C . TRP B 1 88 ? 10.344 23.594 7.34 1 97.81 88 TRP B C 1
ATOM 2785 O O . TRP B 1 88 ? 10.242 23.766 8.555 1 97.81 88 TRP B O 1
ATOM 2795 N N . PHE B 1 89 ? 9.359 23.297 6.602 1 98.56 89 PHE B N 1
ATOM 2796 C CA . PHE B 1 89 ? 8.078 22.828 7.105 1 98.56 89 PHE B CA 1
ATOM 2797 C C . PHE B 1 89 ? 7.828 21.375 6.695 1 98.56 89 PHE B C 1
ATOM 2799 O O . PHE B 1 89 ? 8.484 20.875 5.781 1 98.56 89 PHE B O 1
ATOM 2806 N N . LYS B 1 90 ? 6.957 20.734 7.441 1 98.75 90 LYS B N 1
ATOM 2807 C CA . LYS B 1 90 ? 6.652 19.344 7.113 1 98.75 90 LYS B CA 1
ATOM 2808 C C . LYS B 1 90 ? 5.152 19.156 6.891 1 98.75 90 LYS B C 1
ATOM 2810 O O . LYS B 1 90 ? 4.34 19.594 7.703 1 98.75 90 LYS B O 1
ATOM 2815 N N . LEU B 1 91 ? 4.852 18.594 5.812 1 98.75 91 LEU B N 1
ATOM 2816 C CA . LEU B 1 91 ? 3.488 18.234 5.449 1 98.75 91 LEU B CA 1
ATOM 2817 C C . LEU B 1 91 ? 3.277 16.719 5.574 1 98.75 91 LEU B C 1
ATOM 2819 O O . LEU B 1 91 ? 3.984 15.938 4.938 1 98.75 91 LEU B O 1
ATOM 2823 N N . ASN B 1 92 ? 2.396 16.266 6.414 1 98.69 92 ASN B N 1
ATOM 2824 C CA . ASN B 1 92 ? 1.929 14.883 6.488 1 98.69 92 ASN B CA 1
ATOM 2825 C C . ASN B 1 92 ? 0.524 14.734 5.91 1 98.69 92 ASN B C 1
ATOM 2827 O O . ASN B 1 92 ? -0.387 15.477 6.285 1 98.69 92 ASN B O 1
ATOM 2831 N N . THR B 1 93 ? 0.356 13.82 4.977 1 98.44 93 THR B N 1
ATOM 2832 C CA . THR B 1 93 ? -0.955 13.602 4.375 1 98.44 93 THR B CA 1
ATOM 2833 C C . THR B 1 93 ? -1.327 12.117 4.426 1 98.44 93 THR B C 1
ATOM 2835 O O . THR B 1 93 ? -0.462 11.266 4.617 1 98.44 93 THR B O 1
ATOM 2838 N N . ASP B 1 94 ? -2.586 11.812 4.348 1 96.88 94 ASP B N 1
ATOM 2839 C CA . ASP B 1 94 ? -3.137 10.461 4.293 1 96.88 94 ASP B CA 1
ATOM 2840 C C . ASP B 1 94 ? -4.488 10.445 3.586 1 96.88 94 ASP B C 1
ATOM 2842 O O . ASP B 1 94 ? -5.117 11.5 3.412 1 96.88 94 ASP B O 1
ATOM 2846 N N . GLY B 1 95 ? -4.902 9.328 3.053 1 93.94 95 GLY B N 1
ATOM 2847 C CA . GLY B 1 95 ? -6.191 9.07 2.43 1 93.94 95 GLY B CA 1
ATOM 2848 C C . GLY B 1 95 ? -6.723 7.684 2.715 1 93.94 95 GLY B C 1
ATOM 2849 O O . GLY B 1 95 ? -5.953 6.73 2.838 1 93.94 95 GLY B O 1
ATOM 2850 N N . ALA B 1 96 ? -8.031 7.641 2.844 1 89.94 96 ALA B N 1
ATOM 2851 C CA . ALA B 1 96 ? -8.664 6.352 3.115 1 89.94 96 ALA B CA 1
ATOM 2852 C C . ALA B 1 96 ? -10.016 6.242 2.414 1 89.94 96 ALA B C 1
ATOM 2854 O O . ALA B 1 96 ? -10.625 7.254 2.064 1 89.94 96 ALA B O 1
ATOM 2855 N N . SER B 1 97 ? -10.414 5.051 2.125 1 86.75 97 SER B N 1
ATOM 2856 C CA . SER B 1 97 ? -11.719 4.746 1.552 1 86.75 97 SER B CA 1
ATOM 2857 C C . SER B 1 97 ? -12.367 3.557 2.256 1 86.75 97 SER B C 1
ATOM 2859 O O . SER B 1 97 ? -11.695 2.574 2.572 1 86.75 97 SER B O 1
ATOM 2861 N N . SER B 1 98 ? -13.719 3.848 2.713 1 79.69 98 SER B N 1
ATOM 2862 C CA . SER B 1 98 ? -14.484 2.734 3.262 1 79.69 98 SER B CA 1
ATOM 2863 C C . SER B 1 98 ? -15.016 1.826 2.156 1 79.69 98 SER B C 1
ATOM 2865 O O . SER B 1 98 ? -15.969 2.18 1.46 1 79.69 98 SER B O 1
ATOM 2867 N N . GLY B 1 99 ? -14.195 0.933 1.647 1 70.38 99 GLY B N 1
ATOM 2868 C CA . GLY B 1 99 ? -14.516 0.085 0.509 1 70.38 99 GLY B CA 1
ATOM 2869 C C . GLY B 1 99 ? -13.711 0.429 -0.731 1 70.38 99 GLY B C 1
ATOM 2870 O O . GLY B 1 99 ? -12.914 1.37 -0.72 1 70.38 99 GLY B O 1
ATOM 2871 N N . ASN B 1 100 ? -13.531 -0.304 -1.684 1 66 100 ASN B N 1
ATOM 2872 C CA . ASN B 1 100 ? -12.852 -0.025 -2.945 1 66 100 ASN B CA 1
ATOM 2873 C C . ASN B 1 100 ? -13.758 -0.308 -4.141 1 66 100 ASN B C 1
ATOM 2875 O O . ASN B 1 100 ? -13.812 -1.439 -4.625 1 66 100 ASN B O 1
ATOM 2879 N N . PRO B 1 101 ? -14.406 0.919 -4.656 1 68.12 101 PRO B N 1
ATOM 2880 C CA . PRO B 1 101 ? -14.477 2.291 -4.148 1 68.12 101 PRO B CA 1
ATOM 2881 C C . PRO B 1 101 ? -15.508 2.461 -3.039 1 68.12 101 PRO B C 1
ATOM 2883 O O . PRO B 1 101 ? -16.406 1.625 -2.893 1 68.12 101 PRO B O 1
ATOM 2886 N N . GLY B 1 102 ? -15.406 3.279 -2.113 1 76.56 102 GLY B N 1
ATOM 2887 C CA . GLY B 1 102 ? -16.328 3.629 -1.042 1 76.56 102 GLY B CA 1
ATOM 2888 C C . GLY B 1 102 ? -16.172 5.062 -0.572 1 76.56 102 GLY B C 1
ATOM 2889 O O . GLY B 1 102 ? -15.523 5.875 -1.235 1 76.56 102 GLY B O 1
ATOM 2890 N N . LYS B 1 103 ? -17 5.367 0.45 1 85.44 103 LYS B N 1
ATOM 2891 C CA . LYS B 1 103 ? -16.859 6.684 1.063 1 85.44 103 LYS B CA 1
ATOM 2892 C C . LYS B 1 103 ? -15.406 6.949 1.455 1 85.44 103 LYS B C 1
ATOM 2894 O O . LYS B 1 103 ? -14.781 6.129 2.135 1 85.44 103 LYS B O 1
ATOM 2899 N N . ALA B 1 104 ? -14.953 8.039 0.833 1 89.25 104 ALA B N 1
ATOM 2900 C CA . ALA B 1 104 ? -13.516 8.273 0.984 1 89.25 104 ALA B CA 1
ATOM 2901 C C . ALA B 1 104 ? -13.242 9.68 1.524 1 89.25 104 ALA B C 1
ATOM 2903 O O . ALA B 1 104 ? -14.07 10.578 1.369 1 89.25 104 ALA B O 1
ATOM 2904 N N . GLY B 1 105 ? -12.156 9.789 2.211 1 94.06 105 GLY B N 1
ATOM 2905 C CA . GLY B 1 105 ? -11.711 11.062 2.762 1 94.06 105 GLY B CA 1
ATOM 2906 C C . GLY B 1 105 ? -10.203 11.188 2.83 1 94.06 105 GLY B C 1
ATOM 2907 O O . GLY B 1 105 ? -9.492 10.18 2.846 1 94.06 105 GLY B O 1
ATOM 2908 N N . GLY B 1 106 ? -9.75 12.406 2.752 1 96 106 GLY B N 1
ATOM 2909 C CA . GLY B 1 106 ? -8.344 12.734 2.902 1 96 106 GLY B CA 1
ATOM 2910 C C . GLY B 1 106 ? -8.086 13.766 3.984 1 96 106 GLY B C 1
ATOM 2911 O O . GLY B 1 106 ? -9.023 14.367 4.512 1 96 106 GLY B O 1
ATOM 2912 N N . GLY B 1 107 ? -6.84 13.867 4.375 1 97.75 107 GLY B N 1
ATOM 2913 C CA . GLY B 1 107 ? -6.441 14.844 5.383 1 97.75 107 GLY B CA 1
ATOM 2914 C C . GLY B 1 107 ? -4.938 15.008 5.484 1 97.75 107 GLY B C 1
ATOM 2915 O O . GLY B 1 107 ? -4.18 14.242 4.883 1 97.75 107 GLY B O 1
ATOM 2916 N N . GLY B 1 108 ? -4.559 16.047 6.207 1 98.56 108 GLY B N 1
ATOM 2917 C CA . GLY B 1 108 ? -3.15 16.344 6.418 1 98.56 108 GLY B CA 1
ATOM 2918 C C . GLY B 1 108 ? -2.924 17.547 7.316 1 98.56 108 GLY B C 1
ATOM 2919 O O . GLY B 1 108 ? -3.881 18.156 7.789 1 98.56 108 GLY B O 1
ATOM 2920 N N . LEU B 1 109 ? -1.648 17.734 7.57 1 98.81 109 LEU B N 1
ATOM 2921 C CA . LEU B 1 109 ? -1.291 18.875 8.398 1 98.81 109 LEU B CA 1
ATOM 2922 C C . LEU B 1 109 ? 0.118 19.359 8.07 1 98.81 109 LEU B C 1
ATOM 2924 O O . LEU B 1 109 ? 0.945 18.594 7.578 1 98.81 109 LEU B O 1
ATOM 2928 N N . ILE B 1 110 ? 0.331 20.625 8.344 1 98.75 110 ILE B N 1
ATOM 2929 C CA . ILE B 1 110 ? 1.625 21.281 8.172 1 98.75 110 ILE B CA 1
ATOM 2930 C C . ILE B 1 110 ? 2.176 21.703 9.531 1 98.75 110 ILE B C 1
ATOM 2932 O O . ILE B 1 110 ? 1.469 22.312 10.328 1 98.75 110 ILE B O 1
ATOM 2936 N N . ARG B 1 111 ? 3.379 21.266 9.789 1 98.5 111 ARG B N 1
ATOM 2937 C CA . ARG B 1 111 ? 4.047 21.625 11.039 1 98.5 111 ARG B CA 1
ATOM 2938 C C . ARG B 1 111 ? 5.398 22.266 10.766 1 98.5 111 ARG B C 1
ATOM 2940 O O . ARG B 1 111 ? 6 22.047 9.711 1 98.5 111 ARG B O 1
ATOM 2947 N N . ASP B 1 112 ? 5.859 23.062 11.758 1 97.81 112 ASP B N 1
ATOM 2948 C CA . ASP B 1 112 ? 7.145 23.734 11.578 1 97.81 112 ASP B CA 1
ATOM 2949 C C . ASP B 1 112 ? 8.281 22.891 12.156 1 97.81 112 ASP B C 1
ATOM 2951 O O . ASP B 1 112 ? 8.086 21.719 12.484 1 97.81 112 ASP B O 1
ATOM 2955 N N . CYS B 1 113 ? 9.523 23.5 12.211 1 96.88 113 CYS B N 1
ATOM 2956 C CA . CYS B 1 113 ? 10.734 22.766 12.578 1 96.88 113 CYS B CA 1
ATOM 2957 C C . CYS B 1 113 ? 10.719 22.391 14.047 1 96.88 113 CYS B C 1
ATOM 2959 O O . CYS B 1 113 ? 11.508 21.562 14.492 1 96.88 113 CYS B O 1
ATOM 2961 N N . ASN B 1 114 ? 9.789 22.891 14.836 1 95.5 114 ASN B N 1
ATOM 2962 C CA . ASN B 1 114 ? 9.648 22.547 16.25 1 95.5 114 ASN B CA 1
ATOM 2963 C C . ASN B 1 114 ? 8.516 21.547 16.469 1 95.5 114 ASN B C 1
ATOM 2965 O O . ASN B 1 114 ? 8.242 21.156 17.609 1 95.5 114 ASN B O 1
ATOM 2969 N N . GLY B 1 115 ? 7.824 21.188 15.398 1 96.62 115 GLY B N 1
ATOM 2970 C CA . GLY B 1 115 ? 6.711 20.25 15.508 1 96.62 115 GLY B CA 1
ATOM 2971 C C . GLY B 1 115 ? 5.398 20.938 15.852 1 96.62 115 GLY B C 1
ATOM 2972 O O . GLY B 1 115 ? 4.414 20.266 16.172 1 96.62 115 GLY B O 1
ATOM 2973 N N . LYS B 1 116 ? 5.398 22.203 15.789 1 96.44 116 LYS B N 1
ATOM 2974 C CA . LYS B 1 116 ? 4.203 22.984 16.109 1 96.44 116 LYS B CA 1
ATOM 2975 C C . LYS B 1 116 ? 3.193 22.938 14.969 1 96.44 116 LYS B C 1
ATOM 2977 O O . LYS B 1 116 ? 3.568 23.062 13.805 1 96.44 116 LYS B O 1
ATOM 2982 N N . TRP B 1 117 ? 1.949 22.828 15.344 1 98.19 117 TRP B N 1
ATOM 2983 C CA . TRP B 1 117 ? 0.853 22.844 14.383 1 98.19 117 TRP B CA 1
ATOM 2984 C C . TRP B 1 117 ? 0.753 24.203 13.703 1 98.19 117 TRP B C 1
ATOM 2986 O O . TRP B 1 117 ? 0.647 25.234 14.375 1 98.19 117 TRP B O 1
ATOM 2996 N N . ILE B 1 118 ? 0.802 24.312 12.391 1 98.12 118 ILE B N 1
ATOM 2997 C CA . ILE B 1 118 ? 0.605 25.547 11.648 1 98.12 118 ILE B CA 1
ATOM 2998 C C . ILE B 1 118 ? -0.787 25.562 11.023 1 98.12 118 ILE B C 1
ATOM 3000 O O . ILE B 1 118 ? -1.57 26.484 11.25 1 98.12 118 ILE B O 1
ATOM 3004 N N . LYS B 1 119 ? -1.098 24.5 10.227 1 98.25 119 LYS B N 1
ATOM 3005 C CA . LYS B 1 119 ? -2.412 24.312 9.617 1 98.25 119 LYS B CA 1
ATOM 3006 C C . LYS B 1 119 ? -2.719 22.844 9.406 1 98.25 119 LYS B C 1
ATOM 3008 O O . LYS B 1 119 ? -1.805 22.016 9.273 1 98.25 119 LYS B O 1
ATOM 3013 N N . GLY B 1 120 ? -3.971 22.531 9.438 1 98.44 120 GLY B N 1
ATOM 3014 C CA . GLY B 1 120 ? -4.469 21.219 9.055 1 98.44 120 GLY B CA 1
ATOM 3015 C C . GLY B 1 120 ? -5.656 21.281 8.117 1 98.44 120 GLY B C 1
ATOM 3016 O O . GLY B 1 120 ? -6.211 22.359 7.879 1 98.44 120 GLY B O 1
ATOM 3017 N N . PHE B 1 121 ? -6.035 20.156 7.539 1 98.5 121 PHE B N 1
ATOM 3018 C CA . PHE B 1 121 ? -7.188 20.141 6.645 1 98.5 121 PHE B CA 1
ATOM 3019 C C . PHE B 1 121 ? -7.777 18.734 6.547 1 98.5 121 PHE B C 1
ATOM 3021 O O . PHE B 1 121 ? -7.102 17.75 6.848 1 98.5 121 PHE B O 1
ATOM 3028 N N . SER B 1 122 ? -8.969 18.641 6.199 1 97.69 122 SER B N 1
ATOM 3029 C CA . SER B 1 122 ? -9.688 17.406 5.871 1 97.69 122 SER B CA 1
ATOM 3030 C C . SER B 1 122 ? -10.578 17.609 4.648 1 97.69 122 SER B C 1
ATOM 3032 O O . SER B 1 122 ? -11.156 18.688 4.457 1 97.69 122 SER B O 1
ATOM 3034 N N . ARG B 1 123 ? -10.578 16.562 3.857 1 95.94 123 ARG B N 1
ATOM 3035 C CA . ARG B 1 123 ? -11.383 16.578 2.645 1 95.94 123 ARG B CA 1
ATOM 3036 C C . ARG B 1 123 ? -12.305 15.359 2.596 1 95.94 123 ARG B C 1
ATOM 3038 O O . ARG B 1 123 ? -11.883 14.242 2.893 1 95.94 123 ARG B O 1
ATOM 3045 N N . SER B 1 124 ? -13.555 15.656 2.336 1 94.12 124 SER B N 1
ATOM 3046 C CA . SER B 1 124 ? -14.492 14.578 2.039 1 94.12 124 SER B CA 1
ATOM 3047 C C . SER B 1 124 ? -14.609 14.336 0.537 1 94.12 124 SER B C 1
ATOM 3049 O O . SER B 1 124 ? -14.719 15.289 -0.24 1 94.12 124 SER B O 1
ATOM 3051 N N . ILE B 1 125 ? -14.359 13.008 0.363 1 86.56 125 ILE B N 1
ATOM 3052 C CA . ILE B 1 125 ? -14.477 12.633 -1.041 1 86.56 125 ILE B CA 1
ATOM 3053 C C . ILE B 1 125 ? -15.578 11.594 -1.203 1 86.56 125 ILE B C 1
ATOM 3055 O O . ILE B 1 125 ? -15.758 10.727 -0.34 1 86.56 125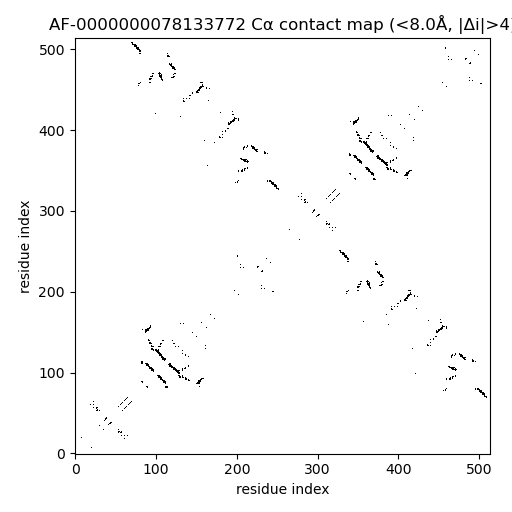 ILE B O 1
ATOM 3059 N N . GLY B 1 126 ? -16.641 11.852 -1.872 1 81.94 126 GLY B N 1
ATOM 3060 C CA . GLY B 1 126 ? -17.688 10.883 -2.162 1 81.94 126 GLY B CA 1
ATOM 3061 C C . GLY B 1 126 ? -17.141 9.492 -2.438 1 81.94 126 GLY B C 1
ATOM 3062 O O . GLY B 1 126 ? -16.391 8.938 -1.627 1 81.94 126 GLY B O 1
ATOM 3063 N N . LEU B 1 127 ? -17.391 8.898 -3.504 1 81.44 127 LEU B N 1
ATOM 3064 C CA . LEU B 1 127 ? -16.984 7.547 -3.855 1 81.44 127 LEU B CA 1
ATOM 3065 C C . LEU B 1 127 ? -15.656 7.566 -4.617 1 81.44 127 LEU B C 1
ATOM 3067 O O . LEU B 1 127 ? -15.57 8.141 -5.707 1 81.44 127 LEU B O 1
ATOM 3071 N N . ALA B 1 128 ? -14.648 7.023 -3.947 1 82.38 128 ALA B N 1
ATOM 3072 C CA . ALA B 1 128 ? -13.336 6.941 -4.57 1 82.38 128 ALA B CA 1
ATOM 3073 C C . ALA B 1 128 ? -12.5 5.832 -3.941 1 82.38 128 ALA B C 1
ATOM 3075 O O . ALA B 1 128 ? -12.836 5.324 -2.869 1 82.38 128 ALA B O 1
ATOM 3076 N N . SER B 1 129 ? -11.406 5.441 -4.641 1 83.38 129 SER B N 1
ATOM 3077 C CA . SER B 1 129 ? -10.438 4.512 -4.07 1 83.38 129 SER B CA 1
ATOM 3078 C C . SER B 1 129 ? -9.438 5.234 -3.172 1 83.38 129 SER B C 1
ATOM 3080 O O . SER B 1 129 ? -9.18 6.426 -3.355 1 83.38 129 SER B O 1
ATOM 3082 N N . SER B 1 130 ? -8.938 4.48 -2.137 1 84.94 130 SER B N 1
ATOM 3083 C CA . SER B 1 130 ? -7.953 5.066 -1.236 1 84.94 130 SER B CA 1
ATOM 3084 C C . SER B 1 130 ? -6.762 5.625 -2.01 1 84.94 130 SER B C 1
ATOM 3086 O O . SER B 1 130 ? -6.203 6.656 -1.638 1 84.94 130 SER B O 1
ATOM 3088 N N . PHE B 1 131 ? -6.426 5.004 -3.08 1 85.69 131 PHE B N 1
ATOM 3089 C CA . PHE B 1 131 ? -5.297 5.391 -3.918 1 85.69 131 PHE B CA 1
ATOM 3090 C C . PHE B 1 131 ? -5.516 6.777 -4.516 1 85.69 131 PHE B C 1
ATOM 3092 O O . PHE B 1 131 ? -4.629 7.633 -4.457 1 85.69 131 PHE B O 1
ATOM 3099 N N . VAL B 1 132 ? -6.656 7.004 -5.023 1 85.75 132 VAL B N 1
ATOM 3100 C CA . VAL B 1 132 ? -6.98 8.297 -5.621 1 85.75 132 VAL B CA 1
ATOM 3101 C C . VAL B 1 132 ? -7.055 9.367 -4.531 1 85.75 132 VAL B C 1
ATOM 3103 O O . VAL B 1 132 ? -6.57 10.484 -4.719 1 85.75 132 VAL B O 1
ATOM 3106 N N . VAL B 1 133 ? -7.605 9.023 -3.436 1 90.12 133 VAL B N 1
ATOM 3107 C CA . VAL B 1 133 ? -7.793 9.969 -2.34 1 90.12 133 VAL B CA 1
ATOM 3108 C C . VAL B 1 133 ? -6.434 10.438 -1.824 1 90.12 133 VAL B C 1
ATOM 3110 O O . VAL B 1 133 ? -6.281 11.594 -1.423 1 90.12 133 VAL B O 1
ATOM 3113 N N . GLU B 1 134 ? -5.469 9.531 -1.777 1 93.12 134 GLU B N 1
ATOM 3114 C CA . GLU B 1 134 ? -4.121 9.898 -1.352 1 93.12 134 GLU B CA 1
ATOM 3115 C C . GLU B 1 134 ? -3.574 11.047 -2.188 1 93.12 134 GLU B C 1
ATOM 3117 O O . GLU B 1 134 ? -2.945 11.969 -1.655 1 93.12 134 GLU B O 1
ATOM 3122 N N . PHE B 1 135 ? -3.85 11.117 -3.482 1 92.38 135 PHE B N 1
ATOM 3123 C CA . PHE B 1 135 ? -3.395 12.203 -4.344 1 92.38 135 PHE B CA 1
ATOM 3124 C C . PHE B 1 135 ? -4.176 13.477 -4.07 1 92.38 135 PHE B C 1
ATOM 3126 O O . PHE B 1 135 ? -3.619 14.578 -4.109 1 92.38 135 PHE B O 1
ATOM 3133 N N . TRP B 1 136 ? -5.395 13.32 -3.834 1 93.19 136 TRP B N 1
ATOM 3134 C CA . TRP B 1 136 ? -6.199 14.484 -3.48 1 93.19 136 TRP B CA 1
ATOM 3135 C C . TRP B 1 136 ? -5.66 15.156 -2.221 1 93.19 136 TRP B C 1
ATOM 3137 O O . TRP B 1 136 ? -5.488 16.375 -2.186 1 93.19 136 TRP B O 1
ATOM 3147 N N . ALA B 1 137 ? -5.453 14.344 -1.234 1 96.88 137 ALA B N 1
ATOM 3148 C CA . ALA B 1 137 ? -4.945 14.883 0.027 1 96.88 137 ALA B CA 1
ATOM 3149 C C . ALA B 1 137 ? -3.588 15.547 -0.168 1 96.88 137 ALA B C 1
ATOM 3151 O O . ALA B 1 137 ? -3.33 16.625 0.39 1 96.88 137 ALA B O 1
ATOM 3152 N N . LEU B 1 138 ? -2.707 14.898 -0.896 1 97.44 138 LEU B N 1
ATOM 3153 C CA . LEU B 1 138 ? -1.394 15.461 -1.181 1 97.44 138 LEU B CA 1
ATOM 3154 C C . LEU B 1 138 ? -1.521 16.797 -1.911 1 97.44 138 LEU B C 1
ATOM 3156 O O . LEU B 1 138 ? -0.88 17.781 -1.535 1 97.44 138 LEU B O 1
ATOM 3160 N N . ARG B 1 139 ? -2.354 16.844 -2.936 1 96.31 139 ARG B N 1
ATOM 3161 C CA . ARG B 1 139 ? -2.572 18.062 -3.709 1 96.31 139 ARG B CA 1
ATOM 3162 C C . ARG B 1 139 ? -3.062 19.188 -2.816 1 96.31 139 ARG B C 1
ATOM 3164 O O . ARG B 1 139 ? -2.553 20.312 -2.891 1 96.31 139 ARG B O 1
ATOM 3171 N N . ASP B 1 140 ? -4.043 18.875 -2.012 1 97.31 140 ASP B N 1
ATOM 3172 C CA . ASP B 1 140 ? -4.602 19.875 -1.113 1 97.31 140 ASP B CA 1
ATOM 3173 C C . ASP B 1 140 ? -3.537 20.422 -0.159 1 97.31 140 ASP B C 1
ATOM 3175 O O . ASP B 1 140 ? -3.459 21.625 0.076 1 97.31 140 ASP B O 1
ATOM 3179 N N . GLY B 1 141 ? -2.764 19.531 0.403 1 98.5 141 GLY B N 1
ATOM 3180 C CA . GLY B 1 141 ? -1.702 19.938 1.308 1 98.5 141 GLY B CA 1
ATOM 3181 C C . GLY B 1 141 ? -0.655 20.812 0.641 1 98.5 141 GLY B C 1
ATOM 3182 O O . GLY B 1 141 ? -0.196 21.797 1.224 1 98.5 141 GLY B O 1
ATOM 3183 N N . LEU B 1 142 ? -0.268 20.453 -0.546 1 98.38 142 LEU B N 1
ATOM 3184 C CA . LEU B 1 142 ? 0.718 21.234 -1.289 1 98.38 142 LEU B CA 1
ATOM 3185 C C . LEU B 1 142 ? 0.189 22.625 -1.593 1 98.38 142 LEU B C 1
ATOM 3187 O O . LEU B 1 142 ? 0.915 23.609 -1.451 1 98.38 142 LEU B O 1
ATOM 3191 N N . LYS B 1 143 ? -1.048 22.688 -2.008 1 97.44 143 LYS B N 1
ATOM 3192 C CA . LYS B 1 143 ? -1.661 23.984 -2.283 1 97.44 143 LYS B CA 1
ATOM 3193 C C . LYS B 1 143 ? -1.682 24.859 -1.033 1 97.44 143 LYS B C 1
ATOM 3195 O O . LYS B 1 143 ? -1.379 26.062 -1.1 1 97.44 143 LYS B O 1
ATOM 3200 N N . LEU B 1 144 ? -2.072 24.266 0.042 1 97.44 144 LEU B N 1
ATOM 3201 C CA . LEU B 1 144 ? -2.121 24.984 1.306 1 97.44 144 LEU B CA 1
ATOM 3202 C C . LEU B 1 144 ? -0.74 25.516 1.684 1 97.44 144 LEU B C 1
ATOM 3204 O O . LEU B 1 144 ? -0.6 26.672 2.086 1 97.44 144 LEU B O 1
ATOM 3208 N N . ALA B 1 145 ? 0.265 24.688 1.603 1 98.31 145 ALA B N 1
ATOM 3209 C CA . ALA B 1 145 ? 1.632 25.062 1.943 1 98.31 145 ALA B CA 1
ATOM 3210 C C . ALA B 1 145 ? 2.115 26.219 1.058 1 98.31 145 ALA B C 1
ATOM 3212 O O . ALA B 1 145 ? 2.725 27.172 1.545 1 98.31 145 ALA B O 1
ATOM 3213 N N . LEU B 1 146 ? 1.861 26.109 -0.233 1 97.56 146 LEU B N 1
ATOM 3214 C CA . LEU B 1 146 ? 2.248 27.156 -1.163 1 97.56 146 LEU B CA 1
ATOM 3215 C C . LEU B 1 146 ? 1.542 28.469 -0.828 1 97.56 146 LEU B C 1
ATOM 3217 O O . LEU B 1 146 ? 2.152 29.531 -0.87 1 97.56 146 LEU B O 1
ATOM 3221 N N . GLY B 1 147 ? 0.26 28.328 -0.538 1 96.31 147 GLY B N 1
ATOM 3222 C CA . GLY B 1 147 ? -0.515 29.5 -0.167 1 96.31 147 GLY B CA 1
ATOM 3223 C C . GLY B 1 147 ? 0.031 30.219 1.056 1 96.31 147 GLY B C 1
ATOM 3224 O O . GLY B 1 147 ? -0.142 31.438 1.203 1 96.31 147 GLY B O 1
ATOM 3225 N N . MET B 1 148 ? 0.71 29.484 1.907 1 97.06 148 MET B N 1
ATOM 3226 C CA . MET B 1 148 ? 1.278 30.047 3.133 1 97.06 148 MET B CA 1
ATOM 3227 C C . MET B 1 148 ? 2.662 30.625 2.875 1 97.06 148 MET B C 1
ATOM 3229 O O . MET B 1 148 ? 3.281 31.188 3.781 1 97.06 148 MET B O 1
ATOM 3233 N N . GLY B 1 149 ? 3.176 30.391 1.715 1 96.75 149 GLY B N 1
ATOM 3234 C CA . GLY B 1 149 ? 4.477 30.938 1.359 1 96.75 149 GLY B CA 1
ATOM 3235 C C . GLY B 1 149 ? 5.629 30.031 1.766 1 96.75 149 GLY B C 1
ATOM 3236 O O . GLY B 1 149 ? 6.77 30.484 1.877 1 96.75 149 GLY B O 1
ATOM 3237 N N . VAL B 1 150 ? 5.379 28.828 2.02 1 97.31 150 VAL B N 1
ATOM 3238 C CA . VAL B 1 150 ? 6.43 27.891 2.381 1 97.31 150 VAL B CA 1
ATOM 3239 C C . VAL B 1 150 ? 7.395 27.703 1.209 1 97.31 150 VAL B C 1
ATOM 3241 O O . VAL B 1 150 ? 6.965 27.594 0.059 1 97.31 150 VAL B O 1
ATOM 3244 N N . GLN B 1 151 ? 8.688 27.688 1.502 1 97.38 151 GLN B N 1
ATOM 3245 C CA . GLN B 1 151 ? 9.695 27.578 0.457 1 97.38 151 GLN B CA 1
ATOM 3246 C C . GLN B 1 151 ? 10.352 26.188 0.481 1 97.38 151 GLN B C 1
ATOM 3248 O O . GLN B 1 151 ? 10.672 25.641 -0.57 1 97.38 151 GLN B O 1
ATOM 3253 N N . ARG B 1 152 ? 10.609 25.719 1.666 1 98.12 152 ARG B N 1
ATOM 3254 C CA . ARG B 1 152 ? 11.242 24.422 1.868 1 98.12 152 ARG B CA 1
ATOM 3255 C C . ARG B 1 152 ? 10.305 23.453 2.594 1 98.12 152 ARG B C 1
ATOM 3257 O O . ARG B 1 152 ? 9.875 23.734 3.713 1 98.12 152 ARG B O 1
ATOM 3264 N N . LEU B 1 153 ? 10.047 22.344 1.931 1 98.38 153 LEU B N 1
ATOM 3265 C CA . LEU B 1 153 ? 8.969 21.484 2.424 1 98.38 153 LEU B CA 1
ATOM 3266 C C . LEU B 1 153 ? 9.406 20.016 2.424 1 98.38 153 LEU B C 1
ATOM 3268 O O . LEU B 1 153 ? 9.961 19.531 1.436 1 98.38 153 LEU B O 1
ATOM 3272 N N . VAL B 1 154 ? 9.266 19.359 3.559 1 98.25 154 VAL B N 1
ATOM 3273 C CA . VAL B 1 154 ? 9.328 17.906 3.627 1 98.25 154 VAL B CA 1
ATOM 3274 C C . VAL B 1 154 ? 7.918 17.312 3.588 1 98.25 154 VAL B C 1
ATOM 3276 O O . VAL B 1 154 ? 7.043 17.734 4.344 1 98.25 154 VAL B O 1
ATOM 3279 N N . VAL B 1 155 ? 7.684 16.422 2.662 1 98.44 155 VAL B N 1
ATOM 3280 C CA . VAL B 1 155 ? 6.391 15.766 2.537 1 98.44 155 VAL B CA 1
ATOM 3281 C C . VAL B 1 155 ? 6.516 14.305 2.975 1 98.44 155 VAL B C 1
ATOM 3283 O O . VAL B 1 155 ? 7.387 13.578 2.492 1 98.44 155 VAL B O 1
ATOM 3286 N N . GLU B 1 156 ? 5.641 13.883 3.912 1 97.62 156 GLU B N 1
ATOM 3287 C CA . GLU B 1 156 ? 5.625 12.492 4.367 1 97.62 156 GLU B CA 1
ATOM 3288 C C . GLU B 1 156 ? 4.238 11.875 4.199 1 97.62 156 GLU B C 1
ATOM 3290 O O . GLU B 1 156 ? 3.229 12.5 4.523 1 97.62 156 GLU B O 1
ATOM 3295 N N . LEU B 1 157 ? 4.121 10.703 3.699 1 95.44 157 LEU B N 1
ATOM 3296 C CA . LEU B 1 157 ? 2.887 9.938 3.602 1 95.44 157 LEU B CA 1
ATOM 3297 C C . LEU B 1 157 ? 3.162 8.445 3.756 1 95.44 157 LEU B C 1
ATOM 3299 O O . LEU B 1 157 ? 4.285 7.988 3.527 1 95.44 157 LEU B O 1
ATOM 3303 N N . ASP B 1 158 ? 2.168 7.668 4.262 1 91.56 158 ASP B N 1
ATOM 3304 C CA . ASP B 1 158 ? 2.344 6.234 4.465 1 91.56 158 ASP B CA 1
ATOM 3305 C C . ASP B 1 158 ? 1.819 5.441 3.268 1 91.56 158 ASP B C 1
ATOM 3307 O O . ASP B 1 158 ? 1.12 4.441 3.439 1 91.56 158 ASP B O 1
ATOM 3311 N N . ALA B 1 159 ? 1.965 5.914 2.055 1 88.5 159 ALA B N 1
ATOM 3312 C CA . ALA B 1 159 ? 1.617 5.266 0.792 1 88.5 159 ALA B CA 1
ATOM 3313 C C . ALA B 1 159 ? 2.84 5.133 -0.112 1 88.5 159 ALA B C 1
ATOM 3315 O O . ALA B 1 159 ? 3.129 6.027 -0.911 1 88.5 159 ALA B O 1
ATOM 3316 N N . LYS B 1 160 ? 3.494 4.004 0.003 1 84.81 160 LYS B N 1
ATOM 3317 C CA . LYS B 1 160 ? 4.77 3.777 -0.67 1 84.81 160 LYS B CA 1
ATOM 3318 C C . LYS B 1 160 ? 4.633 3.947 -2.18 1 84.81 160 LYS B C 1
ATOM 3320 O O . LYS B 1 160 ? 5.496 4.547 -2.824 1 84.81 160 LYS B O 1
ATOM 3325 N N . VAL B 1 161 ? 3.549 3.459 -2.756 1 82.25 161 VAL B N 1
ATOM 3326 C CA . VAL B 1 161 ? 3.344 3.529 -4.199 1 82.25 161 VAL B CA 1
ATOM 3327 C C . VAL B 1 161 ? 3.182 4.984 -4.629 1 82.25 161 VAL B C 1
ATOM 3329 O O . VAL B 1 161 ? 3.738 5.406 -5.645 1 82.25 161 VAL B O 1
ATOM 3332 N N . VAL B 1 162 ? 2.441 5.742 -3.852 1 87.75 162 VAL B N 1
ATOM 3333 C CA . VAL B 1 162 ? 2.227 7.148 -4.164 1 87.75 162 VAL B CA 1
ATOM 3334 C C . VAL B 1 162 ? 3.557 7.898 -4.121 1 87.75 162 VAL B C 1
ATOM 3336 O O . VAL B 1 162 ? 3.861 8.68 -5.023 1 87.75 162 VAL B O 1
ATOM 3339 N N . VAL B 1 163 ? 4.383 7.621 -3.131 1 89.06 163 VAL B N 1
ATOM 3340 C CA . VAL B 1 163 ? 5.688 8.258 -2.994 1 89.06 163 VAL B CA 1
ATOM 3341 C C . VAL B 1 163 ? 6.566 7.898 -4.191 1 89.06 163 VAL B C 1
ATOM 3343 O O . VAL B 1 163 ? 7.23 8.766 -4.762 1 89.06 163 VAL B O 1
ATOM 3346 N N . SER B 1 164 ? 6.504 6.68 -4.562 1 82.12 164 SER B N 1
ATOM 3347 C CA . SER B 1 164 ? 7.316 6.219 -5.684 1 82.12 164 SER B CA 1
ATOM 3348 C C . SER B 1 164 ? 6.898 6.895 -6.984 1 82.12 164 SER B C 1
ATOM 3350 O O . SER B 1 164 ? 7.746 7.305 -7.781 1 82.12 164 SER B O 1
ATOM 3352 N N . LEU B 1 165 ? 5.648 7 -7.18 1 81.19 165 LEU B N 1
ATOM 3353 C CA . LEU B 1 165 ? 5.148 7.609 -8.406 1 81.19 165 LEU B CA 1
ATOM 3354 C C . LEU B 1 165 ? 5.516 9.086 -8.469 1 81.19 165 LEU B C 1
ATOM 3356 O O . LEU B 1 165 ? 5.879 9.594 -9.531 1 81.19 165 LEU B O 1
ATOM 3360 N N . ILE B 1 166 ? 5.453 9.711 -7.352 1 86.25 166 ILE B N 1
ATOM 3361 C CA . ILE B 1 166 ? 5.723 11.141 -7.285 1 86.25 166 ILE B CA 1
ATOM 3362 C C . ILE B 1 166 ? 7.215 11.398 -7.488 1 86.25 166 ILE B C 1
ATOM 3364 O O . ILE B 1 166 ? 7.602 12.391 -8.109 1 86.25 166 ILE B O 1
ATOM 3368 N N . THR B 1 167 ? 8.016 10.578 -6.949 1 83.12 167 THR B N 1
ATOM 3369 C CA . THR B 1 167 ? 9.453 10.812 -6.961 1 83.12 167 THR B CA 1
ATOM 3370 C C . THR B 1 167 ? 10.078 10.25 -8.227 1 83.12 167 THR B C 1
ATOM 3372 O O . THR B 1 167 ? 11.266 10.469 -8.492 1 83.12 167 THR B O 1
ATOM 3375 N N . SER B 1 168 ? 9.289 9.453 -8.859 1 72.88 168 SER B N 1
ATOM 3376 C CA . SER B 1 168 ? 9.828 8.883 -10.094 1 72.88 168 SER B CA 1
ATOM 3377 C C . SER B 1 168 ? 10.078 9.961 -11.141 1 72.88 168 SER B C 1
ATOM 3379 O O . SER B 1 168 ? 9.297 10.906 -11.258 1 72.88 168 SER B O 1
ATOM 3381 N N . ILE B 1 169 ? 11.344 10.203 -11.656 1 57.69 169 ILE B N 1
ATOM 3382 C CA . ILE B 1 169 ? 11.719 11.172 -12.688 1 57.69 169 ILE B CA 1
ATOM 3383 C C . ILE B 1 169 ? 11.125 10.75 -14.023 1 57.69 169 ILE B C 1
ATOM 3385 O O . ILE B 1 169 ? 10.984 9.555 -14.305 1 57.69 169 ILE B O 1
ATOM 3389 N N . GLY B 1 170 ? 10.391 11.648 -14.789 1 52.09 170 GLY B N 1
ATOM 3390 C CA . GLY B 1 170 ? 9.734 11.625 -16.094 1 52.09 170 GLY B CA 1
ATOM 3391 C C . GLY B 1 170 ? 10.164 10.445 -16.953 1 52.09 170 GLY B C 1
ATOM 3392 O O . GLY B 1 170 ? 9.336 9.859 -17.656 1 52.09 170 GLY B O 1
ATOM 3393 N N . GLY B 1 171 ? 11.508 10.312 -17.391 1 41.88 171 GLY B N 1
ATOM 3394 C CA . GLY B 1 171 ? 12.055 9.5 -18.453 1 41.88 171 GLY B CA 1
ATOM 3395 C C . GLY B 1 171 ? 12.031 8.016 -18.156 1 41.88 171 GLY B C 1
ATOM 3396 O O . GLY B 1 171 ? 11.578 7.207 -18.969 1 41.88 171 GLY B O 1
ATOM 3397 N N . ALA B 1 172 ? 12.758 7.527 -17.281 1 41.44 172 ALA B N 1
ATOM 3398 C CA . ALA B 1 172 ? 13.164 6.16 -16.969 1 41.44 172 ALA B CA 1
ATOM 3399 C C . ALA B 1 172 ? 12.016 5.379 -16.328 1 41.44 172 ALA B C 1
ATOM 3401 O O . ALA B 1 172 ? 12.078 4.152 -16.234 1 41.44 172 ALA B O 1
ATOM 3402 N N . ASN B 1 173 ? 11.211 5.93 -15.57 1 46.97 173 ASN B N 1
ATOM 3403 C CA . ASN B 1 173 ? 10.008 5.352 -14.977 1 46.97 173 ASN B CA 1
ATOM 3404 C C . ASN B 1 173 ? 8.922 5.117 -16.031 1 46.97 173 ASN B C 1
ATOM 3406 O O . ASN B 1 173 ? 8.109 6.008 -16.297 1 46.97 173 ASN B O 1
ATOM 3410 N N . LYS B 1 174 ? 9.375 4.625 -16.984 1 52.75 174 LYS B N 1
ATOM 3411 C CA . LYS B 1 174 ? 8.359 4.16 -17.922 1 52.75 174 LYS B CA 1
ATOM 3412 C C . LYS B 1 174 ? 7.082 3.75 -17.188 1 52.75 174 LYS B C 1
ATOM 3414 O O . LYS B 1 174 ? 7.113 2.906 -16.297 1 52.75 174 LYS B O 1
ATOM 3419 N N . PRO B 1 175 ? 5.988 4.555 -17.453 1 61.41 175 PRO B N 1
ATOM 3420 C CA . PRO B 1 175 ? 4.684 4.48 -16.797 1 61.41 175 PRO B CA 1
ATOM 3421 C C . PRO B 1 175 ? 4.125 3.059 -16.75 1 61.41 175 PRO B C 1
ATOM 3423 O O . PRO B 1 175 ? 4.41 2.254 -17.641 1 61.41 175 PRO B O 1
ATOM 3426 N N . TYR B 1 176 ? 3.896 2.662 -15.508 1 76.25 176 TYR B N 1
ATOM 3427 C CA . TYR B 1 176 ? 3.182 1.401 -15.352 1 76.25 176 TYR B CA 1
ATOM 3428 C C . TYR B 1 176 ? 1.989 1.328 -16.297 1 76.25 176 TYR B C 1
ATOM 3430 O O . TYR B 1 176 ? 1.413 0.257 -16.5 1 76.25 176 TYR B O 1
ATOM 3438 N N . LEU B 1 177 ? 1.794 2.469 -17.062 1 78.38 177 LEU B N 1
ATOM 3439 C CA . LEU B 1 177 ? 0.54 2.551 -17.797 1 78.38 177 LEU B CA 1
ATOM 3440 C C . LEU B 1 177 ? 0.512 1.533 -18.938 1 78.38 177 LEU B C 1
ATOM 3442 O O . LEU B 1 177 ? -0.489 0.839 -19.125 1 78.38 177 LEU B O 1
ATOM 3446 N N . PRO B 1 178 ? 1.62 1.441 -19.766 1 83.38 178 PRO B N 1
ATOM 3447 C CA . PRO B 1 178 ? 1.586 0.41 -20.797 1 83.38 178 PRO B CA 1
ATOM 3448 C C . PRO B 1 178 ? 1.394 -0.995 -20.234 1 83.38 178 PRO B C 1
ATOM 3450 O O . PRO B 1 178 ? 0.678 -1.809 -20.828 1 83.38 178 PRO B O 1
ATOM 3453 N N . LEU B 1 179 ? 2.076 -1.275 -19.172 1 87.69 179 LEU B N 1
ATOM 3454 C CA . LEU B 1 179 ? 1.923 -2.578 -18.531 1 87.69 179 LEU B CA 1
ATOM 3455 C C . LEU B 1 179 ? 0.492 -2.779 -18.047 1 87.69 179 LEU B C 1
ATOM 3457 O O . LEU B 1 179 ? -0.071 -3.867 -18.188 1 87.69 179 LEU B O 1
ATOM 3461 N N . LEU B 1 180 ? -0.041 -1.715 -17.406 1 86.62 180 LEU B N 1
ATOM 3462 C CA . LEU B 1 180 ? -1.432 -1.753 -16.969 1 86.62 180 LEU B CA 1
ATOM 3463 C C . LEU B 1 180 ? -2.363 -2.062 -18.125 1 86.62 180 LEU B C 1
ATOM 3465 O O . LEU B 1 180 ? -3.236 -2.926 -18.016 1 86.62 180 LEU B O 1
ATOM 3469 N N . ASN B 1 181 ? -2.148 -1.416 -19.203 1 86.5 181 ASN B N 1
ATOM 3470 C CA . ASN B 1 181 ? -2.977 -1.632 -20.391 1 86.5 181 ASN B CA 1
ATOM 3471 C C . ASN B 1 181 ? -2.816 -3.047 -20.938 1 86.5 181 ASN B C 1
ATOM 3473 O O . ASN B 1 181 ? -3.795 -3.672 -21.344 1 86.5 181 ASN B O 1
ATOM 3477 N N . ASP B 1 182 ? -1.607 -3.514 -20.984 1 90.94 182 ASP B N 1
ATOM 3478 C CA . ASP B 1 182 ? -1.36 -4.883 -21.422 1 90.94 182 ASP B CA 1
ATOM 3479 C C . ASP B 1 182 ? -2.131 -5.883 -20.562 1 90.94 182 ASP B C 1
ATOM 3481 O O . ASP B 1 182 ? -2.771 -6.797 -21.094 1 90.94 182 ASP B O 1
ATOM 3485 N N . CYS B 1 183 ? -2.035 -5.684 -19.266 1 94.38 183 CYS B N 1
ATOM 3486 C CA . CYS B 1 183 ? -2.709 -6.598 -18.359 1 94.38 183 CYS B CA 1
ATOM 3487 C C . CYS B 1 183 ? -4.219 -6.578 -18.578 1 94.38 183 CYS B C 1
ATOM 3489 O O . CYS B 1 183 ? -4.859 -7.629 -18.594 1 94.38 183 CYS B O 1
ATOM 3491 N N . LYS B 1 184 ? -4.773 -5.383 -18.75 1 91.69 184 LYS B N 1
ATOM 3492 C CA . LYS B 1 184 ? -6.207 -5.27 -19 1 91.69 184 LYS B CA 1
ATOM 3493 C C . LYS B 1 184 ? -6.598 -5.961 -20.312 1 91.69 184 LYS B C 1
ATOM 3495 O O . LYS B 1 184 ? -7.621 -6.641 -20.375 1 91.69 184 LYS B O 1
ATOM 3500 N N . TYR B 1 185 ? -5.793 -5.727 -21.312 1 92.31 185 TYR B N 1
ATOM 3501 C CA . TYR B 1 185 ? -6.023 -6.375 -22.594 1 92.31 185 TYR B CA 1
ATOM 3502 C C . TYR B 1 185 ? -5.996 -7.895 -22.453 1 92.31 185 TYR B C 1
ATOM 3504 O O . TYR B 1 185 ? -6.898 -8.586 -22.922 1 92.31 185 TYR B O 1
ATOM 3512 N N . LEU B 1 186 ? -4.996 -8.383 -21.812 1 96.12 186 LEU B N 1
ATOM 3513 C CA . LEU B 1 186 ? -4.859 -9.828 -21.641 1 96.12 186 LEU B CA 1
ATOM 3514 C C . LEU B 1 186 ? -6.039 -10.391 -20.844 1 96.12 186 LEU B C 1
ATOM 3516 O O . LEU B 1 186 ? -6.547 -11.461 -21.172 1 96.12 186 LEU B O 1
ATOM 3520 N N . LEU B 1 187 ? -6.469 -9.695 -19.797 1 95.38 187 LEU B N 1
ATOM 3521 C CA . LEU B 1 187 ? -7.602 -10.125 -18.984 1 95.38 187 LEU B CA 1
ATOM 3522 C C . LEU B 1 187 ? -8.859 -10.25 -19.828 1 95.38 187 LEU B C 1
ATOM 3524 O O . LEU B 1 187 ? -9.68 -11.141 -19.609 1 95.38 187 LEU B O 1
ATOM 3528 N N . SER B 1 188 ? -8.992 -9.359 -20.828 1 94.31 188 SER B N 1
ATOM 3529 C CA . SER B 1 188 ? -10.18 -9.328 -21.688 1 94.31 188 SER B CA 1
ATOM 3530 C C . SER B 1 188 ? -10.219 -10.539 -22.609 1 94.31 188 SER B C 1
ATOM 3532 O O . SER B 1 188 ? -11.25 -10.828 -23.219 1 94.31 188 SER B O 1
ATOM 3534 N N . ARG B 1 189 ? -9.148 -11.258 -22.734 1 95.88 189 ARG B N 1
ATOM 3535 C CA . ARG B 1 189 ? -9.055 -12.383 -23.656 1 95.88 189 ARG B CA 1
ATOM 3536 C C . ARG B 1 189 ? -9.586 -13.664 -23.031 1 95.88 189 ARG B C 1
ATOM 3538 O O . ARG B 1 189 ? -9.75 -14.68 -23.703 1 95.88 189 ARG B O 1
ATOM 3545 N N . PHE B 1 190 ? -9.859 -13.641 -21.734 1 96.69 190 PHE B N 1
ATOM 3546 C CA . PHE B 1 190 ? -10.438 -14.789 -21.047 1 96.69 190 PHE B CA 1
ATOM 3547 C C . PHE B 1 190 ? -11.961 -14.758 -21.141 1 96.69 190 PHE B C 1
ATOM 3549 O O . PHE B 1 190 ? -12.555 -13.695 -21.328 1 96.69 190 PHE B O 1
ATOM 3556 N N . LEU B 1 191 ? -12.57 -15.922 -21.031 1 96.25 191 LEU B N 1
ATOM 3557 C CA . LEU B 1 191 ? -14.023 -15.992 -20.984 1 96.25 191 LEU B CA 1
ATOM 3558 C C . LEU B 1 191 ? -14.562 -15.32 -19.734 1 96.25 191 LEU B C 1
ATOM 3560 O O . LEU B 1 191 ? -15.531 -14.555 -19.797 1 96.25 191 LEU B O 1
ATOM 3564 N N . GLN B 1 192 ? -14.008 -15.672 -18.625 1 96.19 192 GLN B N 1
ATOM 3565 C CA . GLN B 1 192 ? -14.352 -15.086 -17.328 1 96.19 192 GLN B CA 1
ATOM 3566 C C . GLN B 1 192 ? -13.109 -14.898 -16.469 1 96.19 192 GLN B C 1
ATOM 3568 O O . GLN B 1 192 ? -12.219 -15.75 -16.453 1 96.19 192 GLN B O 1
ATOM 3573 N N . THR B 1 193 ? -13.07 -13.758 -15.812 1 96.56 193 THR B N 1
ATOM 3574 C CA . THR B 1 193 ? -11.961 -13.492 -14.906 1 96.56 193 THR B CA 1
ATOM 3575 C C . THR B 1 193 ? -12.453 -12.812 -13.633 1 96.56 193 THR B C 1
ATOM 3577 O O . THR B 1 193 ? -13.484 -12.141 -13.641 1 96.56 193 THR B O 1
ATOM 3580 N N . ARG B 1 194 ? -11.789 -13.07 -12.539 1 95.38 194 ARG B N 1
ATOM 3581 C CA . ARG B 1 194 ? -11.945 -12.375 -11.273 1 95.38 194 A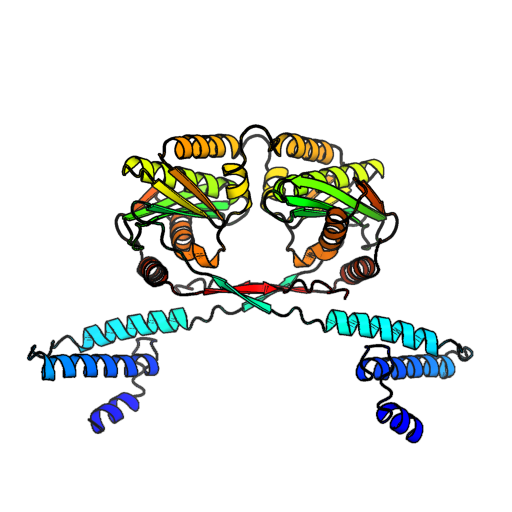RG B CA 1
ATOM 3582 C C . ARG B 1 194 ? -10.594 -11.961 -10.711 1 95.38 194 ARG B C 1
ATOM 3584 O O . ARG B 1 194 ? -9.688 -12.789 -10.578 1 95.38 194 ARG B O 1
ATOM 3591 N N . VAL B 1 195 ? -10.453 -10.711 -10.516 1 94.81 195 VAL B N 1
ATOM 3592 C CA . VAL B 1 195 ? -9.219 -10.211 -9.922 1 94.81 195 VAL B CA 1
ATOM 3593 C C . VAL B 1 195 ? -9.469 -9.797 -8.469 1 94.81 195 VAL B C 1
ATOM 3595 O O . VAL B 1 195 ? -10.305 -8.93 -8.203 1 94.81 195 VAL B O 1
ATOM 3598 N N . VAL B 1 196 ? -8.695 -10.367 -7.504 1 93.25 196 VAL B N 1
ATOM 3599 C CA . VAL B 1 196 ? -9 -10.195 -6.086 1 93.25 196 VAL B CA 1
ATOM 3600 C C . VAL B 1 196 ? -7.719 -9.844 -5.324 1 93.25 196 VAL B C 1
ATOM 3602 O O . VAL B 1 196 ? -6.652 -10.398 -5.605 1 93.25 196 VAL B O 1
ATOM 3605 N N . HIS B 1 197 ? -7.84 -8.922 -4.391 1 92.25 197 HIS B N 1
ATOM 3606 C CA . HIS B 1 197 ? -6.762 -8.625 -3.453 1 92.25 197 HIS B CA 1
ATOM 3607 C C . HIS B 1 197 ? -6.746 -9.617 -2.299 1 92.25 197 HIS B C 1
ATOM 3609 O O . HIS B 1 197 ? -7.801 -9.969 -1.761 1 92.25 197 HIS B O 1
ATOM 3615 N N . VAL B 1 198 ? -5.531 -10.109 -1.939 1 92.81 198 VAL B N 1
ATOM 3616 C CA . VAL B 1 198 ? -5.387 -11 -0.792 1 92.81 198 VAL B CA 1
ATOM 3617 C C . VAL B 1 198 ? -4.293 -10.477 0.136 1 92.81 198 VAL B C 1
ATOM 3619 O O . VAL B 1 198 ? -3.459 -9.664 -0.274 1 92.81 198 VAL B O 1
ATOM 3622 N N . PHE B 1 199 ? -4.336 -10.945 1.384 1 89.31 199 PHE B N 1
ATOM 3623 C CA . PHE B 1 199 ? -3.291 -10.594 2.336 1 89.31 199 PHE B CA 1
ATOM 3624 C C . PHE B 1 199 ? -1.996 -11.336 2.016 1 89.31 199 PHE B C 1
ATOM 3626 O O . PHE B 1 199 ? -2.023 -12.43 1.457 1 89.31 199 PHE B O 1
ATOM 3633 N N . ARG B 1 200 ? -0.926 -10.742 2.477 1 87.19 200 ARG B N 1
ATOM 3634 C CA . ARG B 1 200 ? 0.4 -11.289 2.209 1 87.19 200 ARG B CA 1
ATOM 3635 C C . ARG B 1 200 ? 0.497 -12.734 2.664 1 87.19 200 ARG B C 1
ATOM 3637 O O . ARG B 1 200 ? 1.126 -13.562 1.997 1 87.19 200 ARG B O 1
ATOM 3644 N N . GLU B 1 201 ? -0.184 -13.008 3.76 1 84.81 201 GLU B N 1
ATOM 3645 C CA . GLU B 1 201 ? -0.145 -14.344 4.352 1 84.81 201 GLU B CA 1
ATOM 3646 C C . GLU B 1 201 ? -0.79 -15.375 3.432 1 84.81 201 GLU B C 1
ATOM 3648 O O . GLU B 1 201 ? -0.469 -16.562 3.502 1 84.81 201 GLU B O 1
ATOM 3653 N N . GLY B 1 202 ? -1.685 -14.977 2.572 1 90.44 202 GLY B N 1
ATOM 3654 C CA . GLY B 1 202 ? -2.369 -15.859 1.648 1 90.44 202 GLY B CA 1
ATOM 3655 C C . GLY B 1 202 ? -1.675 -15.977 0.305 1 90.44 202 GLY B C 1
ATOM 3656 O O . GLY B 1 202 ? -2.15 -16.688 -0.587 1 90.44 202 GLY B O 1
ATOM 3657 N N . ASN B 1 203 ? -0.504 -15.305 0.142 1 95.62 203 ASN B N 1
ATOM 3658 C CA . ASN B 1 203 ? 0.186 -15.25 -1.143 1 95.62 203 ASN B CA 1
ATOM 3659 C C . ASN B 1 203 ? 1.628 -15.734 -1.026 1 95.62 203 ASN B C 1
ATOM 3661 O O . ASN B 1 203 ? 2.508 -15.258 -1.745 1 95.62 203 ASN B O 1
ATOM 3665 N N . ARG B 1 204 ? 1.913 -16.672 -0.218 1 91.81 204 ARG B N 1
ATOM 3666 C CA . ARG B 1 204 ? 3.26 -17.109 0.142 1 91.81 204 ARG B CA 1
ATOM 3667 C C . ARG B 1 204 ? 3.961 -17.75 -1.043 1 91.81 204 ARG B C 1
ATOM 3669 O O . ARG B 1 204 ? 5.168 -17.578 -1.231 1 91.81 204 ARG B O 1
ATOM 3676 N N . CYS B 1 205 ? 3.225 -18.547 -1.795 1 96.19 205 CYS B N 1
ATOM 3677 C CA . CYS B 1 205 ? 3.836 -19.234 -2.926 1 96.19 205 CYS B CA 1
ATOM 3678 C C . CYS B 1 205 ? 4.379 -18.25 -3.943 1 96.19 205 CYS B C 1
ATOM 3680 O O . CYS B 1 205 ? 5.527 -18.359 -4.375 1 96.19 205 CYS B O 1
ATOM 3682 N N . ALA B 1 206 ? 3.582 -17.281 -4.289 1 97.5 206 ALA B N 1
ATOM 3683 C CA . ALA B 1 206 ? 4.02 -16.266 -5.238 1 97.5 206 ALA B CA 1
ATOM 3684 C C . ALA B 1 206 ? 5.199 -15.469 -4.688 1 97.5 206 ALA B C 1
ATOM 3686 O O . ALA B 1 206 ? 6.113 -15.102 -5.43 1 97.5 206 ALA B O 1
ATOM 3687 N N . ASN B 1 207 ? 5.18 -15.141 -3.385 1 94.88 207 ASN B N 1
ATOM 3688 C CA . ASN B 1 207 ? 6.285 -14.43 -2.75 1 94.88 207 ASN B CA 1
ATOM 3689 C C . ASN B 1 207 ? 7.594 -15.211 -2.871 1 94.88 207 ASN B C 1
ATOM 3691 O O . ASN B 1 207 ? 8.648 -14.625 -3.145 1 94.88 207 ASN B O 1
ATOM 3695 N N . ALA B 1 208 ? 7.504 -16.5 -2.645 1 94.06 208 ALA B N 1
ATOM 3696 C CA . ALA B 1 208 ? 8.688 -17.344 -2.76 1 94.06 208 ALA B CA 1
ATOM 3697 C C . ALA B 1 208 ? 9.25 -17.312 -4.18 1 94.06 208 ALA B C 1
ATOM 3699 O O . ALA B 1 208 ? 10.461 -17.25 -4.371 1 94.06 208 ALA B O 1
ATOM 3700 N N . LEU B 1 209 ? 8.391 -17.406 -5.102 1 97.12 209 LEU B N 1
ATOM 3701 C CA . LEU B 1 209 ? 8.82 -17.391 -6.496 1 97.12 209 LEU B CA 1
ATOM 3702 C C . LEU B 1 209 ? 9.406 -16.031 -6.867 1 97.12 209 LEU B C 1
ATOM 3704 O O . LEU B 1 209 ? 10.305 -15.945 -7.707 1 97.12 209 LEU B O 1
ATOM 3708 N N . THR B 1 210 ? 8.859 -14.945 -6.266 1 96.12 210 THR B N 1
ATOM 3709 C CA . THR B 1 210 ? 9.398 -13.602 -6.469 1 96.12 210 THR B CA 1
ATOM 3710 C C . THR B 1 210 ? 10.82 -13.5 -5.938 1 96.12 210 THR B C 1
ATOM 3712 O O . THR B 1 210 ? 11.688 -12.898 -6.574 1 96.12 210 THR B O 1
ATOM 3715 N N . ARG B 1 211 ? 11.047 -14.086 -4.816 1 91.31 211 ARG B N 1
ATOM 3716 C CA . ARG B 1 211 ? 12.391 -14.094 -4.242 1 91.31 211 ARG B CA 1
ATOM 3717 C C . ARG B 1 211 ? 13.375 -14.82 -5.156 1 91.31 211 ARG B C 1
ATOM 3719 O O . ARG B 1 211 ? 14.523 -14.398 -5.297 1 91.31 211 ARG B O 1
ATOM 3726 N N . LEU B 1 212 ? 12.906 -15.867 -5.695 1 92.25 212 LEU B N 1
ATOM 3727 C CA . LEU B 1 212 ? 13.734 -16.578 -6.664 1 92.25 212 LEU B CA 1
ATOM 3728 C C . LEU B 1 212 ? 14.062 -15.68 -7.855 1 92.25 212 LEU B C 1
ATOM 3730 O O . LEU B 1 212 ? 15.211 -15.617 -8.297 1 92.25 212 LEU B O 1
ATOM 3734 N N . GLY B 1 213 ? 13.055 -14.961 -8.383 1 92.81 213 GLY B N 1
ATOM 3735 C CA . GLY B 1 213 ? 13.242 -14.07 -9.508 1 92.81 213 GLY B CA 1
ATOM 3736 C C . GLY B 1 213 ? 14.234 -12.953 -9.227 1 92.81 213 GLY B C 1
ATOM 3737 O O . GLY B 1 213 ? 15.023 -12.578 -10.102 1 92.81 213 GLY B O 1
ATOM 3738 N N . SER B 1 214 ? 14.203 -12.461 -8.039 1 90.81 214 SER B N 1
ATOM 3739 C CA . SER B 1 214 ? 15.078 -11.352 -7.668 1 90.81 214 SER B CA 1
ATOM 3740 C C . SER B 1 214 ? 16.547 -11.789 -7.629 1 90.81 214 SER B C 1
ATOM 3742 O O . SER B 1 214 ? 17.453 -10.961 -7.711 1 90.81 214 SER B O 1
ATOM 3744 N N . ASN B 1 215 ? 16.812 -13.047 -7.523 1 88.12 215 ASN B N 1
ATOM 3745 C CA . ASN B 1 215 ? 18.172 -13.523 -7.305 1 88.12 215 ASN B CA 1
ATOM 3746 C C . ASN B 1 215 ? 18.672 -14.359 -8.477 1 88.12 215 ASN B C 1
ATOM 3748 O O . ASN B 1 215 ? 19.828 -14.789 -8.492 1 88.12 215 ASN B O 1
ATOM 3752 N N . MET B 1 216 ? 17.891 -14.539 -9.375 1 89.31 216 MET B N 1
ATOM 3753 C CA . MET B 1 216 ? 18.281 -15.43 -10.469 1 89.31 216 MET B CA 1
ATOM 3754 C C . MET B 1 216 ? 18.984 -14.664 -11.578 1 89.31 216 MET B C 1
ATOM 3756 O O . MET B 1 216 ? 18.828 -13.445 -11.695 1 89.31 216 MET B O 1
ATOM 3760 N N . ALA B 1 217 ? 19.828 -15.336 -12.328 1 87.88 217 ALA B N 1
ATOM 3761 C CA . ALA B 1 217 ? 20.578 -14.742 -13.43 1 87.88 217 ALA B CA 1
ATOM 3762 C C . ALA B 1 217 ? 19.734 -14.664 -14.695 1 87.88 217 ALA B C 1
ATOM 3764 O O . ALA B 1 217 ? 19.828 -13.703 -15.461 1 87.88 217 ALA B O 1
ATOM 3765 N N . GLU B 1 218 ? 18.922 -15.688 -14.867 1 89.44 218 GLU B N 1
ATOM 3766 C CA . GLU B 1 218 ? 18.047 -15.727 -16.047 1 89.44 218 GLU B CA 1
ATOM 3767 C C . GLU B 1 218 ? 16.969 -14.656 -15.961 1 89.44 218 GLU B C 1
ATOM 3769 O O . GLU B 1 218 ? 16.469 -14.352 -14.883 1 89.44 218 GLU B O 1
ATOM 3774 N N . GLU B 1 219 ? 16.609 -14.078 -17 1 90.75 219 GLU B N 1
ATOM 3775 C CA . GLU B 1 219 ? 15.609 -13.023 -17.062 1 90.75 219 GLU B CA 1
ATOM 3776 C C . GLU B 1 219 ? 14.211 -13.562 -16.75 1 90.75 219 GLU B C 1
ATOM 3778 O O . GLU B 1 219 ? 13.445 -12.922 -16.016 1 90.75 219 GLU B O 1
ATOM 3783 N N . PHE B 1 220 ? 13.891 -14.719 -17.328 1 94.69 220 PHE B N 1
ATOM 3784 C CA . PHE B 1 220 ? 12.562 -15.305 -17.188 1 94.69 220 PHE B CA 1
ATOM 3785 C C . PHE B 1 220 ? 12.633 -16.828 -17.203 1 94.69 220 PHE B C 1
ATOM 3787 O O . PHE B 1 220 ? 13.227 -17.406 -18.125 1 94.69 220 PHE B O 1
ATOM 3794 N N . LEU B 1 221 ? 12.055 -17.469 -16.156 1 96.38 221 LEU B N 1
ATOM 3795 C CA . LEU B 1 221 ? 12.031 -18.922 -16.078 1 96.38 221 LEU B CA 1
ATOM 3796 C C . LEU B 1 221 ? 10.617 -19.438 -15.805 1 96.38 221 LEU B C 1
ATOM 3798 O O . LEU B 1 221 ? 9.891 -18.844 -14.984 1 96.38 221 LEU B O 1
ATOM 3802 N N . VAL B 1 222 ? 10.227 -20.469 -16.531 1 97.25 222 VAL B N 1
ATOM 3803 C CA . VAL B 1 222 ? 8.953 -21.156 -16.281 1 97.25 222 VAL B CA 1
ATOM 3804 C C . VAL B 1 222 ? 9.211 -22.5 -15.617 1 97.25 222 VAL B C 1
ATOM 3806 O O . VAL B 1 222 ? 10.133 -23.219 -16 1 97.25 222 VAL B O 1
ATOM 3809 N N . PHE B 1 223 ? 8.406 -22.828 -14.594 1 97.62 223 PHE B N 1
ATOM 3810 C CA . PHE B 1 223 ? 8.562 -24.062 -13.844 1 97.62 223 PHE B CA 1
ATOM 3811 C C . PHE B 1 223 ? 7.363 -24.984 -14.047 1 97.62 223 PHE B C 1
ATOM 3813 O O . PHE B 1 223 ? 6.23 -24.609 -13.727 1 97.62 223 PHE B O 1
ATOM 3820 N N . ASP B 1 224 ? 7.621 -26.219 -14.484 1 97.12 224 ASP B N 1
ATOM 3821 C CA . ASP B 1 224 ? 6.559 -27.219 -14.625 1 97.12 224 ASP B CA 1
ATOM 3822 C C . ASP B 1 224 ? 6.242 -27.875 -13.289 1 97.12 224 ASP B C 1
ATOM 3824 O O . ASP B 1 224 ? 5.156 -28.438 -13.109 1 97.12 224 ASP B O 1
ATOM 3828 N N . THR B 1 225 ? 7.223 -27.906 -12.414 1 96.94 225 THR B N 1
ATOM 3829 C CA . THR B 1 225 ? 7.105 -28.406 -11.047 1 96.94 225 THR B CA 1
ATOM 3830 C C . THR B 1 225 ? 7.641 -27.375 -10.055 1 96.94 225 THR B C 1
ATOM 3832 O O . THR B 1 225 ? 8.414 -26.484 -10.43 1 96.94 225 THR B O 1
ATOM 3835 N N . PRO B 1 226 ? 7.172 -27.438 -8.812 1 96.44 226 PRO B N 1
ATOM 3836 C CA . PRO B 1 226 ? 7.703 -26.484 -7.844 1 96.44 226 PRO B CA 1
ATOM 3837 C C . PRO B 1 226 ? 9.227 -26.484 -7.789 1 96.44 226 PRO B C 1
ATOM 3839 O O . PRO B 1 226 ? 9.844 -27.547 -7.672 1 96.44 226 PRO B O 1
ATOM 3842 N N . PRO B 1 227 ? 9.828 -25.328 -7.805 1 95.38 227 PRO B N 1
ATOM 3843 C CA . PRO B 1 227 ? 11.281 -25.234 -7.965 1 95.38 227 PRO B CA 1
ATOM 3844 C C . PRO B 1 227 ? 12.031 -25.516 -6.668 1 95.38 227 PRO B C 1
ATOM 3846 O O . PRO B 1 227 ? 13.25 -25.703 -6.684 1 95.38 227 PRO B O 1
ATOM 3849 N N . SER B 1 228 ? 11.406 -25.453 -5.516 1 90.69 228 SER B N 1
ATOM 3850 C CA . SER B 1 228 ? 12.047 -25.734 -4.234 1 90.69 228 SER B CA 1
ATOM 3851 C C . SER B 1 228 ? 11.102 -26.469 -3.293 1 90.69 228 SER B C 1
ATOM 3853 O O . SER B 1 228 ? 9.883 -26.422 -3.453 1 90.69 228 SER B O 1
ATOM 3855 N N . PRO B 1 229 ? 11.641 -27.203 -2.283 1 88.62 229 PRO B N 1
ATOM 3856 C CA . PRO B 1 229 ? 10.797 -27.906 -1.307 1 88.62 229 PRO B CA 1
ATOM 3857 C C . PRO B 1 229 ? 9.898 -26.938 -0.527 1 88.62 229 PRO B C 1
ATOM 3859 O O . PRO B 1 229 ? 8.781 -27.312 -0.155 1 88.62 229 PRO B O 1
ATOM 3862 N N . ASP B 1 230 ? 10.375 -25.766 -0.339 1 88.19 230 ASP B N 1
ATOM 3863 C CA . ASP B 1 230 ? 9.57 -24.781 0.379 1 88.19 230 ASP B CA 1
ATOM 3864 C C . ASP B 1 230 ? 8.312 -24.422 -0.407 1 88.19 230 ASP B C 1
ATOM 3866 O O . ASP B 1 230 ? 7.219 -24.344 0.158 1 88.19 230 ASP B O 1
ATOM 3870 N N . VAL B 1 231 ? 8.531 -24.188 -1.676 1 94.38 231 VAL B N 1
ATOM 3871 C CA . VAL B 1 231 ? 7.387 -23.844 -2.512 1 94.38 231 VAL B CA 1
ATOM 3872 C C . VAL B 1 231 ? 6.398 -25 -2.545 1 94.38 231 VAL B C 1
ATOM 3874 O O . VAL B 1 231 ? 5.188 -24.797 -2.455 1 94.38 231 VAL B O 1
ATOM 3877 N N . LEU B 1 232 ? 6.922 -26.188 -2.662 1 93.19 232 LEU B N 1
ATOM 3878 C CA . LEU B 1 232 ? 6.062 -27.375 -2.645 1 93.19 232 LEU B CA 1
ATOM 3879 C C . LEU B 1 232 ? 5.281 -27.453 -1.336 1 93.19 232 LEU B C 1
ATOM 3881 O O . LEU B 1 232 ? 4.086 -27.766 -1.338 1 93.19 232 LEU B O 1
ATOM 3885 N N . TYR B 1 233 ? 5.973 -27.219 -0.295 1 89.75 233 TYR B N 1
ATOM 3886 C CA . TYR B 1 233 ? 5.336 -27.219 1.019 1 89.75 233 TYR B CA 1
ATOM 3887 C C . TYR B 1 233 ? 4.191 -26.203 1.071 1 89.75 233 TYR B C 1
ATOM 3889 O O . TYR B 1 233 ? 3.102 -26.531 1.554 1 89.75 233 TYR B O 1
ATOM 3897 N N . PHE B 1 234 ? 4.414 -25 0.583 1 92.94 234 PHE B N 1
ATOM 3898 C CA . PHE B 1 234 ? 3.387 -23.969 0.583 1 92.94 234 PHE B CA 1
ATOM 3899 C C . PHE B 1 234 ? 2.189 -24.391 -0.259 1 92.94 234 PHE B C 1
ATOM 3901 O O . PHE B 1 234 ? 1.04 -24.203 0.144 1 92.94 234 PHE B O 1
ATOM 3908 N N . VAL B 1 235 ? 2.461 -24.938 -1.386 1 95.88 235 VAL B N 1
ATOM 3909 C CA . VAL B 1 235 ? 1.405 -25.359 -2.297 1 95.88 235 VAL B CA 1
ATOM 3910 C C . VAL B 1 235 ? 0.526 -26.406 -1.617 1 95.88 235 VAL B C 1
ATOM 3912 O O . VAL B 1 235 ? -0.703 -26.312 -1.657 1 95.88 235 VAL B O 1
ATOM 3915 N N . ASN B 1 236 ? 1.111 -27.359 -0.948 1 92.69 236 ASN B N 1
ATOM 3916 C CA . ASN B 1 236 ? 0.382 -28.453 -0.301 1 92.69 236 ASN B CA 1
ATOM 3917 C C . ASN B 1 236 ? -0.444 -27.938 0.878 1 92.69 236 ASN B C 1
ATOM 3919 O O . ASN B 1 236 ? -1.588 -28.359 1.064 1 92.69 236 ASN B O 1
ATOM 3923 N N . THR B 1 237 ? 0.162 -27.109 1.645 1 90.44 237 THR B N 1
ATOM 3924 C CA . THR B 1 237 ? -0.555 -26.578 2.801 1 90.44 237 THR B CA 1
ATOM 3925 C C . THR B 1 237 ? -1.726 -25.719 2.359 1 90.44 237 THR B C 1
ATOM 3927 O O . THR B 1 237 ? -2.793 -25.734 2.975 1 90.44 237 THR B O 1
ATOM 3930 N N . ASP B 1 238 ? -1.502 -24.938 1.366 1 93.56 238 ASP B N 1
ATOM 3931 C CA . ASP B 1 238 ? -2.594 -24.141 0.813 1 93.56 238 ASP B CA 1
ATOM 3932 C C . ASP B 1 238 ? -3.746 -25.031 0.357 1 93.56 238 ASP B C 1
ATOM 3934 O O . ASP B 1 238 ? -4.906 -24.781 0.695 1 93.56 238 ASP B O 1
ATOM 3938 N N . ALA B 1 239 ? -3.373 -26.031 -0.402 1 93.75 239 ALA B N 1
ATOM 3939 C CA . ALA B 1 239 ? -4.379 -26.938 -0.941 1 93.75 239 ALA B CA 1
ATOM 3940 C C . ALA B 1 239 ? -5.156 -27.625 0.18 1 93.75 239 ALA B C 1
ATOM 3942 O O . ALA B 1 239 ? -6.348 -27.906 0.03 1 93.75 239 ALA B O 1
ATOM 3943 N N . ALA B 1 240 ? -4.535 -27.828 1.317 1 91.06 240 ALA B N 1
ATOM 3944 C CA . ALA B 1 240 ? -5.152 -28.484 2.463 1 91.06 240 ALA B CA 1
ATOM 3945 C C . ALA B 1 240 ? -6.012 -27.516 3.262 1 91.06 240 ALA B C 1
ATOM 3947 O O . ALA B 1 240 ? -6.691 -27.906 4.211 1 91.06 240 ALA B O 1
ATOM 3948 N N . GLY B 1 241 ? -5.945 -26.25 2.957 1 89.12 241 GLY B N 1
ATOM 3949 C CA . GLY B 1 241 ? -6.773 -25.25 3.617 1 89.12 241 GLY B CA 1
ATOM 3950 C C . GLY B 1 241 ? -6.219 -24.812 4.953 1 89.12 241 GLY B C 1
ATOM 3951 O O . GLY B 1 241 ? -6.977 -24.453 5.863 1 89.12 241 GLY B O 1
ATOM 3952 N N . VAL B 1 242 ? -4.93 -24.875 5.082 1 85.31 242 VAL B N 1
ATOM 3953 C CA . VAL B 1 242 ? -4.297 -24.469 6.332 1 85.31 242 VAL B CA 1
ATOM 3954 C C . VAL B 1 242 ? -4.465 -22.953 6.535 1 85.31 242 VAL B C 1
ATOM 3956 O O . VAL B 1 242 ? -4.32 -22.172 5.59 1 85.31 242 VAL B O 1
ATOM 3959 N N . LEU B 1 243 ? -4.719 -22.562 7.781 1 84.56 243 LEU B N 1
ATOM 3960 C CA . LEU B 1 243 ? -4.91 -21.172 8.148 1 84.56 243 LEU B CA 1
ATOM 3961 C C . LEU B 1 243 ? -3.611 -20.562 8.648 1 84.56 243 LEU B C 1
ATOM 3963 O O . LEU B 1 243 ? -2.84 -21.219 9.352 1 84.56 243 LEU B O 1
ATOM 3967 N N . TYR B 1 244 ? -3.432 -19.344 8.227 1 81.75 244 TYR B N 1
ATOM 3968 C CA . TYR B 1 244 ? -2.322 -18.531 8.742 1 81.75 244 TYR B CA 1
ATOM 3969 C C . TYR B 1 244 ? -2.83 -17.297 9.461 1 81.75 244 TYR B C 1
ATOM 3971 O O . TYR B 1 244 ? -3.867 -16.734 9.094 1 81.75 244 TYR B O 1
ATOM 3979 N N . ASN B 1 245 ? -2.115 -16.812 10.484 1 78.19 245 ASN B N 1
ATOM 3980 C CA . ASN B 1 245 ? -2.561 -15.664 11.266 1 78.19 245 ASN B CA 1
ATOM 3981 C C . ASN B 1 245 ? -1.906 -14.375 10.781 1 78.19 245 ASN B C 1
ATOM 3983 O O . ASN B 1 245 ? -0.679 -14.281 10.727 1 78.19 245 ASN B O 1
ATOM 3987 N N . ARG B 1 246 ? -2.723 -13.484 10.391 1 80 246 ARG B N 1
ATOM 3988 C CA . ARG B 1 246 ? -2.275 -12.117 10.133 1 80 246 ARG B CA 1
ATOM 3989 C C . ARG B 1 246 ? -2.418 -11.25 11.383 1 80 246 ARG B C 1
ATOM 3991 O O . ARG B 1 246 ? -3.473 -11.242 12.023 1 80 246 ARG B O 1
ATOM 3998 N N . ILE B 1 247 ? -1.341 -10.586 11.719 1 72 247 ILE B N 1
ATOM 3999 C CA . ILE B 1 247 ? -1.343 -9.75 12.922 1 72 247 ILE B CA 1
ATOM 4000 C C . ILE B 1 247 ? -1.621 -8.305 12.539 1 72 247 ILE B C 1
ATOM 4002 O O . ILE B 1 247 ? -0.991 -7.758 11.625 1 72 247 ILE B O 1
ATOM 4006 N N . SER B 1 248 ? -2.705 -7.707 13.023 1 69.75 248 SER B N 1
ATOM 4007 C CA . SER B 1 248 ? -3.035 -6.305 12.789 1 69.75 248 SER B CA 1
ATOM 4008 C C . SER B 1 248 ? -3.326 -5.578 14.094 1 69.75 248 SER B C 1
ATOM 4010 O O . SER B 1 248 ? -3.701 -6.199 15.086 1 69.75 248 SER B O 1
ATOM 4012 N N . ASN B 1 249 ? -2.906 -4.301 14.109 1 59.62 249 ASN B N 1
ATOM 4013 C CA . ASN B 1 249 ? -3.246 -3.494 15.273 1 59.62 249 ASN B CA 1
ATOM 4014 C C . ASN B 1 249 ? -4.73 -3.146 15.305 1 59.62 249 ASN B C 1
ATOM 4016 O O . ASN B 1 249 ? -5.332 -2.881 14.258 1 59.62 249 ASN B O 1
ATOM 4020 N N . SER B 1 250 ? -5.449 -3.43 16.359 1 50.66 250 SER B N 1
ATOM 4021 C CA . SER B 1 250 ? -6.863 -3.111 16.516 1 50.66 250 SER B CA 1
ATOM 4022 C C . SER B 1 250 ? -7.102 -1.605 16.469 1 50.66 250 SER B C 1
ATOM 4024 O O . SER B 1 250 ? -6.305 -0.83 17 1 50.66 250 SER B O 1
ATOM 4026 N N . VAL B 1 251 ? -7.617 -1.044 15.359 1 44.12 251 VAL B N 1
ATOM 4027 C CA . VAL B 1 251 ? -8.117 0.322 15.477 1 44.12 251 VAL B CA 1
ATOM 4028 C C . VAL B 1 251 ? -9.203 0.39 16.547 1 44.12 251 VAL B C 1
ATOM 4030 O O . VAL B 1 251 ? -10.203 -0.326 16.469 1 44.12 251 VAL B O 1
ATOM 4033 N N . LEU B 1 252 ? -8.984 0.523 17.688 1 35.59 252 LEU B N 1
ATOM 4034 C CA . LEU B 1 252 ? -10.055 0.722 18.656 1 35.59 252 LEU B CA 1
ATOM 4035 C C . LEU B 1 252 ? -11.07 1.743 18.156 1 35.59 252 LEU B C 1
ATOM 4037 O O . LEU B 1 252 ? -10.711 2.895 17.891 1 35.59 252 LEU B O 1
ATOM 4041 N N . THR B 1 253 ? -11.906 1.442 17.203 1 34.44 253 THR B N 1
ATOM 4042 C CA . THR B 1 253 ? -13.055 2.324 17.078 1 34.44 253 THR B CA 1
ATOM 4043 C C . THR B 1 253 ? -13.594 2.697 18.453 1 34.44 253 THR B C 1
ATOM 4045 O O . THR B 1 253 ? -13.758 1.833 19.328 1 34.44 253 THR B O 1
ATOM 4048 N N . ASP B 1 254 ? -13.336 3.836 18.906 1 29.91 254 ASP B N 1
ATOM 4049 C CA . ASP B 1 254 ? -14.156 4.391 19.984 1 29.91 254 ASP B CA 1
ATOM 4050 C C . ASP B 1 254 ? -15.625 4.047 19.781 1 29.91 254 ASP B C 1
ATOM 4052 O O . ASP B 1 254 ? -16.219 4.406 18.766 1 29.91 254 ASP B O 1
ATOM 4056 N N . ILE B 1 255 ? -16.141 2.871 20.047 1 24.86 255 ILE B N 1
ATOM 4057 C CA . ILE B 1 255 ? -17.578 2.775 20.297 1 24.86 255 ILE B CA 1
ATOM 4058 C C . ILE B 1 255 ? -18.031 3.961 21.141 1 24.86 255 ILE B C 1
ATOM 4060 O O . ILE B 1 255 ? -17.688 4.059 22.328 1 24.86 255 ILE B O 1
ATOM 4064 N N . VAL B 1 256 ? -17.938 5.172 20.688 1 24.64 256 VAL B N 1
ATOM 4065 C CA . VAL B 1 256 ? -18.891 6.086 21.297 1 24.64 256 VAL B CA 1
ATOM 4066 C C . VAL B 1 256 ? -20.266 5.418 21.391 1 24.64 256 VAL B C 1
ATOM 4068 O O . VAL B 1 256 ? -20.906 5.156 20.359 1 24.64 256 VAL B O 1
ATOM 4071 N N . SER B 1 257 ? -20.453 4.41 22.156 1 22.03 257 SER B N 1
ATOM 4072 C CA . SER B 1 257 ? -21.828 4.348 22.688 1 22.03 257 SER B CA 1
ATOM 4073 C C . SER B 1 257 ? -22.188 5.629 23.422 1 22.03 257 SER B C 1
ATOM 4075 O O . SER B 1 257 ? -21.375 6.199 24.141 1 22.03 257 SER B O 1
#

Solvent-accessible surface area (backbone atoms only — not comparable to full-atom values): 26974 Å² total; per-residue (Å²): 114,65,64,64,51,48,52,65,68,61,49,72,69,70,55,86,60,87,61,60,60,80,46,36,46,56,37,40,49,46,44,46,48,52,46,46,45,37,34,72,72,65,71,48,76,82,63,80,60,44,62,59,48,30,47,48,46,16,46,47,44,30,47,42,45,50,58,58,58,49,53,66,45,75,37,75,44,80,34,54,41,76,66,39,57,86,88,23,30,31,37,36,30,27,39,39,33,62,52,88,63,14,54,11,6,10,6,21,36,34,24,37,43,76,35,45,82,58,38,34,32,26,26,32,40,64,79,33,38,31,72,49,29,34,40,50,18,44,39,52,48,51,52,52,41,51,73,71,63,57,45,31,39,38,37,37,32,63,43,62,67,60,45,48,62,65,67,46,60,86,78,84,55,64,61,54,54,65,46,52,51,49,38,50,54,56,55,65,73,34,81,41,71,45,80,44,67,45,55,65,80,45,41,52,52,14,46,53,29,11,55,48,8,46,70,44,87,60,53,68,50,77,31,72,56,73,90,42,73,64,45,43,50,44,40,51,40,32,48,70,55,49,74,38,76,41,82,41,74,45,74,74,69,76,73,77,119,113,66,64,61,52,47,53,65,68,62,48,76,69,71,55,86,59,86,60,60,61,80,46,35,46,59,38,38,49,46,45,48,49,51,47,47,46,37,34,72,73,64,69,47,76,82,65,82,58,45,62,58,49,30,48,49,46,14,48,47,45,30,48,43,43,51,58,58,58,50,54,68,44,75,38,76,44,81,34,54,41,75,65,38,57,85,87,22,30,31,37,36,29,26,38,39,34,62,49,88,64,14,54,11,6,10,6,21,36,35,25,37,42,75,36,46,80,57,39,32,32,25,26,32,41,65,79,32,39,31,70,51,28,34,40,53,18,44,37,52,49,50,52,52,42,50,74,71,63,56,45,29,39,38,37,38,30,63,43,60,67,60,46,49,61,66,68,46,59,85,78,83,52,64,61,56,55,64,46,51,51,49,38,50,54,56,55,66,71,35,81,42,72,45,81,43,66,44,55,65,78,45,42,51,52,14,46,52,30,11,53,49,8,46,69,44,87,59,52,70,49,78,30,74,55,72,90,43,72,66,46,42,49,45,41,52,40,33,49,70,54,49,73,37,76,42,81,40,75,45,75,76,68,75,74,78,120

Sequence (514 aa):
MSDWLQANCQSKLIHHSSIPWNFIFPLAVWNIWKHRNKVVFDNVPLNLNLHRTCLIEAREYFYCIAKIGRKKQLIFIPVKWNKPPEQWFKLNTDGASSGNPGKAGGGGLIRDCNGKWIKGFSRSIGLASSFVVEFWALRDGLKLALGMGVQRLVVELDAKVVVSLITSIGGANKPYLPLLNDCKYLLSRFLQTRVVHVFREGNRCANALTRLGSNMAEEFLVFDTPPSPDVLYFVNTDAAGVLYNRISNSVLTDIVSMSDWLQANCQSKLIHHSSIPWNFIFPLAVWNIWKHRNKVVFDNVPLNLNLHRTCLIEAREYFYCIAKIGRKKQLIFIPVKWNKPPEQWFKLNTDGASSGNPGKAGGGGLIRDCNGKWIKGFSRSIGLASSFVVEFWALRDGLKLALGMGVQRLVVELDAKVVVSLITSIGGANKPYLPLLNDCKYLLSRFLQTRVVHVFREGNRCANALTRLGSNMAEEFLVFDTPPSPDVLYFVNTDAAGVLYNRISNSVLTDIVS

Organism: Quercus suber (NCBI:txid58331)

InterPro domains:
  IPR002156 Ribonuclease H domain [PF13456] (92-210)
  IPR002156 Ribonuclease H domain [PS50879] (85-215)
  IPR012337 Ribonuclease H-like superfamily [SSF53098] (88-215)
  IPR036397 Ribonuclease H superfamily [G3DSA:3.30.420.10] (88-215)
  IPR044730 Ribonuclease H-like domain, plant type [cd06222] (91-211)
  IPR053151 Ribonuclease H-like [PTHR47723] (76-228)